Protein AF-U6MXT0-F1 (afdb_monomer)

Structure (mmCIF, N/CA/C/O backbone):
data_AF-U6MXT0-F1
#
_entry.id   AF-U6MXT0-F1
#
loop_
_atom_site.group_PDB
_atom_site.id
_atom_site.type_symbol
_atom_site.label_atom_id
_atom_site.label_alt_id
_atom_site.label_comp_id
_atom_site.label_asym_id
_atom_site.label_entity_id
_atom_site.label_seq_id
_atom_site.pdbx_PDB_ins_code
_atom_site.Cartn_x
_atom_site.Cartn_y
_atom_site.Cartn_z
_atom_site.occupancy
_atom_site.B_iso_or_equiv
_atom_site.auth_seq_id
_atom_site.auth_comp_id
_atom_site.auth_asym_id
_atom_site.auth_atom_id
_atom_site.pdbx_PDB_model_num
ATOM 1 N N . MET A 1 1 ? -26.100 10.512 47.948 1.00 47.56 1 MET A N 1
ATOM 2 C CA . MET A 1 1 ? -26.612 9.166 47.624 1.00 47.56 1 MET A CA 1
ATOM 3 C C . MET A 1 1 ? -25.404 8.243 47.677 1.00 47.56 1 MET A C 1
ATOM 5 O O . MET A 1 1 ? -24.679 8.184 46.700 1.00 47.56 1 MET A O 1
ATOM 9 N N . GLN A 1 2 ? -24.898 7.884 48.860 1.00 43.44 2 GLN A N 1
ATOM 10 C CA . GLN A 1 2 ? -25.420 6.851 49.772 1.00 43.44 2 GLN A CA 1
ATOM 11 C C . GLN A 1 2 ? -25.669 5.512 49.060 1.00 43.44 2 GLN A C 1
ATOM 13 O O . GLN A 1 2 ? -26.645 5.383 48.329 1.00 43.44 2 GLN A O 1
ATOM 18 N N . ASP A 1 3 ? -24.712 4.613 49.309 1.00 42.81 3 ASP A N 1
ATOM 19 C CA . ASP A 1 3 ? -24.805 3.175 49.584 1.00 42.81 3 ASP A CA 1
ATOM 20 C C . ASP A 1 3 ? -25.435 2.240 48.542 1.00 42.81 3 ASP A C 1
ATOM 22 O O . ASP A 1 3 ? -26.633 2.287 48.287 1.00 42.81 3 ASP A O 1
ATOM 26 N N . LEU A 1 4 ? -24.643 1.282 48.036 1.00 49.41 4 LEU A N 1
ATOM 27 C CA . LEU A 1 4 ? -24.712 -0.105 48.526 1.00 49.41 4 LEU A CA 1
ATOM 28 C C . LEU A 1 4 ? -23.655 -1.015 47.879 1.00 49.41 4 LEU A C 1
ATOM 30 O O . LEU A 1 4 ? -23.515 -1.113 46.662 1.00 49.41 4 LEU A O 1
ATOM 34 N N . GLU A 1 5 ? -22.926 -1.679 48.768 1.00 49.59 5 GLU A N 1
ATOM 35 C CA . GLU A 1 5 ? -21.978 -2.765 48.559 1.00 49.59 5 GLU A CA 1
ATOM 36 C C . GLU A 1 5 ? -22.674 -4.064 48.110 1.00 49.59 5 GLU A C 1
ATOM 38 O O . GLU A 1 5 ? -23.817 -4.307 48.488 1.00 49.59 5 GLU A O 1
ATOM 43 N N . ALA A 1 6 ? -21.949 -4.937 47.395 1.00 41.44 6 ALA A N 1
ATOM 44 C CA . ALA A 1 6 ? -21.761 -6.350 47.778 1.00 41.44 6 ALA A CA 1
ATOM 45 C C . ALA A 1 6 ? -20.904 -7.117 46.740 1.00 41.44 6 ALA A C 1
ATOM 47 O O . ALA A 1 6 ? -21.256 -7.147 45.558 1.00 41.44 6 ALA A O 1
ATOM 48 N N . PRO A 1 7 ? -19.820 -7.801 47.159 1.00 50.78 7 PRO A N 1
ATOM 49 C CA . PRO A 1 7 ? -19.108 -8.783 46.349 1.00 50.78 7 PRO A CA 1
ATOM 50 C C . PRO A 1 7 ? -19.628 -10.207 46.621 1.00 50.78 7 PRO A C 1
ATOM 52 O O . PRO A 1 7 ? -19.778 -10.620 47.771 1.00 50.78 7 PRO A O 1
ATOM 55 N N . LEU A 1 8 ? -19.869 -10.982 45.561 1.00 49.56 8 LEU A N 1
ATOM 56 C CA . LEU A 1 8 ? -20.213 -12.403 45.658 1.00 49.56 8 LEU A CA 1
ATOM 57 C C . LEU A 1 8 ? -18.949 -13.255 45.828 1.00 49.56 8 LEU A C 1
ATOM 59 O O . LEU A 1 8 ? -18.049 -13.248 44.989 1.00 49.56 8 LEU A O 1
ATOM 63 N N . SER A 1 9 ? -18.915 -13.997 46.932 1.00 42.34 9 SER A N 1
ATOM 64 C CA . SER A 1 9 ? -17.885 -14.949 47.325 1.00 42.34 9 SER A CA 1
ATOM 65 C C . SER A 1 9 ? -18.286 -16.403 47.017 1.00 42.34 9 SER A C 1
ATOM 67 O O . SER A 1 9 ? -19.429 -16.808 47.189 1.00 42.34 9 SER A O 1
ATOM 69 N N . LEU A 1 10 ? -17.285 -17.160 46.554 1.00 47.38 10 LEU A N 1
ATOM 70 C CA . LEU A 1 10 ? -16.927 -18.556 46.867 1.00 47.38 10 LEU A CA 1
ATOM 71 C C . LEU A 1 10 ? -18.004 -19.619 47.191 1.00 47.38 10 LEU A C 1
ATOM 73 O O . LEU A 1 10 ? -18.646 -19.603 48.235 1.00 47.38 10 LEU A O 1
ATOM 77 N N . GLY A 1 11 ? -17.943 -20.701 46.410 1.00 38.44 11 GLY A N 1
ATOM 78 C CA . GLY A 1 11 ? -18.238 -22.091 46.793 1.00 38.44 11 GLY A CA 1
ATOM 79 C C . GLY A 1 11 ? -18.183 -22.977 45.538 1.00 38.44 11 GLY A C 1
ATOM 80 O O . GLY A 1 11 ? -18.654 -22.545 44.497 1.00 38.44 11 GLY A O 1
ATOM 81 N N . ALA A 1 12 ? -17.632 -24.188 45.469 1.00 39.88 12 ALA A N 1
ATOM 82 C CA . ALA A 1 12 ? -16.912 -25.091 46.366 1.00 39.88 12 ALA A CA 1
ATOM 83 C C . ALA A 1 12 ? -16.237 -26.184 45.457 1.00 39.88 12 ALA A C 1
ATOM 85 O O . ALA A 1 12 ? -16.453 -26.152 44.245 1.00 39.88 12 ALA A O 1
ATOM 86 N N . PRO A 1 13 ? -15.410 -27.116 45.987 1.00 61.66 13 PRO A N 1
ATOM 87 C CA . PRO A 1 13 ? -14.540 -28.030 45.214 1.00 61.66 13 PRO A CA 1
ATOM 88 C C . PRO A 1 13 ? -15.206 -29.402 44.898 1.00 61.66 13 PRO A C 1
ATOM 90 O O . PRO A 1 13 ? -16.427 -29.465 44.887 1.00 61.66 13 PRO A O 1
ATOM 93 N N . TRP A 1 14 ? -14.418 -30.486 44.722 1.00 44.72 14 TRP A N 1
ATOM 94 C CA . TRP A 1 14 ? -14.763 -31.921 44.478 1.00 44.72 14 TRP A CA 1
ATOM 95 C C . TRP A 1 14 ? -14.814 -32.337 42.982 1.00 44.72 14 TRP A C 1
ATOM 97 O O . TRP A 1 14 ? -15.586 -31.782 42.218 1.00 44.72 14 TRP A O 1
ATOM 107 N N . GLY A 1 15 ? -14.057 -33.316 42.459 1.00 36.41 15 GLY A N 1
ATOM 108 C CA . GLY A 1 15 ? -13.065 -34.245 43.019 1.00 36.41 15 GLY A CA 1
ATOM 109 C C . GLY A 1 15 ? -12.382 -35.088 41.908 1.00 36.41 15 GLY A C 1
ATOM 110 O O . GLY A 1 15 ? -12.750 -34.955 40.741 1.00 36.41 15 GLY A O 1
ATOM 111 N N . PRO A 1 16 ? -11.390 -35.947 42.229 1.00 55.00 16 PRO A N 1
ATOM 112 C CA . PRO A 1 16 ? -10.765 -36.875 41.280 1.00 55.00 16 PRO A CA 1
ATOM 113 C C . PRO A 1 16 ? -11.103 -38.346 41.601 1.00 55.00 16 PRO A C 1
ATOM 115 O O . PRO A 1 16 ? -11.146 -38.702 42.773 1.00 55.00 16 PRO A O 1
ATOM 118 N N . SER A 1 17 ? -11.277 -39.213 40.593 1.00 41.50 17 SER A N 1
ATOM 119 C CA . SER A 1 17 ? -10.879 -40.643 40.617 1.00 41.50 17 SER A CA 1
ATOM 120 C C . SER A 1 17 ? -11.348 -41.376 39.351 1.00 41.50 17 SER A C 1
ATOM 122 O O . SER A 1 17 ? -12.472 -41.161 38.906 1.00 41.50 17 SER A O 1
ATOM 124 N N . GLY A 1 18 ? -10.534 -42.297 38.820 1.00 41.78 18 GLY A N 1
ATOM 125 C CA . GLY A 1 18 ? -11.017 -43.324 37.886 1.00 41.78 18 GLY A CA 1
ATOM 126 C C . GLY A 1 18 ? -9.967 -43.931 36.951 1.00 41.78 18 GLY A C 1
ATOM 127 O O . GLY A 1 18 ? -9.915 -43.584 35.779 1.00 41.78 18 GLY A O 1
ATOM 128 N N . ALA A 1 19 ? -9.164 -44.872 37.455 1.00 47.31 19 ALA A N 1
ATOM 129 C CA . ALA A 1 19 ? -8.331 -45.787 36.663 1.00 47.31 19 ALA A CA 1
ATOM 130 C C . ALA A 1 19 ? -9.121 -47.041 36.223 1.00 47.31 19 ALA A C 1
ATOM 132 O O . ALA A 1 19 ? -10.061 -47.431 36.919 1.00 47.31 19 ALA A O 1
ATOM 133 N N . PRO A 1 20 ? -8.681 -47.749 35.161 1.00 54.06 20 PRO A N 1
ATOM 134 C CA . PRO A 1 20 ? -8.670 -49.217 35.239 1.00 54.06 20 PRO A CA 1
ATOM 135 C C . PRO A 1 20 ? -7.417 -49.898 34.637 1.00 54.06 20 PRO A C 1
ATOM 137 O O . PRO A 1 20 ? -6.793 -49.414 33.696 1.00 54.06 20 PRO A O 1
ATOM 140 N N . ARG A 1 21 ? -7.077 -51.064 35.211 1.00 43.31 21 ARG A N 1
ATOM 141 C CA . ARG A 1 21 ? -5.997 -52.011 34.856 1.00 43.31 21 ARG A CA 1
ATOM 142 C C . ARG A 1 21 ? -6.573 -53.327 34.284 1.00 43.31 21 ARG A C 1
ATOM 144 O O . ARG A 1 21 ? -7.557 -53.809 34.831 1.00 43.31 21 ARG A O 1
ATOM 151 N N . GLY A 1 22 ? -5.823 -53.967 33.367 1.00 41.66 22 GLY A N 1
ATOM 152 C CA . GLY A 1 22 ? -5.669 -55.439 33.175 1.00 41.66 22 GLY A CA 1
ATOM 153 C C . GLY A 1 22 ? -6.727 -56.194 32.339 1.00 41.66 22 GLY A C 1
ATOM 154 O O . GLY A 1 22 ? -7.821 -55.657 32.199 1.00 41.66 22 GLY A O 1
ATOM 155 N N . PRO A 1 23 ? -6.459 -57.431 31.815 1.00 53.25 23 PRO A N 1
ATOM 156 C CA . PRO A 1 23 ? -5.528 -58.457 32.341 1.00 53.25 23 PRO A CA 1
ATOM 157 C C . PRO A 1 23 ? -4.658 -59.262 31.311 1.00 53.25 23 PRO A C 1
ATOM 159 O O . PRO A 1 23 ? -4.601 -58.959 30.125 1.00 53.25 23 PRO A O 1
ATOM 162 N N . LEU A 1 24 ? -3.952 -60.278 31.846 1.00 44.50 24 LEU A N 1
ATOM 163 C CA . LEU A 1 24 ? -2.859 -61.146 31.353 1.00 44.50 24 LEU A CA 1
ATOM 164 C C . LEU A 1 24 ? -3.276 -62.508 30.719 1.00 44.50 24 LEU A C 1
ATOM 166 O O . LEU A 1 24 ? -4.267 -63.092 31.137 1.00 44.50 24 LEU A O 1
ATOM 170 N N . ALA A 1 25 ? -2.368 -63.035 29.871 1.00 44.81 25 ALA A N 1
ATOM 171 C CA . ALA A 1 25 ? -1.827 -64.417 29.729 1.00 44.81 25 ALA A CA 1
ATOM 172 C C . ALA A 1 25 ? -2.674 -65.648 29.298 1.00 44.81 25 ALA A C 1
ATOM 174 O O . ALA A 1 25 ? -3.718 -65.941 29.865 1.00 44.81 25 ALA A O 1
ATOM 175 N N . ALA A 1 26 ? -2.080 -66.484 28.419 1.00 39.06 26 ALA A N 1
ATOM 176 C CA . ALA A 1 26 ? -2.217 -67.955 28.386 1.00 39.06 26 ALA A CA 1
ATOM 177 C C . ALA A 1 26 ? -1.038 -68.627 27.633 1.00 39.06 26 ALA A C 1
ATOM 179 O O . ALA A 1 26 ? -0.476 -68.046 26.707 1.00 39.06 26 ALA A O 1
ATOM 180 N N . ALA A 1 27 ? -0.666 -69.844 28.050 1.00 42.47 27 ALA A N 1
ATOM 181 C CA . ALA A 1 27 ? 0.546 -70.584 27.680 1.00 42.47 27 ALA A CA 1
ATOM 182 C C . ALA A 1 27 ? 0.269 -71.982 27.066 1.00 42.47 27 ALA A C 1
ATOM 184 O O . ALA A 1 27 ? -0.752 -72.586 27.368 1.00 42.47 27 ALA A O 1
ATOM 185 N N . ALA A 1 28 ? 1.265 -72.474 26.305 1.00 44.50 28 ALA A N 1
ATOM 186 C CA . ALA A 1 28 ? 1.783 -73.852 26.126 1.00 44.50 28 ALA A CA 1
ATOM 187 C C . ALA A 1 28 ? 0.930 -75.027 25.573 1.00 44.50 28 ALA A C 1
ATOM 189 O O . ALA A 1 28 ? -0.136 -75.342 26.087 1.00 44.50 28 ALA A O 1
ATOM 190 N N . SER A 1 29 ? 1.534 -75.804 24.647 1.00 35.50 29 SER A N 1
ATOM 191 C CA . SER A 1 29 ? 1.523 -77.290 24.637 1.00 35.50 29 SER A CA 1
ATOM 192 C C . SER A 1 29 ? 2.572 -77.883 23.654 1.00 35.50 29 SER A C 1
ATOM 194 O O . SER A 1 29 ? 2.706 -77.339 22.556 1.00 35.50 29 SER A O 1
ATOM 196 N N . PRO A 1 30 ? 3.311 -78.972 23.983 1.00 48.06 30 PRO A N 1
ATOM 197 C CA . PRO A 1 30 ? 4.239 -79.656 23.070 1.00 48.06 30 PRO A CA 1
ATOM 198 C C . PRO A 1 30 ? 3.696 -81.004 22.538 1.00 48.06 30 PRO A C 1
ATOM 200 O O . PRO A 1 30 ? 3.050 -81.757 23.263 1.00 48.06 30 PRO A O 1
ATOM 203 N N . GLY A 1 31 ? 4.002 -81.331 21.274 1.00 39.03 31 GLY A N 1
ATOM 204 C CA . GLY A 1 31 ? 3.590 -82.564 20.582 1.00 39.03 31 GLY A CA 1
ATOM 205 C C . GLY A 1 31 ? 4.764 -83.441 20.115 1.00 39.03 31 GLY A C 1
ATOM 206 O O . GLY A 1 31 ? 5.843 -82.946 19.815 1.00 39.03 31 GLY A O 1
ATOM 207 N N . ALA A 1 32 ? 4.508 -84.750 20.095 1.00 47.62 32 ALA A N 1
ATOM 208 C CA . ALA A 1 32 ? 5.400 -85.915 20.026 1.00 47.62 32 ALA A CA 1
ATOM 209 C C . ALA A 1 32 ? 6.288 -86.092 18.758 1.00 47.62 32 ALA A C 1
ATOM 211 O O . ALA A 1 32 ? 5.992 -85.518 17.710 1.00 47.62 32 ALA A O 1
ATOM 212 N N . PRO A 1 33 ? 7.346 -86.938 18.814 1.00 50.19 33 PRO A N 1
ATOM 213 C CA . PRO A 1 33 ? 8.262 -87.172 17.690 1.00 50.19 33 PRO A CA 1
ATOM 214 C C . PRO A 1 33 ? 7.700 -88.142 16.622 1.00 50.19 33 PRO A C 1
ATOM 216 O O . PRO A 1 33 ? 7.072 -89.144 16.977 1.00 50.19 33 PRO A O 1
ATOM 219 N N . PRO A 1 34 ? 7.958 -87.908 15.317 1.00 54.50 34 PRO A N 1
ATOM 220 C CA . PRO A 1 34 ? 7.499 -88.781 14.240 1.00 54.50 34 PRO A CA 1
ATOM 221 C C . PRO A 1 34 ? 8.418 -89.990 13.989 1.00 54.50 34 PRO A C 1
ATOM 223 O O . PRO A 1 34 ? 9.637 -89.955 14.148 1.00 54.50 34 PRO A O 1
ATOM 226 N N . SER A 1 35 ? 7.777 -91.075 13.555 1.00 57.16 35 SER A N 1
ATOM 227 C CA . SER A 1 35 ? 8.323 -92.402 13.272 1.00 57.16 35 SER A CA 1
ATOM 228 C C . SER A 1 35 ? 9.353 -92.450 12.133 1.00 57.16 35 SER A C 1
ATOM 230 O O . SER A 1 35 ? 9.180 -91.827 11.085 1.00 57.16 35 SER A O 1
ATOM 232 N N . PHE A 1 36 ? 10.348 -93.325 12.301 1.00 55.22 36 PHE A N 1
ATOM 233 C CA . PHE A 1 36 ? 11.525 -93.584 11.453 1.00 55.22 36 PHE A CA 1
ATOM 234 C C . PHE A 1 36 ? 11.253 -93.871 9.955 1.00 55.22 36 PHE A C 1
ATOM 236 O O . PHE A 1 36 ? 12.163 -93.785 9.134 1.00 55.22 36 PHE A O 1
ATOM 243 N N . LEU A 1 37 ? 10.011 -94.171 9.559 1.00 54.91 37 LEU A N 1
ATOM 244 C CA . LEU A 1 37 ? 9.635 -94.387 8.154 1.00 54.91 37 LEU A CA 1
ATOM 245 C C . LEU A 1 37 ? 9.417 -93.083 7.360 1.00 54.91 37 LEU A C 1
ATOM 247 O O . LEU A 1 37 ? 9.586 -93.095 6.143 1.00 54.91 37 LEU A O 1
ATOM 251 N N . ALA A 1 38 ? 9.146 -91.951 8.024 1.00 53.81 38 ALA A N 1
ATOM 252 C CA . ALA A 1 38 ? 9.021 -90.644 7.363 1.00 53.81 38 ALA A CA 1
ATOM 253 C C . ALA A 1 38 ? 10.385 -90.066 6.930 1.00 53.81 38 ALA A C 1
ATOM 255 O O . ALA A 1 38 ? 10.492 -89.418 5.890 1.00 53.81 38 ALA A O 1
ATOM 256 N N . ALA A 1 39 ? 11.453 -90.375 7.674 1.00 55.53 39 ALA A N 1
ATOM 257 C CA . ALA A 1 39 ? 12.800 -89.872 7.396 1.00 55.53 39 ALA A CA 1
ATOM 258 C C . ALA A 1 39 ? 13.383 -90.417 6.077 1.00 55.53 39 ALA A C 1
ATOM 260 O O . ALA A 1 39 ? 14.105 -89.713 5.373 1.00 55.53 39 ALA A O 1
ATOM 261 N N . LYS A 1 40 ? 13.031 -91.652 5.691 1.00 54.84 40 LYS A N 1
ATOM 262 C CA . LYS A 1 40 ? 13.585 -92.286 4.483 1.00 54.84 40 LYS A CA 1
ATOM 263 C C . LYS A 1 40 ? 12.922 -91.798 3.188 1.00 54.84 40 LYS A C 1
ATOM 265 O O . LYS A 1 40 ? 13.566 -91.783 2.144 1.00 54.84 40 LYS A O 1
ATOM 270 N N . GLN A 1 41 ? 11.664 -91.355 3.257 1.00 55.78 41 GLN A N 1
ATOM 271 C CA . GLN A 1 41 ? 10.943 -90.792 2.109 1.00 55.78 41 GLN A CA 1
ATOM 272 C C . GLN A 1 41 ? 11.295 -89.310 1.883 1.00 55.78 41 GLN A C 1
ATOM 274 O O . GLN A 1 41 ? 11.351 -88.855 0.741 1.00 55.78 41 GLN A O 1
ATOM 279 N N . GLN A 1 42 ? 11.636 -88.580 2.951 1.00 57.41 42 GLN A N 1
ATOM 280 C CA . GLN A 1 42 ? 12.100 -87.191 2.872 1.00 57.41 42 GLN A CA 1
ATOM 281 C C . GLN A 1 42 ? 13.513 -87.074 2.264 1.00 57.41 42 GLN A C 1
ATOM 283 O O . GLN A 1 42 ? 13.793 -86.130 1.526 1.00 57.41 42 GLN A O 1
ATOM 288 N N . GLN A 1 43 ? 14.379 -88.070 2.483 1.00 57.38 43 GLN A N 1
ATOM 289 C CA . GLN A 1 43 ? 15.744 -88.066 1.943 1.00 57.38 43 GLN A CA 1
ATOM 290 C C . GLN A 1 43 ? 15.799 -88.269 0.414 1.00 57.38 43 GLN A C 1
ATOM 292 O O . GLN A 1 43 ? 16.677 -87.715 -0.243 1.00 57.38 43 GLN A O 1
ATOM 297 N N . GLN A 1 44 ? 14.840 -88.992 -0.183 1.00 58.16 44 GLN A N 1
ATOM 298 C CA . GLN A 1 44 ? 14.760 -89.138 -1.647 1.00 58.16 44 GLN A CA 1
ATOM 299 C C . GLN A 1 44 ? 14.177 -87.905 -2.357 1.00 58.16 44 GLN A C 1
ATOM 301 O O . GLN A 1 44 ? 14.515 -87.667 -3.514 1.00 58.16 44 GLN A O 1
ATOM 306 N N . GLN A 1 45 ? 13.354 -87.091 -1.684 1.00 57.62 45 GLN A N 1
ATOM 307 C CA . GLN A 1 45 ? 12.857 -85.832 -2.258 1.00 57.62 45 GLN A CA 1
ATOM 308 C C . GLN A 1 45 ? 13.892 -84.697 -2.200 1.00 57.62 45 GLN A C 1
ATOM 310 O O . GLN A 1 45 ? 13.903 -83.850 -3.091 1.00 57.62 45 GLN A O 1
ATOM 315 N N . GLN A 1 46 ? 14.803 -84.699 -1.219 1.00 57.00 46 GLN A N 1
ATOM 316 C CA . GLN A 1 46 ? 15.857 -83.678 -1.131 1.00 57.00 46 GLN A CA 1
ATOM 317 C C . GLN A 1 46 ? 16.884 -83.771 -2.271 1.00 57.00 46 GLN A C 1
ATOM 319 O O . GLN A 1 46 ? 17.292 -82.739 -2.796 1.00 57.00 46 GLN A O 1
ATOM 324 N N . GLN A 1 47 ? 17.224 -84.973 -2.749 1.00 56.50 47 GLN A N 1
ATOM 325 C CA . GLN A 1 47 ? 18.230 -85.133 -3.813 1.00 56.50 47 GLN A CA 1
ATOM 326 C C . GLN A 1 47 ? 17.754 -84.711 -5.218 1.00 56.50 47 GLN A C 1
ATOM 328 O O . GLN A 1 47 ? 18.572 -84.581 -6.121 1.00 56.50 47 GLN A O 1
ATOM 333 N N . GLN A 1 48 ? 16.454 -84.456 -5.424 1.00 56.69 48 GLN A N 1
ATOM 334 C CA . GLN A 1 48 ? 15.938 -83.905 -6.690 1.00 56.69 48 GLN A CA 1
ATOM 335 C C . GLN A 1 48 ? 15.697 -82.383 -6.650 1.00 56.69 48 GLN A C 1
ATOM 337 O O . GLN A 1 48 ? 15.385 -81.796 -7.687 1.00 56.69 48 GLN A O 1
ATOM 342 N N . GLN A 1 49 ? 15.842 -81.726 -5.491 1.00 53.88 49 GLN A N 1
ATOM 343 C CA . GLN A 1 49 ? 15.604 -80.281 -5.342 1.00 53.88 49 GLN A CA 1
ATOM 344 C C . GLN A 1 49 ? 16.878 -79.421 -5.367 1.00 53.88 49 GLN A C 1
ATOM 346 O O . GLN A 1 49 ? 16.776 -78.225 -5.645 1.00 53.88 49 GLN A O 1
ATOM 351 N N . GLU A 1 50 ? 18.065 -80.001 -5.163 1.00 50.53 50 GLU A N 1
ATOM 352 C CA . GLU A 1 50 ? 19.336 -79.255 -5.168 1.00 50.53 50 GLU A CA 1
ATOM 353 C C . GLU A 1 50 ? 19.625 -78.464 -6.462 1.00 50.53 50 GLU A C 1
ATOM 355 O O . GLU A 1 50 ? 19.951 -77.280 -6.345 1.00 50.53 50 GLU A O 1
ATOM 360 N N . PRO A 1 51 ? 19.437 -78.991 -7.693 1.00 52.06 51 PRO A N 1
ATOM 361 C CA . PRO A 1 51 ? 19.785 -78.214 -8.886 1.00 52.06 51 PRO A CA 1
ATOM 362 C C . PRO A 1 51 ? 18.822 -77.043 -9.153 1.00 52.06 51 PRO A C 1
ATOM 364 O O . PRO A 1 51 ? 19.215 -76.074 -9.793 1.00 52.06 51 PRO A O 1
ATOM 367 N N . LYS A 1 52 ? 17.585 -77.073 -8.626 1.00 52.22 52 LYS A N 1
ATOM 368 C CA . LYS A 1 52 ? 16.624 -75.959 -8.763 1.00 52.22 52 LYS A CA 1
ATOM 369 C C . LYS A 1 52 ? 16.802 -74.863 -7.712 1.00 52.22 52 LYS A C 1
ATOM 371 O O . LYS A 1 52 ? 16.451 -73.718 -7.979 1.00 52.22 52 LYS A O 1
ATOM 376 N N . GLN A 1 53 ? 17.341 -75.179 -6.533 1.00 54.91 53 GLN A N 1
ATOM 377 C CA . GLN A 1 53 ? 17.631 -74.155 -5.523 1.00 54.91 53 GLN A CA 1
ATOM 378 C C . GLN A 1 53 ? 18.884 -73.341 -5.863 1.00 54.91 53 GLN A C 1
ATOM 380 O O . GLN A 1 53 ? 18.941 -72.156 -5.540 1.00 54.91 53 GLN A O 1
ATOM 385 N N . GLN A 1 54 ? 19.850 -73.932 -6.570 1.00 56.00 54 GLN A N 1
ATOM 386 C CA . GLN A 1 54 ? 21.081 -73.235 -6.949 1.00 56.00 54 GLN A CA 1
ATOM 387 C C . GLN A 1 54 ? 20.855 -72.182 -8.054 1.00 56.00 54 GLN A C 1
ATOM 389 O O . GLN A 1 54 ? 21.466 -71.116 -8.017 1.00 56.00 54 GLN A O 1
ATOM 394 N N . GLU A 1 55 ? 19.920 -72.423 -8.980 1.00 57.22 55 GLU A N 1
ATOM 395 C CA . GLU A 1 55 ? 19.521 -71.448 -10.010 1.00 57.22 55 GLU A CA 1
ATOM 396 C C . GLU A 1 55 ? 18.675 -70.299 -9.421 1.00 57.22 55 GLU A C 1
ATOM 398 O O . GLU A 1 55 ? 18.843 -69.140 -9.800 1.00 57.22 55 GLU A O 1
ATOM 403 N N . LEU A 1 56 ? 17.843 -70.584 -8.408 1.00 56.53 56 LEU A N 1
ATOM 404 C CA . LEU A 1 56 ? 17.078 -69.559 -7.684 1.00 56.53 56 LEU A CA 1
ATOM 405 C C . LEU A 1 56 ? 17.977 -68.665 -6.808 1.00 56.53 56 LEU A C 1
ATOM 407 O O . LEU A 1 56 ? 17.731 -67.466 -6.695 1.00 56.53 56 LEU A O 1
ATOM 411 N N . ALA A 1 57 ? 19.036 -69.228 -6.216 1.00 56.66 57 ALA A N 1
ATOM 412 C CA . ALA A 1 57 ? 19.995 -68.481 -5.400 1.00 56.66 57 ALA A CA 1
ATOM 413 C C . ALA A 1 57 ? 20.864 -67.516 -6.231 1.00 56.66 57 ALA A C 1
ATOM 415 O O . ALA A 1 57 ? 21.210 -66.439 -5.748 1.00 56.66 57 ALA A O 1
ATOM 416 N N . LEU A 1 58 ? 21.181 -67.860 -7.487 1.00 57.41 58 LEU A N 1
ATOM 417 C CA . LEU A 1 58 ? 21.915 -66.971 -8.398 1.00 57.41 58 LEU A CA 1
ATOM 418 C C . LEU A 1 58 ? 21.038 -65.833 -8.951 1.00 57.41 58 LEU A C 1
ATOM 420 O O . LEU A 1 58 ? 21.540 -64.726 -9.129 1.00 57.41 58 LEU A O 1
ATOM 424 N N . GLY A 1 59 ? 19.739 -66.072 -9.165 1.00 58.56 59 GLY A N 1
ATOM 425 C CA . GLY A 1 59 ? 18.784 -65.027 -9.563 1.00 58.56 59 GLY A CA 1
ATOM 426 C C . GLY A 1 59 ? 18.488 -64.015 -8.449 1.00 58.56 59 GLY A C 1
ATOM 427 O O . GLY A 1 59 ? 18.506 -62.812 -8.694 1.00 58.56 59 GLY A O 1
ATOM 428 N N . LEU A 1 60 ? 18.306 -64.485 -7.209 1.00 57.19 60 LEU A N 1
ATOM 429 C CA . LEU A 1 60 ? 18.048 -63.615 -6.050 1.00 57.19 60 LEU A CA 1
ATOM 430 C C . LEU A 1 60 ? 19.228 -62.680 -5.736 1.00 57.19 60 LEU A C 1
ATOM 432 O O . LEU A 1 60 ? 19.015 -61.537 -5.342 1.00 57.19 60 LEU A O 1
ATOM 436 N N . CYS A 1 61 ? 20.465 -63.127 -5.972 1.00 64.75 61 CYS A N 1
ATOM 437 C CA . CYS A 1 61 ? 21.655 -62.313 -5.726 1.00 64.75 61 CYS A CA 1
ATOM 438 C C . CYS A 1 61 ? 21.761 -61.112 -6.689 1.00 64.75 61 CYS A C 1
ATOM 440 O O . CYS A 1 61 ? 22.199 -60.037 -6.281 1.00 64.75 61 CYS A O 1
ATOM 442 N N . ALA A 1 62 ? 21.310 -61.256 -7.941 1.00 72.50 62 ALA A N 1
ATOM 443 C CA . ALA A 1 62 ? 21.301 -60.158 -8.911 1.00 72.50 62 ALA A CA 1
ATOM 444 C C . ALA A 1 62 ? 20.239 -59.094 -8.576 1.00 72.50 62 ALA A C 1
ATOM 446 O O . ALA A 1 62 ? 20.525 -57.896 -8.652 1.00 72.50 62 ALA A O 1
ATOM 447 N N . ASP A 1 63 ? 19.048 -59.521 -8.144 1.00 80.06 63 ASP A N 1
ATOM 448 C CA . ASP A 1 63 ? 17.962 -58.609 -7.768 1.00 80.06 63 ASP A CA 1
ATOM 449 C C . ASP A 1 63 ? 18.282 -57.835 -6.478 1.00 80.06 63 ASP A C 1
ATOM 451 O O . ASP A 1 63 ? 18.067 -56.621 -6.418 1.00 80.06 63 ASP A O 1
ATOM 455 N N . GLU A 1 64 ? 18.876 -58.487 -5.469 1.00 83.00 64 GLU A N 1
ATOM 456 C CA . GLU A 1 64 ? 19.323 -57.806 -4.244 1.00 83.00 64 GLU A CA 1
ATOM 457 C C . GLU A 1 64 ? 20.435 -56.787 -4.529 1.00 83.00 64 GLU A C 1
ATOM 459 O O . GLU A 1 64 ? 20.421 -55.678 -3.985 1.00 83.00 64 GLU A O 1
ATOM 464 N N . GLN A 1 65 ? 21.370 -57.116 -5.425 1.00 83.25 65 GLN A N 1
ATOM 465 C CA . GLN A 1 65 ? 22.449 -56.206 -5.805 1.00 83.25 65 GLN A CA 1
ATOM 466 C C . GLN A 1 65 ? 21.918 -54.996 -6.593 1.00 83.25 65 GLN A C 1
ATOM 468 O O . GLN A 1 65 ? 22.352 -53.862 -6.364 1.00 83.25 65 GLN A O 1
ATOM 473 N N . GLN A 1 66 ? 20.930 -55.201 -7.468 1.00 88.31 66 GLN A N 1
ATOM 474 C CA . GLN A 1 66 ? 20.265 -54.116 -8.190 1.00 88.31 66 GLN A CA 1
ATOM 475 C C . GLN A 1 66 ? 19.428 -53.230 -7.254 1.00 88.31 66 GLN A C 1
ATOM 477 O O . GLN A 1 66 ? 19.421 -52.004 -7.407 1.00 88.31 66 GLN A O 1
ATOM 482 N N . GLN A 1 67 ? 18.772 -53.818 -6.250 1.00 90.38 67 GLN A N 1
ATOM 483 C CA . GLN A 1 67 ? 18.014 -53.071 -5.249 1.00 90.38 67 GLN A CA 1
ATOM 484 C C . GLN A 1 67 ? 18.929 -52.237 -4.341 1.00 90.38 67 GLN A C 1
ATOM 486 O O . GLN A 1 67 ? 18.625 -51.069 -4.085 1.00 90.38 67 GLN A O 1
ATOM 491 N N . GLN A 1 68 ? 20.081 -52.777 -3.925 1.00 89.94 68 GLN A N 1
ATOM 492 C CA . GLN A 1 68 ? 21.093 -52.020 -3.177 1.00 89.94 68 GLN A CA 1
ATOM 493 C C . GLN A 1 68 ? 21.650 -50.842 -3.986 1.00 89.94 68 GLN A C 1
ATOM 495 O O . GLN A 1 68 ? 21.811 -49.748 -3.444 1.00 89.94 68 GLN A O 1
ATOM 500 N N . LEU A 1 69 ? 21.891 -51.026 -5.287 1.00 92.69 69 LEU A N 1
ATOM 501 C CA . LEU A 1 69 ? 22.414 -49.964 -6.152 1.00 92.69 69 LEU A CA 1
ATOM 502 C C . LEU A 1 69 ? 21.395 -48.830 -6.358 1.00 92.69 69 LEU A C 1
ATOM 504 O O . LEU A 1 69 ? 21.758 -47.654 -6.316 1.00 92.69 69 LEU A O 1
ATOM 508 N N . LEU A 1 70 ? 20.108 -49.163 -6.498 1.00 93.06 70 LEU A N 1
ATOM 509 C CA . LEU A 1 70 ? 19.018 -48.177 -6.525 1.00 93.06 70 LEU A CA 1
ATOM 510 C C . LEU A 1 70 ? 18.910 -47.400 -5.208 1.00 93.06 70 LEU A C 1
ATOM 512 O O . LEU A 1 70 ? 18.718 -46.182 -5.219 1.00 93.06 70 LEU A O 1
ATOM 516 N N . GLN A 1 71 ? 19.060 -48.089 -4.077 1.00 92.38 71 GLN A N 1
ATOM 517 C CA . GLN A 1 71 ? 18.997 -47.466 -2.758 1.00 92.38 71 GLN A CA 1
ATOM 518 C C . GLN A 1 71 ? 20.185 -46.518 -2.526 1.00 92.38 71 GLN A C 1
ATOM 520 O O . GLN A 1 71 ? 20.000 -45.405 -2.033 1.00 92.38 71 GLN A O 1
ATOM 525 N N . GLN A 1 72 ? 21.384 -46.911 -2.966 1.00 93.00 72 GLN A N 1
ATOM 526 C CA . GLN A 1 72 ? 22.574 -46.061 -2.930 1.00 93.00 72 GLN A CA 1
ATOM 527 C C . GLN A 1 72 ? 22.424 -44.827 -3.835 1.00 93.00 72 GLN A C 1
ATOM 529 O O . GLN A 1 72 ? 22.778 -43.719 -3.432 1.00 93.00 72 GLN A O 1
ATOM 534 N N . GLN A 1 73 ? 21.847 -44.984 -5.032 1.00 94.00 73 GLN A N 1
ATOM 535 C CA . GLN A 1 73 ? 21.601 -43.859 -5.938 1.00 94.00 73 GLN A CA 1
ATOM 536 C C . GLN A 1 73 ? 20.586 -42.860 -5.354 1.00 94.00 73 GLN A C 1
ATOM 538 O O . GLN A 1 73 ? 20.784 -41.650 -5.467 1.00 94.00 73 GLN A O 1
ATOM 543 N N . GLN A 1 74 ? 19.534 -43.339 -4.678 1.00 93.50 74 GLN A N 1
ATOM 544 C CA . GLN A 1 74 ? 18.595 -42.460 -3.969 1.00 93.50 74 GLN A CA 1
ATOM 545 C C . GLN A 1 74 ? 19.254 -41.698 -2.814 1.00 93.50 74 GLN A C 1
ATOM 547 O O . GLN A 1 74 ? 18.959 -40.518 -2.631 1.00 93.50 74 GLN A O 1
ATOM 552 N N . GLN A 1 75 ? 20.148 -42.337 -2.055 1.00 92.75 75 GLN A N 1
ATOM 553 C CA . GLN A 1 75 ? 20.877 -41.664 -0.974 1.00 92.75 75 GLN A CA 1
ATOM 554 C C . GLN A 1 75 ? 21.801 -40.560 -1.498 1.00 92.75 75 GLN A C 1
ATOM 556 O O . GLN A 1 75 ? 21.831 -39.475 -0.922 1.00 92.75 75 GLN A O 1
ATOM 561 N N . LEU A 1 76 ? 22.498 -40.798 -2.613 1.00 94.12 76 LEU A N 1
ATOM 562 C CA . LEU A 1 76 ? 23.343 -39.781 -3.248 1.00 94.12 76 LEU A CA 1
ATOM 563 C C . LEU A 1 76 ? 22.531 -38.580 -3.747 1.00 94.12 76 LEU A C 1
ATOM 565 O O . LEU A 1 76 ? 22.945 -37.443 -3.542 1.00 94.12 76 LEU A O 1
ATOM 569 N N . LEU A 1 77 ? 21.357 -38.815 -4.343 1.00 92.19 77 LEU A N 1
ATOM 570 C CA . LEU A 1 77 ? 20.464 -37.729 -4.762 1.00 92.19 77 LEU A CA 1
ATOM 571 C C . LEU A 1 77 ? 19.950 -36.908 -3.571 1.00 92.19 77 LEU A C 1
ATOM 573 O O . LEU A 1 77 ? 19.876 -35.687 -3.665 1.00 92.19 77 LEU A O 1
ATOM 577 N N . GLN A 1 78 ? 19.636 -37.551 -2.441 1.00 91.38 78 GLN A N 1
ATOM 578 C CA . GLN A 1 78 ? 19.236 -36.831 -1.226 1.00 91.38 78 GLN A 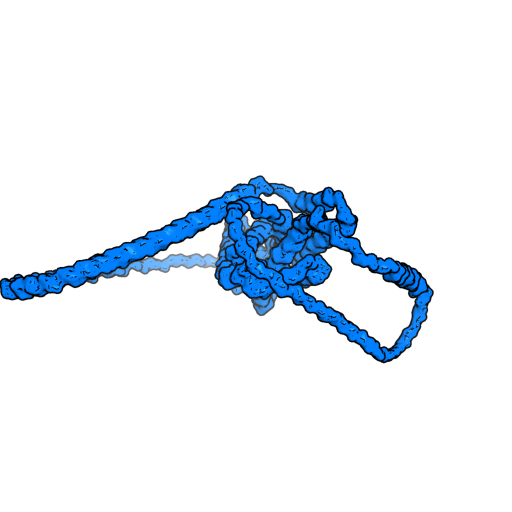CA 1
ATOM 579 C C . GLN A 1 78 ? 20.380 -36.007 -0.626 1.00 91.38 78 GLN A C 1
ATOM 581 O O . GLN A 1 78 ? 20.128 -34.897 -0.163 1.00 91.38 78 GLN A O 1
ATOM 586 N N . GLN A 1 79 ? 21.619 -36.513 -0.650 1.00 91.12 79 GLN A N 1
ATOM 587 C CA . GLN A 1 79 ? 22.782 -35.742 -0.198 1.00 91.12 79 GLN A CA 1
ATOM 588 C C . GLN A 1 79 ? 23.036 -34.522 -1.081 1.00 91.12 79 GLN A C 1
ATOM 590 O O . GLN A 1 79 ? 23.182 -33.428 -0.548 1.00 91.12 79 GLN A O 1
ATOM 595 N N . GLN A 1 80 ? 23.005 -34.679 -2.408 1.00 91.06 80 GLN A N 1
ATOM 596 C CA . GLN A 1 80 ? 23.181 -33.548 -3.327 1.00 91.06 80 GLN A CA 1
ATOM 597 C C . GLN A 1 80 ? 22.113 -32.473 -3.115 1.00 91.06 80 GLN A C 1
ATOM 599 O O . GLN A 1 80 ? 22.420 -31.287 -3.101 1.00 91.06 80 GLN A O 1
ATOM 604 N N . GLN A 1 81 ? 20.866 -32.885 -2.881 1.00 89.25 81 GLN A N 1
ATOM 605 C CA . GLN A 1 81 ? 19.781 -31.945 -2.627 1.00 89.25 81 GLN A CA 1
ATOM 606 C C . GLN A 1 81 ? 19.929 -31.226 -1.273 1.00 89.25 81 GLN A C 1
ATOM 608 O O . GLN A 1 81 ? 19.593 -30.050 -1.170 1.00 89.25 81 GLN A O 1
ATOM 613 N N . GLN A 1 82 ? 20.471 -31.895 -0.247 1.00 89.44 82 GLN A N 1
ATOM 614 C CA . GLN A 1 82 ? 20.802 -31.251 1.031 1.00 89.44 82 GLN A CA 1
ATOM 615 C C . GLN A 1 82 ? 21.970 -30.266 0.917 1.00 89.44 82 GLN A C 1
ATOM 617 O O . GLN A 1 82 ? 21.923 -29.217 1.557 1.00 89.44 82 GLN A O 1
ATOM 622 N N . GLU A 1 83 ? 22.997 -30.583 0.126 1.00 88.38 83 GLU A N 1
ATOM 623 C CA . GLU A 1 83 ? 24.127 -29.676 -0.117 1.00 88.38 83 GLU A CA 1
ATOM 624 C C . GLU A 1 83 ? 23.681 -28.421 -0.883 1.00 88.38 83 GLU A C 1
ATOM 626 O O . GLU A 1 83 ? 24.009 -27.313 -0.460 1.00 88.38 83 GLU A O 1
ATOM 631 N N . GLU A 1 84 ? 22.848 -28.564 -1.924 1.00 86.12 84 GLU A N 1
ATOM 632 C CA . GLU A 1 84 ? 22.266 -27.416 -2.643 1.00 86.12 84 GLU A CA 1
ATOM 633 C C . GLU A 1 84 ? 21.404 -26.530 -1.725 1.00 86.12 84 GLU A C 1
ATOM 635 O O . GLU A 1 84 ? 21.451 -25.297 -1.812 1.00 86.12 84 GLU A O 1
ATOM 640 N N . ASP A 1 85 ? 20.630 -27.134 -0.816 1.00 80.88 85 ASP A N 1
ATOM 641 C CA . ASP A 1 85 ? 19.817 -26.383 0.141 1.00 80.88 85 ASP A CA 1
ATOM 642 C C . ASP A 1 85 ? 20.691 -25.617 1.155 1.00 80.88 85 ASP A C 1
ATOM 644 O O . ASP A 1 85 ? 20.395 -24.453 1.442 1.00 80.88 85 ASP A O 1
ATOM 648 N N . LEU A 1 86 ? 21.781 -26.215 1.654 1.00 81.19 86 LEU A N 1
ATOM 649 C CA . LEU A 1 86 ? 22.727 -25.581 2.589 1.00 81.19 86 LEU A CA 1
ATOM 650 C C . LEU A 1 86 ? 23.480 -24.406 1.955 1.00 81.19 86 LEU A C 1
ATOM 652 O O . LEU A 1 86 ? 23.510 -23.322 2.545 1.00 81.19 86 LEU A O 1
ATOM 656 N N . GLU A 1 87 ? 23.997 -24.568 0.734 1.00 77.88 87 GLU A N 1
ATOM 657 C CA . GLU A 1 87 ? 24.654 -23.472 0.005 1.00 77.88 87 GLU A CA 1
ATOM 658 C C . GLU A 1 87 ? 23.685 -22.305 -0.256 1.00 77.88 87 GLU A C 1
ATOM 660 O O . GLU A 1 87 ? 24.066 -21.132 -0.184 1.00 77.88 87 GLU A O 1
ATOM 665 N N . SER A 1 88 ? 22.401 -22.601 -0.496 1.00 70.62 88 SER A N 1
ATOM 666 C CA . SER A 1 88 ? 21.382 -21.565 -0.697 1.00 70.62 88 SER A CA 1
ATOM 667 C C . SER A 1 88 ? 21.082 -20.749 0.569 1.00 70.62 88 SER A C 1
ATOM 669 O O . SER A 1 88 ? 20.707 -19.576 0.468 1.00 70.62 88 SER A O 1
ATOM 671 N N . VAL A 1 89 ? 21.246 -21.353 1.752 1.00 69.88 89 VAL A N 1
ATOM 672 C CA . VAL A 1 89 ? 21.010 -20.707 3.051 1.00 69.88 89 VAL A CA 1
ATOM 673 C C . VAL A 1 89 ? 22.218 -19.870 3.466 1.00 69.88 89 VAL A C 1
ATOM 675 O O . VAL A 1 89 ? 22.034 -18.707 3.825 1.00 69.88 89 VAL A O 1
ATOM 678 N N . GLU A 1 90 ? 23.441 -20.389 3.334 1.00 66.19 90 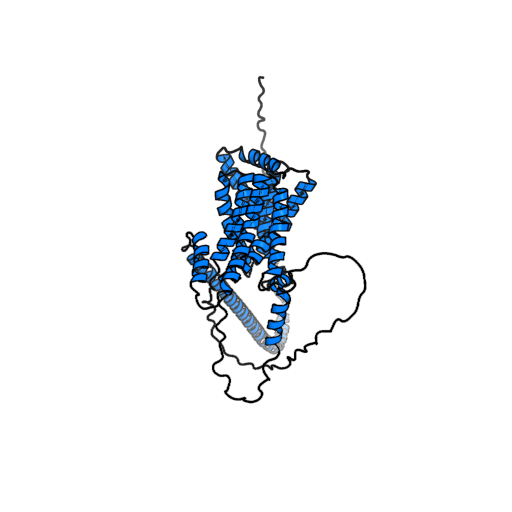GLU A N 1
ATOM 679 C CA . GLU A 1 90 ? 24.660 -19.626 3.657 1.00 66.19 90 GLU A CA 1
ATOM 680 C C . GLU A 1 90 ? 24.823 -18.392 2.753 1.00 66.19 90 GLU A C 1
ATOM 682 O O . GLU A 1 90 ? 25.160 -17.303 3.230 1.00 66.19 90 GLU A O 1
ATOM 687 N N . ALA A 1 91 ? 24.482 -18.506 1.462 1.00 59.34 91 ALA A N 1
ATOM 688 C CA . ALA A 1 91 ? 24.466 -17.363 0.547 1.00 59.34 91 ALA A CA 1
ATOM 689 C C . ALA A 1 91 ? 23.410 -16.305 0.929 1.00 59.34 91 ALA A C 1
ATOM 691 O O . ALA A 1 91 ? 23.614 -15.107 0.709 1.00 59.34 91 ALA A O 1
ATOM 692 N N . ALA A 1 92 ? 22.282 -16.727 1.511 1.00 50.16 92 ALA A N 1
ATOM 693 C CA . ALA A 1 92 ? 21.227 -15.823 1.960 1.00 50.16 92 ALA A CA 1
ATOM 694 C C . ALA A 1 92 ? 21.583 -15.109 3.277 1.00 50.16 92 ALA A C 1
ATOM 696 O O . ALA A 1 92 ? 21.265 -13.926 3.423 1.00 50.16 92 ALA A O 1
ATOM 697 N N . GLU A 1 93 ? 22.259 -15.785 4.212 1.00 47.78 93 GLU A N 1
ATOM 698 C CA . GLU A 1 93 ? 22.693 -15.195 5.488 1.00 47.78 93 GLU A CA 1
ATOM 699 C C . GLU A 1 93 ? 23.868 -14.220 5.312 1.00 47.78 93 GLU A C 1
ATOM 701 O O . GLU A 1 93 ? 23.833 -13.115 5.863 1.00 47.78 93 GLU A O 1
ATOM 706 N N . GLY A 1 94 ? 24.853 -14.556 4.468 1.00 45.22 94 GLY A N 1
ATOM 707 C CA . GLY A 1 94 ? 25.988 -13.670 4.175 1.00 45.22 94 GLY A CA 1
ATOM 708 C C . GLY A 1 94 ? 25.578 -12.341 3.522 1.00 45.22 94 GLY A C 1
ATOM 709 O O . GLY A 1 94 ? 26.157 -11.294 3.817 1.00 45.22 94 GLY A O 1
ATOM 710 N N . ALA A 1 95 ? 24.527 -12.349 2.695 1.00 44.44 95 ALA A N 1
ATOM 711 C CA . ALA A 1 95 ? 23.980 -11.138 2.080 1.00 44.44 95 ALA A CA 1
ATOM 712 C C . ALA A 1 95 ? 23.257 -10.222 3.087 1.00 44.44 95 ALA A C 1
ATOM 714 O O . ALA A 1 95 ? 23.207 -9.010 2.894 1.00 44.44 95 ALA A O 1
ATOM 715 N N . LEU A 1 96 ? 22.712 -10.780 4.172 1.00 40.62 96 LEU A N 1
ATOM 716 C CA . LEU A 1 96 ? 21.912 -10.044 5.156 1.00 40.62 96 LEU A CA 1
ATOM 717 C C . LEU A 1 96 ? 22.782 -9.322 6.199 1.00 40.62 96 LEU A C 1
ATOM 719 O O . LEU A 1 96 ? 22.410 -8.250 6.675 1.00 40.62 96 LEU A O 1
ATOM 723 N N . GLN A 1 97 ? 23.956 -9.873 6.524 1.00 39.69 97 GLN A N 1
ATOM 724 C CA . GLN A 1 97 ? 24.874 -9.300 7.517 1.00 39.69 97 GLN A CA 1
ATOM 725 C C . GLN A 1 97 ? 25.672 -8.093 6.996 1.00 39.69 97 GLN A C 1
ATOM 727 O O . GLN A 1 97 ? 25.959 -7.182 7.769 1.00 39.69 97 GLN A O 1
ATOM 732 N N . TYR A 1 98 ? 25.973 -8.031 5.694 1.00 42.59 98 TYR A N 1
ATOM 733 C CA . TYR A 1 98 ? 26.716 -6.909 5.097 1.00 42.59 98 TYR A CA 1
ATOM 734 C C . TYR A 1 98 ? 25.835 -5.666 4.839 1.00 42.59 98 TYR A C 1
ATOM 736 O O . TYR A 1 98 ? 26.341 -4.551 4.720 1.00 42.59 98 TYR A O 1
ATOM 744 N N . GLU A 1 99 ? 24.507 -5.824 4.779 1.00 42.72 99 GLU A N 1
ATOM 745 C CA . GLU A 1 99 ? 23.568 -4.734 4.463 1.00 42.72 99 GLU A CA 1
ATOM 746 C C . GLU A 1 99 ? 23.138 -3.887 5.676 1.00 42.72 99 GLU A C 1
ATOM 748 O O . GLU A 1 99 ? 22.601 -2.792 5.492 1.00 42.72 99 GLU A O 1
ATOM 753 N N . LEU A 1 100 ? 23.405 -4.327 6.914 1.00 41.53 100 LEU A N 1
ATOM 754 C CA . LEU A 1 100 ? 22.977 -3.598 8.117 1.00 41.53 100 LEU A CA 1
ATOM 755 C C . LEU A 1 100 ? 23.927 -2.456 8.539 1.00 41.53 100 LEU A C 1
ATOM 757 O O . LEU A 1 100 ? 23.517 -1.584 9.304 1.00 41.53 100 LEU A O 1
ATOM 761 N N . GLU A 1 101 ? 25.168 -2.416 8.038 1.00 38.97 101 GLU A N 1
ATOM 762 C CA . GLU A 1 101 ? 26.184 -1.432 8.466 1.00 38.97 101 GLU A CA 1
ATOM 763 C C . GLU A 1 101 ? 26.218 -0.125 7.642 1.00 38.97 101 GLU A C 1
ATOM 765 O O . GLU A 1 101 ? 26.889 0.827 8.040 1.00 38.97 101 GLU A O 1
ATOM 770 N N . VAL A 1 102 ? 25.469 -0.004 6.534 1.00 44.84 102 VAL A N 1
ATOM 771 C CA . VAL A 1 102 ? 25.578 1.151 5.600 1.00 44.84 102 VAL A CA 1
ATOM 772 C C . VAL A 1 102 ? 24.322 2.039 5.563 1.00 44.84 102 VAL A C 1
ATOM 774 O O . VAL A 1 102 ? 23.965 2.614 4.536 1.00 44.84 102 VAL A O 1
ATOM 777 N N . LEU A 1 103 ? 23.635 2.194 6.696 1.00 44.12 103 LEU A N 1
ATOM 778 C CA . LEU A 1 103 ? 22.479 3.091 6.819 1.00 44.12 103 LEU A CA 1
ATOM 779 C C . LEU A 1 103 ? 22.810 4.294 7.712 1.00 44.12 103 LEU A C 1
ATOM 781 O O . LEU A 1 103 ? 22.674 4.227 8.933 1.00 44.12 103 LEU A O 1
ATOM 785 N N . PRO A 1 104 ? 23.183 5.437 7.105 1.00 49.03 104 PRO A N 1
ATOM 786 C CA . PRO A 1 104 ? 22.463 6.648 7.493 1.00 49.03 104 PRO A CA 1
ATOM 787 C C . PRO A 1 104 ? 22.162 7.633 6.343 1.00 49.03 104 PRO A C 1
ATOM 789 O O . PRO A 1 104 ? 22.968 7.873 5.452 1.00 49.03 104 PRO A O 1
ATOM 792 N N . LEU A 1 105 ? 20.994 8.283 6.472 1.00 47.53 105 LEU A N 1
ATOM 793 C CA . LEU A 1 105 ? 20.631 9.617 5.956 1.00 47.53 105 LEU A CA 1
ATOM 794 C C . LEU A 1 105 ? 20.740 9.847 4.438 1.00 47.53 105 LEU A C 1
ATOM 796 O O . LEU A 1 105 ? 21.751 10.332 3.938 1.00 47.53 105 LEU A O 1
ATOM 800 N N . GLY A 1 106 ? 19.642 9.644 3.696 1.00 46.00 106 GLY A N 1
ATOM 801 C CA . GLY A 1 106 ? 19.705 9.845 2.248 1.00 46.00 106 GLY A CA 1
ATOM 802 C C . GLY A 1 106 ? 18.438 10.187 1.478 1.00 46.00 106 GLY A C 1
ATOM 803 O O . GLY A 1 106 ? 18.411 9.881 0.299 1.00 46.00 106 GLY A O 1
ATOM 804 N N . PHE A 1 107 ? 17.408 10.832 2.036 1.00 43.97 107 PHE A N 1
ATOM 805 C CA . PHE A 1 107 ? 16.288 11.271 1.179 1.00 43.97 107 PHE A CA 1
ATOM 806 C C . PHE A 1 107 ? 16.664 12.509 0.343 1.00 43.97 107 PHE A C 1
ATOM 808 O O . PHE A 1 107 ? 16.594 12.492 -0.884 1.00 43.97 107 PHE A O 1
ATOM 815 N N . ALA A 1 108 ? 17.177 13.559 0.996 1.00 48.53 108 ALA A N 1
ATOM 816 C CA . ALA A 1 108 ? 17.691 14.742 0.301 1.00 48.53 108 ALA A CA 1
ATOM 817 C C . ALA A 1 108 ? 18.981 14.433 -0.478 1.00 48.53 108 ALA A C 1
ATOM 819 O O . ALA A 1 108 ? 19.168 14.933 -1.584 1.00 48.53 108 ALA A O 1
ATOM 820 N N . ALA A 1 109 ? 19.841 13.561 0.063 1.00 50.25 109 ALA A N 1
ATOM 821 C CA . ALA A 1 109 ? 21.097 13.195 -0.581 1.00 50.25 109 ALA A CA 1
ATOM 822 C C . ALA A 1 109 ? 20.894 12.284 -1.801 1.00 50.25 109 ALA A C 1
ATOM 824 O O . ALA A 1 109 ? 21.590 12.480 -2.786 1.00 50.25 109 ALA A O 1
ATOM 825 N N . ALA A 1 110 ? 19.928 11.353 -1.806 1.00 51.88 110 ALA A N 1
ATOM 826 C CA . ALA A 1 110 ? 19.658 10.526 -2.988 1.00 51.88 110 ALA A CA 1
ATOM 827 C C . ALA A 1 110 ? 19.011 11.335 -4.120 1.00 51.88 110 ALA A C 1
ATOM 829 O O . ALA A 1 110 ? 19.399 11.180 -5.278 1.00 51.88 110 ALA A O 1
ATOM 830 N N . ALA A 1 111 ? 18.080 12.241 -3.799 1.00 53.06 111 ALA A N 1
ATOM 831 C CA . ALA A 1 111 ? 17.501 13.151 -4.786 1.00 53.06 111 ALA A CA 1
ATOM 832 C C . ALA A 1 111 ? 18.560 14.115 -5.356 1.00 53.06 111 ALA A C 1
ATOM 834 O O . ALA A 1 111 ? 18.639 14.301 -6.572 1.00 53.06 111 ALA A O 1
ATOM 835 N N . ALA A 1 112 ? 19.427 14.666 -4.498 1.00 56.38 112 ALA A N 1
ATOM 836 C CA . ALA A 1 112 ? 20.541 15.513 -4.918 1.00 56.38 112 ALA A CA 1
ATOM 837 C C . ALA A 1 112 ? 21.610 14.734 -5.704 1.00 56.38 112 ALA A C 1
ATOM 839 O O . ALA A 1 112 ? 22.122 15.248 -6.693 1.00 56.38 112 ALA A O 1
ATOM 840 N N . ALA A 1 113 ? 21.913 13.489 -5.328 1.00 56.53 113 ALA A N 1
ATOM 841 C CA . ALA A 1 113 ? 22.876 12.636 -6.023 1.00 56.53 113 ALA A CA 1
ATOM 842 C C . ALA A 1 113 ? 22.363 12.198 -7.399 1.00 56.53 113 ALA A C 1
ATOM 844 O O . ALA A 1 113 ? 23.128 12.208 -8.359 1.00 56.53 113 ALA A O 1
ATOM 845 N N . ALA A 1 114 ? 21.069 11.888 -7.533 1.00 54.41 114 ALA A N 1
ATOM 846 C CA . ALA A 1 114 ? 20.453 11.603 -8.828 1.00 54.41 114 ALA A CA 1
ATOM 847 C C . ALA A 1 114 ? 20.471 12.841 -9.744 1.00 54.41 114 ALA A C 1
ATOM 849 O O . ALA A 1 114 ? 20.807 12.735 -10.924 1.00 54.41 114 ALA A O 1
ATOM 850 N N . ALA A 1 115 ? 20.184 14.027 -9.194 1.00 54.75 115 ALA A N 1
ATOM 851 C CA . ALA A 1 115 ? 20.282 15.288 -9.928 1.00 54.75 115 ALA A CA 1
ATOM 852 C C . ALA A 1 115 ? 21.734 15.621 -10.327 1.00 54.75 115 ALA A C 1
ATOM 854 O O . ALA A 1 115 ? 21.981 16.042 -11.458 1.00 54.75 115 ALA A O 1
ATOM 855 N N . ALA A 1 116 ? 22.702 15.382 -9.438 1.00 59.53 116 ALA A N 1
ATOM 856 C CA . ALA A 1 116 ? 24.123 15.613 -9.687 1.00 59.53 116 ALA A CA 1
ATOM 857 C C . ALA A 1 116 ? 24.708 14.623 -10.708 1.00 59.53 116 ALA A C 1
ATOM 859 O O . ALA A 1 116 ? 25.456 15.033 -11.592 1.00 59.53 116 ALA A O 1
ATOM 860 N N . ALA A 1 117 ? 24.324 13.345 -10.652 1.00 59.03 117 ALA A N 1
ATOM 861 C CA . ALA A 1 117 ? 24.729 12.335 -11.630 1.00 59.03 117 ALA A CA 1
ATOM 862 C C . ALA A 1 117 ? 24.171 12.644 -13.030 1.00 59.03 117 ALA A C 1
ATOM 864 O O . ALA A 1 117 ? 24.888 12.527 -14.024 1.00 59.03 117 ALA A O 1
ATOM 865 N N . ALA A 1 118 ? 22.922 13.120 -13.110 1.00 54.62 118 ALA A N 1
ATOM 866 C CA . ALA A 1 118 ? 22.322 13.579 -14.361 1.00 54.62 118 ALA A CA 1
ATOM 867 C C . ALA A 1 118 ? 23.006 14.842 -14.919 1.00 54.62 118 ALA A C 1
ATOM 869 O O . ALA A 1 118 ? 23.125 14.986 -16.136 1.00 54.62 118 ALA A O 1
ATOM 870 N N . ALA A 1 119 ? 23.480 15.740 -14.049 1.00 57.16 119 ALA A N 1
ATOM 871 C CA . ALA A 1 119 ? 24.234 16.931 -14.442 1.00 57.16 119 ALA A CA 1
ATOM 872 C C . ALA A 1 119 ? 25.677 16.611 -14.885 1.00 57.16 119 ALA A C 1
ATOM 874 O O . ALA A 1 119 ? 26.198 17.268 -15.785 1.00 57.16 119 ALA A O 1
ATOM 875 N N . ALA A 1 120 ? 26.311 15.595 -14.289 1.00 60.38 120 ALA A N 1
ATOM 876 C CA . ALA A 1 120 ? 27.697 15.211 -14.563 1.00 60.38 120 ALA A CA 1
ATOM 877 C C . ALA A 1 120 ? 27.885 14.410 -15.867 1.00 60.38 120 ALA A C 1
ATOM 879 O O . ALA A 1 120 ? 28.979 14.411 -16.425 1.00 60.38 120 ALA A O 1
ATOM 880 N N . ALA A 1 121 ? 26.835 13.778 -16.406 1.00 58.75 121 ALA A N 1
ATOM 881 C CA . ALA A 1 121 ? 26.874 13.020 -17.666 1.00 58.75 121 ALA A CA 1
ATOM 882 C C . ALA A 1 121 ? 26.951 13.906 -18.938 1.00 58.75 121 ALA A C 1
ATOM 884 O O . ALA A 1 121 ? 26.441 13.544 -20.001 1.00 58.75 121 ALA A O 1
ATOM 885 N N . GLY A 1 122 ? 27.562 15.090 -18.835 1.00 55.62 122 GLY A N 1
ATOM 886 C CA . GLY A 1 122 ? 27.660 16.097 -19.888 1.00 55.62 122 GLY A CA 1
ATOM 887 C C . GLY A 1 122 ? 28.284 15.561 -21.178 1.00 55.62 122 GLY A C 1
ATOM 888 O O . GLY A 1 122 ? 29.493 15.382 -21.264 1.00 55.62 122 GLY A O 1
ATOM 889 N N . GLY A 1 123 ? 27.450 15.339 -22.200 1.00 46.66 123 GLY A N 1
ATOM 890 C CA . GLY A 1 123 ? 27.921 14.854 -23.500 1.00 46.66 123 GLY A CA 1
ATOM 891 C C . GLY A 1 123 ? 26.870 14.722 -24.609 1.00 46.66 123 GLY A C 1
ATOM 892 O O . GLY A 1 123 ? 27.034 13.878 -25.478 1.00 46.66 123 GLY A O 1
ATOM 893 N N . GLY A 1 124 ? 25.802 15.538 -24.597 1.00 43.97 124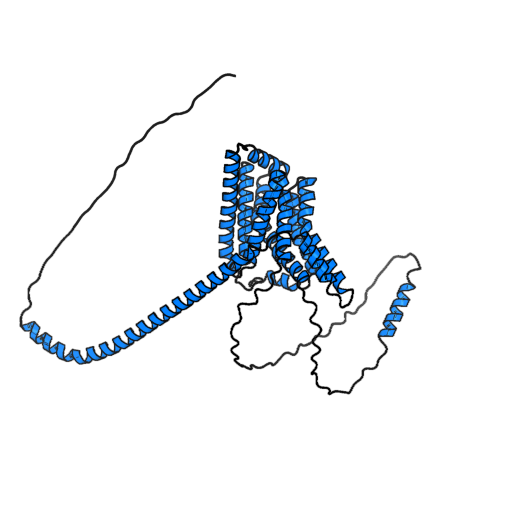 GLY A N 1
ATOM 894 C CA . GLY A 1 124 ? 24.881 15.778 -25.732 1.00 43.97 124 GLY A CA 1
ATOM 895 C C . GLY A 1 124 ? 23.487 15.109 -25.682 1.00 43.97 124 GLY A C 1
ATOM 896 O O . GLY A 1 124 ? 23.300 14.112 -24.990 1.00 43.97 124 GLY A O 1
ATOM 897 N N . PRO A 1 125 ? 22.488 15.602 -26.456 1.00 50.34 125 PRO A N 1
ATOM 898 C CA . PRO A 1 125 ? 22.056 16.992 -26.618 1.00 50.34 125 PRO A CA 1
ATOM 899 C C . PRO A 1 125 ? 21.105 17.391 -25.466 1.00 50.34 125 PRO A C 1
ATOM 901 O O . PRO A 1 125 ? 20.400 16.556 -24.904 1.00 50.34 125 PRO A O 1
ATOM 904 N N . ALA A 1 126 ? 20.995 18.682 -25.151 1.00 55.88 126 ALA A N 1
ATOM 905 C CA . ALA A 1 126 ? 20.214 19.249 -24.036 1.00 55.88 126 ALA A CA 1
ATOM 906 C C . ALA A 1 126 ? 18.692 18.915 -23.979 1.00 55.88 126 ALA A C 1
ATOM 908 O O . ALA A 1 126 ? 17.968 19.448 -23.138 1.00 55.88 126 ALA A O 1
ATOM 909 N N . ARG A 1 127 ? 18.181 18.051 -24.863 1.00 55.19 127 ARG A N 1
ATOM 910 C CA . ARG A 1 127 ? 16.798 17.560 -24.881 1.00 55.19 127 ARG A CA 1
ATOM 911 C C . ARG A 1 127 ? 16.582 16.326 -23.991 1.00 55.19 127 ARG A C 1
ATOM 913 O O . ARG A 1 127 ? 15.468 16.158 -23.507 1.00 55.19 127 ARG A O 1
ATOM 920 N N . SER A 1 128 ? 17.604 15.497 -23.744 1.00 71.31 128 SER A N 1
ATOM 921 C CA . SER A 1 128 ? 17.439 14.237 -22.990 1.00 71.31 128 SER A CA 1
ATOM 922 C C . SER A 1 128 ? 17.205 14.466 -21.491 1.00 71.31 128 SER A C 1
ATOM 924 O O . SER A 1 128 ? 16.272 13.901 -20.926 1.00 71.31 128 SER A O 1
ATOM 926 N N . TRP A 1 129 ? 17.967 15.365 -20.859 1.00 75.94 129 TRP A N 1
ATOM 927 C CA . TRP A 1 129 ? 17.854 15.623 -19.418 1.00 75.94 129 TRP A CA 1
ATOM 928 C C . TRP A 1 129 ? 16.523 16.274 -19.029 1.00 75.94 129 TRP A C 1
ATOM 930 O O . TRP A 1 129 ? 15.972 15.955 -17.981 1.00 75.94 129 TRP A O 1
ATOM 940 N N . ARG A 1 130 ? 15.960 17.142 -19.884 1.00 82.12 130 ARG A N 1
ATOM 941 C CA . ARG A 1 130 ? 14.657 17.778 -19.627 1.00 82.12 130 ARG A CA 1
ATOM 942 C C . ARG A 1 130 ? 13.533 16.750 -19.577 1.00 82.12 130 ARG A C 1
ATOM 944 O O . ARG A 1 130 ? 12.683 16.829 -18.700 1.00 82.12 130 ARG A O 1
ATOM 951 N N . VAL A 1 131 ? 13.542 15.779 -20.492 1.00 82.88 131 VAL A N 1
ATOM 952 C CA . VAL A 1 131 ? 12.547 14.696 -20.511 1.00 82.88 131 VAL A CA 1
ATOM 953 C C . VAL A 1 131 ? 12.694 13.818 -19.269 1.00 82.88 131 VAL A C 1
ATOM 955 O O . VAL A 1 131 ? 11.691 13.520 -18.624 1.00 82.88 131 VAL A O 1
ATOM 958 N N . SER A 1 132 ? 13.925 13.478 -18.877 1.00 84.06 132 SER A N 1
ATOM 959 C CA . SER A 1 132 ? 14.177 12.723 -17.644 1.00 84.06 132 SER A CA 1
ATOM 960 C C . SER A 1 132 ? 13.731 13.482 -16.393 1.00 84.06 132 SER A C 1
ATOM 962 O O . SER A 1 132 ? 13.060 12.901 -15.547 1.00 84.06 132 SER A O 1
ATOM 964 N N . LEU A 1 133 ? 14.016 14.785 -16.290 1.00 87.31 133 LEU A N 1
ATOM 965 C CA . LEU A 1 133 ? 13.568 15.604 -15.160 1.00 87.31 133 LEU A CA 1
ATOM 966 C C . LEU A 1 133 ? 12.049 15.737 -15.103 1.00 87.31 133 LEU A C 1
ATOM 968 O O . LEU A 1 133 ? 11.480 15.598 -14.026 1.00 87.31 133 LEU A O 1
ATOM 972 N N . LEU A 1 134 ? 11.381 15.976 -16.235 1.00 91.25 134 LEU A N 1
ATOM 973 C CA . LEU A 1 134 ? 9.917 16.026 -16.279 1.00 91.25 134 LEU A CA 1
ATOM 974 C C . LEU A 1 134 ? 9.313 14.688 -15.855 1.00 91.25 134 LEU A C 1
ATOM 976 O O . LEU A 1 134 ? 8.319 14.662 -15.129 1.00 91.25 134 LEU A O 1
ATOM 980 N N . ARG A 1 135 ? 9.931 13.574 -16.260 1.00 91.50 135 ARG A N 1
ATOM 981 C CA . ARG A 1 135 ? 9.474 12.242 -15.879 1.00 91.50 135 ARG A CA 1
ATOM 982 C C . ARG A 1 135 ? 9.664 11.976 -14.387 1.00 91.50 135 ARG A C 1
ATOM 984 O O . ARG A 1 135 ? 8.706 11.571 -13.734 1.00 91.50 135 ARG A O 1
ATOM 991 N N . VAL A 1 136 ? 10.857 12.233 -13.851 1.00 91.44 136 VAL A N 1
ATOM 992 C CA . VAL A 1 136 ? 11.147 12.091 -12.415 1.00 91.44 136 VAL A CA 1
ATOM 993 C C . VAL A 1 136 ? 10.246 13.017 -11.602 1.00 91.44 136 VAL A C 1
ATOM 995 O O . VAL A 1 136 ? 9.623 12.566 -10.651 1.00 91.44 136 VAL A O 1
ATOM 998 N N . GLY A 1 137 ? 10.089 14.276 -12.016 1.00 93.94 137 GLY A N 1
ATOM 999 C CA . GLY A 1 137 ? 9.188 15.234 -11.375 1.00 93.94 137 GLY A CA 1
ATOM 1000 C C . GLY A 1 137 ? 7.731 14.767 -11.371 1.00 93.94 137 GLY A C 1
ATOM 1001 O O . GLY A 1 137 ? 7.061 14.867 -10.348 1.00 93.94 137 GLY A O 1
ATOM 1002 N N . SER A 1 138 ? 7.259 14.179 -12.474 1.00 95.94 138 SER A N 1
ATOM 1003 C CA . SER A 1 138 ? 5.911 13.598 -12.551 1.00 95.94 138 SER A CA 1
ATOM 1004 C C . SER A 1 138 ? 5.754 12.395 -11.618 1.00 95.94 138 SER A C 1
ATOM 1006 O O . SER A 1 138 ? 4.733 12.278 -10.951 1.00 95.94 138 SER A O 1
ATOM 1008 N N . LEU A 1 139 ? 6.758 11.516 -11.530 1.00 95.75 139 LEU A N 1
ATOM 1009 C CA . LEU A 1 139 ? 6.737 10.371 -10.612 1.00 95.75 139 LEU A CA 1
ATOM 1010 C C . LEU A 1 139 ? 6.788 10.804 -9.144 1.00 95.75 139 LEU A C 1
ATOM 1012 O O . LEU A 1 139 ? 6.070 10.236 -8.325 1.00 95.75 139 LEU A O 1
ATOM 1016 N N . LEU A 1 140 ? 7.575 11.832 -8.816 1.00 94.69 140 LEU A N 1
ATOM 1017 C CA . LEU A 1 140 ? 7.592 12.425 -7.478 1.00 94.69 140 LEU A CA 1
ATOM 1018 C C . LEU A 1 140 ? 6.218 13.006 -7.134 1.00 94.69 140 LEU A C 1
ATOM 1020 O O . LEU A 1 140 ? 5.678 12.696 -6.075 1.00 94.69 140 LEU A O 1
ATOM 1024 N N . LEU A 1 141 ? 5.606 13.764 -8.048 1.00 96.25 141 LEU A N 1
ATOM 1025 C CA . LEU A 1 141 ? 4.255 14.290 -7.855 1.00 96.25 141 LEU A CA 1
ATOM 1026 C C . LEU A 1 141 ? 3.230 13.165 -7.655 1.00 96.25 141 LEU A C 1
ATOM 1028 O O . LEU A 1 141 ? 2.429 13.238 -6.727 1.00 96.25 141 LEU A O 1
ATOM 1032 N N . LEU A 1 142 ? 3.281 12.110 -8.475 1.00 97.00 142 LEU A N 1
ATOM 1033 C CA . LEU A 1 142 ? 2.414 10.939 -8.322 1.00 97.00 142 LEU A CA 1
ATOM 1034 C C . LEU A 1 142 ? 2.625 10.254 -6.968 1.00 97.00 142 LEU A C 1
ATOM 1036 O O . LEU A 1 142 ? 1.644 9.901 -6.324 1.00 97.00 142 LEU A O 1
ATOM 1040 N N . SER A 1 143 ? 3.870 10.117 -6.502 1.00 96.38 143 SER A N 1
ATOM 1041 C CA . SER A 1 143 ? 4.176 9.514 -5.196 1.00 96.38 143 SER A CA 1
ATOM 1042 C C . SER A 1 143 ? 3.694 10.354 -4.006 1.00 96.38 143 SER A C 1
ATOM 1044 O O . SER A 1 143 ? 3.344 9.795 -2.971 1.00 96.38 143 SER A O 1
ATOM 1046 N N . LEU A 1 144 ? 3.628 11.682 -4.158 1.00 96.62 144 LEU A N 1
ATOM 1047 C CA . LEU A 1 144 ? 3.131 12.608 -3.133 1.00 96.62 144 LEU A CA 1
ATOM 1048 C C . LEU A 1 144 ? 1.609 12.798 -3.181 1.00 96.62 144 LEU A C 1
ATOM 1050 O O . LEU A 1 144 ? 1.024 13.291 -2.219 1.00 96.62 144 LEU A O 1
ATOM 1054 N N . LEU A 1 145 ? 0.950 12.414 -4.275 1.00 96.75 145 LEU A N 1
ATOM 1055 C CA . LEU A 1 145 ? -0.485 12.617 -4.457 1.00 96.75 145 LEU A CA 1
ATOM 1056 C C . LEU A 1 145 ? -1.344 11.925 -3.372 1.00 96.75 145 LEU A C 1
ATOM 1058 O O . LEU A 1 145 ? -2.263 12.578 -2.877 1.00 96.75 145 LEU A O 1
ATOM 1062 N N . PRO A 1 146 ? -1.047 10.684 -2.921 1.00 96.94 146 PRO A N 1
ATOM 1063 C CA . PRO A 1 146 ? -1.719 10.079 -1.767 1.00 96.94 146 PRO A CA 1
ATOM 1064 C C . PRO A 1 146 ? -1.579 10.903 -0.482 1.00 96.94 146 PRO A C 1
ATOM 1066 O O . PRO A 1 146 ? -2.571 11.140 0.201 1.00 96.94 146 PRO A O 1
ATOM 1069 N N . LEU A 1 147 ? -0.378 11.411 -0.184 1.00 96.50 147 LEU A N 1
ATOM 1070 C CA . LEU A 1 147 ? -0.134 12.261 0.985 1.00 96.50 147 LEU A CA 1
ATOM 1071 C C . LEU A 1 147 ? -0.961 13.550 0.921 1.00 96.50 147 LEU A C 1
ATOM 1073 O O . LEU A 1 147 ? -1.640 13.895 1.887 1.00 96.50 147 LEU A O 1
ATOM 1077 N N . LEU A 1 148 ? -0.949 14.237 -0.224 1.00 96.38 148 LEU A N 1
ATOM 1078 C CA . LEU A 1 148 ? -1.738 15.455 -0.428 1.00 96.38 148 LEU A CA 1
ATOM 1079 C C . LEU A 1 148 ? -3.245 15.182 -0.319 1.00 96.38 148 LEU A C 1
ATOM 1081 O O . LEU A 1 148 ? -3.970 15.975 0.280 1.00 96.38 148 LEU A O 1
ATOM 1085 N N . SER A 1 149 ? -3.706 14.045 -0.848 1.00 96.69 149 SER A N 1
ATOM 1086 C CA . SER A 1 149 ? -5.092 13.595 -0.705 1.00 96.69 149 SER A CA 1
ATOM 1087 C C . SER A 1 149 ? -5.447 13.359 0.766 1.00 96.69 149 SER A C 1
ATOM 1089 O O . SER A 1 149 ? -6.464 13.863 1.236 1.00 96.69 149 SER A O 1
ATOM 1091 N N . CYS A 1 150 ? -4.596 12.675 1.534 1.00 95.69 150 CYS A N 1
ATOM 1092 C CA . CYS A 1 150 ? -4.817 12.479 2.968 1.00 95.69 150 CYS A CA 1
ATOM 1093 C C . CYS A 1 150 ? -4.857 13.800 3.739 1.00 95.69 150 CYS A C 1
ATOM 1095 O O . CYS A 1 150 ? -5.788 14.008 4.510 1.00 95.69 150 CYS A O 1
ATOM 1097 N N . LEU A 1 151 ? -3.918 14.718 3.499 1.00 95.06 151 LEU A N 1
ATOM 1098 C CA . LEU A 1 151 ? -3.927 16.035 4.148 1.00 95.06 151 LEU A CA 1
ATOM 1099 C C . LEU A 1 151 ? -5.225 16.801 3.853 1.00 95.06 151 LEU A C 1
ATOM 1101 O O . LEU A 1 151 ? -5.828 17.376 4.756 1.00 95.06 151 LEU A O 1
ATOM 1105 N N . LEU A 1 152 ? -5.706 16.772 2.607 1.00 96.12 152 LEU A N 1
ATOM 1106 C CA . LEU A 1 152 ? -6.958 17.432 2.247 1.00 96.12 152 LEU A CA 1
ATOM 1107 C C . LEU A 1 152 ? -8.174 16.740 2.882 1.00 96.12 152 LEU A C 1
ATOM 1109 O O . LEU A 1 152 ? -8.966 17.373 3.575 1.00 96.12 152 LEU A O 1
ATOM 1113 N N . PHE A 1 153 ? -8.354 15.442 2.657 1.00 95.62 153 PHE A N 1
ATOM 1114 C CA . PHE A 1 153 ? -9.593 14.767 3.041 1.00 95.62 153 PHE A CA 1
ATOM 1115 C C . PHE A 1 153 ? -9.657 14.401 4.525 1.00 95.62 153 PHE A C 1
ATOM 1117 O O . PHE A 1 153 ? -10.732 14.475 5.114 1.00 95.62 153 PHE A O 1
ATOM 1124 N N . VAL A 1 154 ? -8.533 14.034 5.139 1.00 92.38 154 VAL A N 1
ATOM 1125 C CA . VAL A 1 154 ? -8.484 13.625 6.551 1.00 92.38 154 VAL A CA 1
ATOM 1126 C C . VAL A 1 154 ? -8.315 14.840 7.458 1.00 92.38 154 VAL A C 1
ATOM 1128 O O . VAL A 1 154 ? -9.069 14.979 8.420 1.00 92.38 154 VAL A O 1
ATOM 1131 N N . SER A 1 155 ? -7.369 15.737 7.153 1.00 91.31 155 SER A N 1
ATOM 1132 C CA . SER A 1 155 ? -7.069 16.877 8.034 1.00 91.31 155 SER A CA 1
ATOM 1133 C C . SER A 1 155 ? -7.998 18.074 7.814 1.00 91.31 155 SER A C 1
ATOM 1135 O O . SER A 1 155 ? -8.328 18.757 8.778 1.00 91.31 155 SER A O 1
ATOM 1137 N N . VAL A 1 156 ? -8.437 18.346 6.575 1.00 93.19 156 VAL A N 1
ATOM 1138 C CA . VAL A 1 156 ? -9.334 19.487 6.289 1.00 93.19 156 VAL A CA 1
ATOM 1139 C C . VAL A 1 156 ? -10.799 19.052 6.269 1.00 93.19 156 VAL A C 1
ATOM 1141 O O . VAL A 1 156 ? -11.624 19.631 6.976 1.00 93.19 156 VAL A O 1
ATOM 1144 N N . LEU A 1 157 ? -11.140 18.021 5.492 1.00 93.44 157 LEU A N 1
ATOM 1145 C CA . LEU A 1 157 ? -12.538 17.606 5.297 1.00 93.44 157 LEU A CA 1
ATOM 1146 C C . LEU A 1 157 ? -13.048 16.596 6.334 1.00 93.44 157 LEU A C 1
ATOM 1148 O O . LEU A 1 157 ? -14.246 16.323 6.348 1.00 93.44 157 LEU A O 1
ATOM 1152 N N . HIS A 1 158 ? -12.172 16.063 7.194 1.00 92.38 158 HIS A N 1
ATOM 1153 C CA . HIS A 1 158 ? -12.514 15.104 8.253 1.00 92.38 158 HIS A CA 1
ATOM 1154 C C . HIS A 1 158 ? -13.325 13.899 7.745 1.00 92.38 158 HIS A C 1
ATOM 1156 O O . HIS A 1 158 ? -14.257 13.427 8.393 1.00 92.38 158 HIS A O 1
ATOM 1162 N N . SER A 1 159 ? -13.000 13.414 6.544 1.00 92.75 159 SER A N 1
ATOM 1163 C CA . SER A 1 159 ? -13.704 12.309 5.899 1.00 92.75 159 SER A CA 1
ATOM 1164 C C . SER A 1 159 ? -12.716 11.245 5.439 1.00 92.75 159 SER A C 1
ATOM 1166 O O . SER A 1 159 ? -12.245 11.250 4.298 1.00 92.75 159 SER A O 1
ATOM 1168 N N . ALA A 1 160 ? -12.429 10.287 6.323 1.00 90.75 160 ALA A N 1
ATOM 1169 C CA . ALA A 1 160 ? -11.547 9.167 6.006 1.00 90.75 160 ALA A CA 1
ATOM 1170 C C . ALA A 1 160 ? -12.118 8.287 4.881 1.00 90.75 160 ALA A C 1
ATOM 1172 O O . ALA A 1 160 ? -11.373 7.821 4.024 1.00 90.75 160 ALA A O 1
ATOM 1173 N N . ALA A 1 161 ? -13.441 8.104 4.826 1.00 88.38 161 ALA A N 1
ATOM 1174 C CA . ALA A 1 161 ? -14.085 7.340 3.756 1.00 88.38 161 ALA A CA 1
ATOM 1175 C C . ALA A 1 161 ? -13.893 7.988 2.373 1.00 88.38 161 ALA A C 1
ATOM 1177 O O . ALA A 1 161 ? -13.529 7.302 1.414 1.00 88.38 161 ALA A O 1
ATOM 1178 N N . ALA A 1 162 ? -14.080 9.310 2.268 1.00 89.88 162 ALA A N 1
ATOM 1179 C CA . ALA A 1 162 ? -13.818 10.036 1.027 1.00 89.88 162 ALA A CA 1
ATOM 1180 C C . ALA A 1 162 ? -12.324 10.018 0.677 1.00 89.88 162 ALA A C 1
ATOM 1182 O O . ALA A 1 162 ? -11.983 9.788 -0.485 1.00 89.88 162 ALA A O 1
ATOM 1183 N N . ALA A 1 163 ? -11.449 10.180 1.681 1.00 91.88 163 ALA A N 1
ATOM 1184 C CA . ALA A 1 163 ? -10.004 10.068 1.509 1.00 91.88 163 ALA A CA 1
ATOM 1185 C C . ALA A 1 163 ? -9.633 8.726 0.874 1.00 91.88 163 ALA A C 1
ATOM 1187 O O . ALA A 1 163 ? -8.955 8.719 -0.147 1.00 91.88 163 ALA A O 1
ATOM 1188 N N . MET A 1 164 ? -10.136 7.609 1.415 1.00 89.25 164 MET A N 1
ATOM 1189 C CA . MET A 1 164 ? -9.887 6.271 0.874 1.00 89.25 164 MET A CA 1
ATOM 1190 C C . MET A 1 164 ? -10.353 6.154 -0.579 1.00 89.25 164 MET A C 1
ATOM 1192 O O . MET A 1 164 ? -9.596 5.690 -1.425 1.00 89.25 164 MET A O 1
ATOM 1196 N N . LEU A 1 165 ? -11.571 6.581 -0.914 1.00 89.25 165 LEU A N 1
ATOM 1197 C CA . LEU A 1 165 ? -12.060 6.436 -2.287 1.00 89.25 165 LEU A CA 1
ATOM 1198 C C . LEU A 1 165 ? -11.250 7.278 -3.282 1.00 89.25 165 LEU A C 1
ATOM 1200 O O . LEU A 1 165 ? -10.823 6.764 -4.315 1.00 89.25 165 LEU A O 1
ATOM 1204 N N . VAL A 1 166 ? -10.998 8.552 -2.973 1.00 91.94 166 VAL A N 1
ATOM 1205 C CA . VAL A 1 166 ? -10.252 9.441 -3.877 1.00 91.94 166 VAL A CA 1
ATOM 1206 C C . VAL A 1 166 ? -8.796 8.994 -4.005 1.00 91.94 166 VAL A C 1
ATOM 1208 O O . VAL A 1 166 ? -8.275 8.913 -5.118 1.00 91.94 166 VAL A O 1
ATOM 1211 N N . LEU A 1 167 ? -8.156 8.639 -2.893 1.00 92.56 167 LEU A N 1
ATOM 1212 C CA . LEU A 1 167 ? -6.767 8.193 -2.871 1.00 92.56 167 LEU A CA 1
ATOM 1213 C C . LEU A 1 167 ? -6.569 6.935 -3.723 1.00 92.56 167 LEU A C 1
ATOM 1215 O O . LEU A 1 167 ? -5.719 6.924 -4.611 1.00 92.56 167 LEU A O 1
ATOM 1219 N N . HIS A 1 168 ? -7.384 5.900 -3.545 1.00 93.25 168 HIS A N 1
ATOM 1220 C CA . HIS A 1 168 ? -7.177 4.655 -4.284 1.00 93.25 168 HIS A CA 1
ATOM 1221 C C . HIS A 1 168 ? -7.609 4.757 -5.750 1.00 93.25 168 HIS A C 1
ATOM 1223 O O . HIS A 1 168 ? -6.852 4.391 -6.651 1.00 93.25 168 HIS A O 1
ATOM 1229 N N . TRP A 1 169 ? -8.803 5.289 -6.024 1.00 95.50 169 TRP A N 1
ATOM 1230 C CA . TRP A 1 169 ? -9.344 5.286 -7.385 1.00 95.50 169 TRP A CA 1
ATOM 1231 C C . TRP A 1 169 ? -8.752 6.391 -8.256 1.00 95.50 169 TRP A C 1
ATOM 1233 O O . TRP A 1 169 ? -8.392 6.134 -9.406 1.00 95.50 169 TRP A O 1
ATOM 1243 N N . CYS A 1 170 ? -8.601 7.606 -7.728 1.00 96.25 170 CYS A N 1
ATOM 1244 C CA . CYS A 1 170 ? -8.056 8.720 -8.501 1.00 96.25 170 CYS A CA 1
ATOM 1245 C C . CYS A 1 170 ? -6.525 8.735 -8.443 1.00 96.25 170 CYS A C 1
ATOM 1247 O O . CYS A 1 170 ? -5.884 8.819 -9.492 1.00 96.25 170 CYS A O 1
ATOM 1249 N N . CYS A 1 171 ? -5.929 8.639 -7.249 1.00 96.75 171 CYS A N 1
ATOM 1250 C CA . CYS A 1 171 ? -4.484 8.831 -7.092 1.00 96.75 171 CYS A CA 1
ATOM 1251 C C . CYS A 1 171 ? -3.667 7.570 -7.402 1.00 96.75 171 CYS A C 1
ATOM 1253 O O . CYS A 1 171 ? -2.637 7.688 -8.058 1.00 96.75 171 CYS A O 1
ATOM 1255 N N . MET A 1 172 ? -4.110 6.384 -6.974 1.00 96.75 172 MET A N 1
ATOM 1256 C CA . MET A 1 172 ? -3.336 5.138 -7.117 1.00 96.75 172 MET A CA 1
ATOM 1257 C C . MET A 1 172 ? -3.704 4.287 -8.339 1.00 96.75 172 MET A C 1
ATOM 1259 O O . MET A 1 172 ? -2.893 3.473 -8.778 1.00 96.75 172 MET A O 1
ATOM 1263 N N . LEU A 1 173 ? -4.887 4.483 -8.928 1.00 95.69 173 LEU A N 1
ATOM 1264 C CA . LEU A 1 173 ? -5.287 3.813 -10.172 1.00 95.69 173 LEU A CA 1
ATOM 1265 C C . LEU A 1 173 ? -5.375 4.783 -11.350 1.00 95.69 173 LEU A C 1
ATOM 1267 O O . LEU A 1 173 ? -4.707 4.580 -12.365 1.00 95.69 173 LEU A O 1
ATOM 1271 N N . GLY A 1 174 ? -6.168 5.849 -11.219 1.00 97.31 174 GLY A N 1
ATOM 1272 C CA . GLY A 1 174 ? -6.430 6.796 -12.302 1.00 97.31 174 GLY A CA 1
ATOM 1273 C C . GLY A 1 174 ? -5.172 7.506 -12.800 1.00 97.31 174 GLY A C 1
ATOM 1274 O O . GLY A 1 174 ? -4.833 7.419 -13.982 1.00 97.31 174 GLY A O 1
ATOM 1275 N N . ALA A 1 175 ? -4.447 8.181 -11.907 1.00 97.38 175 ALA A N 1
ATOM 1276 C CA . ALA A 1 175 ? -3.267 8.953 -12.285 1.00 97.38 175 ALA A CA 1
ATOM 1277 C C . ALA A 1 175 ? -2.126 8.075 -12.859 1.00 97.38 175 ALA A C 1
ATOM 1279 O O . ALA A 1 175 ? -1.584 8.428 -13.911 1.00 97.38 175 ALA A O 1
ATOM 1280 N N . PRO A 1 176 ? -1.811 6.893 -12.290 1.00 96.88 176 PRO A N 1
ATOM 1281 C CA . PRO A 1 176 ? -0.901 5.929 -12.903 1.00 96.88 176 PRO A CA 1
ATOM 1282 C C . PRO A 1 176 ? -1.373 5.421 -14.256 1.00 96.88 176 PRO A C 1
ATOM 1284 O O . PRO A 1 176 ? -0.554 5.318 -15.160 1.00 96.88 176 PRO A O 1
ATOM 1287 N N . ALA A 1 177 ? -2.665 5.139 -14.449 1.00 96.94 177 ALA A N 1
ATOM 1288 C CA . ALA A 1 177 ? -3.174 4.703 -15.750 1.00 96.94 177 ALA A CA 1
ATOM 1289 C C . ALA A 1 177 ? -2.952 5.773 -16.833 1.00 96.94 177 ALA A C 1
ATOM 1291 O O . ALA A 1 177 ? -2.481 5.456 -17.930 1.00 96.94 177 ALA A O 1
ATOM 1292 N N . VAL A 1 178 ? -3.211 7.044 -16.506 1.00 97.06 178 VAL A N 1
ATOM 1293 C CA . VAL A 1 178 ? -2.927 8.184 -17.392 1.00 97.06 178 VAL A CA 1
ATOM 1294 C C . VAL A 1 178 ? -1.427 8.292 -17.673 1.00 97.06 178 VAL A C 1
ATOM 1296 O O . VAL A 1 178 ? -1.024 8.409 -18.831 1.00 97.06 178 VAL A O 1
ATOM 1299 N N . TYR A 1 179 ? -0.585 8.188 -16.642 1.00 97.06 179 TYR A N 1
ATOM 1300 C CA . TYR A 1 179 ? 0.868 8.217 -16.808 1.00 97.06 179 TYR A CA 1
ATOM 1301 C C . TYR A 1 179 ? 1.373 7.060 -17.680 1.00 97.06 179 TYR A C 1
ATOM 1303 O O . TYR A 1 179 ? 2.183 7.275 -18.579 1.00 97.06 179 TYR A O 1
ATOM 1311 N N . ILE A 1 180 ? 0.895 5.835 -17.453 1.00 95.56 180 ILE A N 1
ATOM 1312 C CA . ILE A 1 180 ? 1.290 4.650 -18.225 1.00 95.56 180 ILE A CA 1
ATOM 1313 C C . ILE A 1 180 ? 0.947 4.847 -19.701 1.00 95.56 180 ILE A C 1
ATOM 1315 O O . ILE A 1 180 ? 1.747 4.491 -20.565 1.00 95.56 180 ILE A O 1
ATOM 1319 N N . HIS A 1 181 ? -0.211 5.440 -19.994 1.00 94.81 181 HIS A N 1
ATOM 1320 C CA . HIS A 1 181 ? -0.642 5.683 -21.365 1.00 94.81 181 HIS A CA 1
ATOM 1321 C C . HIS A 1 181 ? 0.170 6.779 -22.070 1.00 94.81 181 HIS A C 1
ATOM 1323 O O . HIS A 1 181 ? 0.482 6.639 -23.251 1.00 94.81 181 HIS A O 1
ATOM 1329 N N . LEU A 1 182 ? 0.513 7.858 -21.360 1.00 94.88 182 LEU A N 1
ATOM 1330 C CA . LEU A 1 182 ? 1.118 9.051 -21.965 1.00 94.88 182 LEU A CA 1
ATOM 1331 C C . LEU A 1 182 ? 2.649 9.101 -21.871 1.00 94.88 182 LEU A C 1
ATOM 1333 O O . LEU A 1 182 ? 3.287 9.725 -22.716 1.00 94.88 182 LEU A O 1
ATOM 1337 N N . ALA A 1 183 ? 3.242 8.497 -20.838 1.00 93.75 183 ALA A N 1
ATOM 1338 C CA . ALA A 1 183 ? 4.627 8.760 -20.445 1.00 93.75 183 ALA A CA 1
ATOM 1339 C C . ALA A 1 183 ? 5.483 7.514 -20.152 1.00 93.75 183 ALA A C 1
ATOM 1341 O O . ALA A 1 183 ? 6.711 7.655 -20.145 1.00 93.75 183 ALA A O 1
ATOM 1342 N N . SER A 1 184 ? 4.907 6.325 -19.919 1.00 92.75 184 SER A N 1
ATOM 1343 C CA . SER A 1 184 ? 5.703 5.110 -19.652 1.00 92.75 184 SER A CA 1
ATOM 1344 C C . SER A 1 184 ? 6.474 4.645 -20.892 1.00 92.75 184 SER A C 1
ATOM 1346 O O . SER A 1 184 ? 6.012 4.768 -22.026 1.00 92.75 184 SER A O 1
ATOM 1348 N N . GLN A 1 185 ? 7.670 4.090 -20.675 1.00 89.31 185 GLN A N 1
ATOM 1349 C CA . GLN A 1 185 ? 8.499 3.515 -21.744 1.00 89.31 185 GLN A CA 1
ATOM 1350 C C . GLN A 1 185 ? 8.008 2.141 -22.214 1.00 89.31 185 GLN A C 1
ATOM 1352 O O . GLN A 1 185 ? 8.273 1.762 -23.352 1.00 89.31 185 GLN A O 1
ATOM 1357 N N . ASP A 1 186 ? 7.315 1.391 -21.353 1.00 90.50 186 ASP A N 1
ATOM 1358 C CA . ASP A 1 186 ? 6.836 0.041 -21.664 1.00 90.50 186 ASP A CA 1
ATOM 1359 C C . ASP A 1 186 ? 5.404 -0.162 -21.137 1.00 90.50 186 ASP A C 1
ATOM 1361 O O . ASP A 1 186 ? 5.207 -0.797 -20.093 1.00 90.50 186 ASP A O 1
ATOM 1365 N N . PRO A 1 187 ? 4.383 0.354 -21.850 1.00 90.69 187 PRO A N 1
ATOM 1366 C CA . PRO A 1 187 ? 2.983 0.119 -21.503 1.00 90.69 187 PRO A CA 1
ATOM 1367 C C . PRO A 1 187 ? 2.575 -1.357 -21.666 1.00 90.69 187 PRO A C 1
ATOM 1369 O O . PRO A 1 187 ? 1.658 -1.832 -20.991 1.00 90.69 187 PRO A O 1
ATOM 1372 N N . LEU A 1 188 ? 3.265 -2.123 -22.524 1.00 90.06 188 LEU A N 1
ATOM 1373 C CA . LEU A 1 188 ? 2.968 -3.542 -22.748 1.00 90.06 188 LEU A CA 1
ATOM 1374 C C . LEU A 1 188 ? 3.315 -4.400 -21.530 1.00 90.06 188 LEU A C 1
ATOM 1376 O O . LEU A 1 188 ? 2.618 -5.384 -21.276 1.00 90.06 188 LEU A O 1
ATOM 1380 N N . PHE A 1 189 ? 4.326 -4.017 -20.745 1.00 89.88 189 PHE A N 1
ATOM 1381 C CA . PHE A 1 189 ? 4.591 -4.628 -19.439 1.00 89.88 189 PHE A CA 1
ATOM 1382 C C . PHE A 1 189 ? 3.337 -4.672 -18.564 1.00 89.88 189 PHE A C 1
ATOM 1384 O O . PHE A 1 189 ? 3.009 -5.724 -18.018 1.00 89.88 189 PHE A O 1
ATOM 1391 N N . TYR A 1 190 ? 2.600 -3.561 -18.478 1.00 90.00 190 TYR A N 1
ATOM 1392 C CA . TYR A 1 190 ? 1.429 -3.482 -17.607 1.00 90.00 190 TYR A CA 1
ATOM 1393 C C . TYR A 1 190 ? 0.272 -4.341 -18.107 1.00 90.00 190 TYR A C 1
ATOM 1395 O O . TYR A 1 190 ? -0.447 -4.943 -17.315 1.00 90.00 190 TYR A O 1
ATOM 1403 N N . ARG A 1 191 ? 0.150 -4.499 -19.427 1.00 87.50 191 ARG A N 1
ATOM 1404 C CA . ARG A 1 191 ? -0.801 -5.443 -20.021 1.00 87.50 191 ARG A CA 1
ATOM 1405 C C . ARG A 1 191 ? -0.429 -6.902 -19.727 1.00 87.50 191 ARG A C 1
ATOM 1407 O O . ARG A 1 191 ? -1.317 -7.734 -19.568 1.00 87.50 191 ARG A O 1
ATOM 1414 N N . ARG A 1 192 ? 0.870 -7.218 -19.643 1.00 85.88 192 ARG A N 1
ATOM 1415 C CA . ARG A 1 192 ? 1.369 -8.568 -19.320 1.00 85.88 192 ARG A CA 1
ATOM 1416 C C . ARG A 1 192 ? 1.208 -8.941 -17.844 1.00 85.88 192 ARG A C 1
ATOM 1418 O O . ARG A 1 192 ? 1.130 -10.131 -17.561 1.00 85.88 192 ARG A O 1
ATOM 1425 N N . LEU A 1 193 ? 1.104 -7.978 -16.922 1.00 81.25 193 LEU A N 1
ATOM 1426 C CA . LEU A 1 193 ? 0.867 -8.252 -15.492 1.00 81.25 193 LEU A CA 1
ATOM 1427 C C . LEU A 1 193 ? -0.388 -9.098 -15.246 1.00 81.25 193 LEU A C 1
ATOM 1429 O O . LEU A 1 193 ? -0.379 -9.949 -14.362 1.00 81.25 193 LEU A O 1
ATOM 1433 N N . GLY A 1 194 ? -1.440 -8.892 -16.045 1.00 71.12 194 GLY A N 1
ATOM 1434 C CA . GLY A 1 194 ? -2.685 -9.660 -15.959 1.00 71.12 194 GLY A CA 1
ATOM 1435 C C . GLY A 1 194 ? -2.615 -11.056 -16.589 1.00 71.12 194 GLY A C 1
ATOM 1436 O O . GLY A 1 194 ? -3.614 -11.771 -16.594 1.00 71.12 194 GLY A O 1
ATOM 1437 N N . ALA A 1 195 ? -1.473 -11.458 -17.157 1.00 76.62 195 ALA A N 1
ATOM 1438 C CA . ALA A 1 195 ? -1.348 -12.768 -17.778 1.00 76.62 195 ALA A CA 1
ATOM 1439 C C . ALA A 1 195 ? -1.275 -13.894 -16.718 1.00 76.62 195 ALA A C 1
ATOM 1441 O O . ALA A 1 195 ? -0.673 -13.715 -15.653 1.00 76.62 195 ALA A O 1
ATOM 1442 N N . PRO A 1 196 ? -1.772 -15.110 -17.025 1.00 63.22 196 PRO A N 1
ATOM 1443 C CA . PRO A 1 196 ? -1.787 -16.252 -16.098 1.00 63.22 196 PRO A CA 1
ATOM 1444 C C . PRO A 1 196 ? -0.410 -16.752 -15.632 1.00 63.22 196 PRO A C 1
ATOM 1446 O O . PRO A 1 196 ? -0.341 -17.676 -14.829 1.00 63.22 196 PRO A O 1
ATOM 1449 N N . ARG A 1 197 ? 0.691 -16.201 -16.157 1.00 61.38 197 ARG A N 1
ATOM 1450 C CA . ARG A 1 197 ? 2.068 -16.538 -15.757 1.00 61.38 197 ARG A CA 1
ATOM 1451 C C . ARG A 1 197 ? 2.701 -15.515 -14.806 1.00 61.38 197 ARG A C 1
ATOM 1453 O O . ARG A 1 197 ? 3.831 -15.714 -14.381 1.00 61.38 197 ARG A O 1
ATOM 1460 N N . GLY A 1 198 ? 1.978 -14.446 -14.463 1.00 60.34 198 GLY A N 1
ATOM 1461 C CA . GLY A 1 198 ? 2.483 -13.369 -13.616 1.00 60.34 198 GLY A CA 1
ATOM 1462 C C . GLY A 1 198 ? 3.659 -12.605 -14.254 1.00 60.34 198 GLY A C 1
ATOM 1463 O O . GLY A 1 198 ? 4.223 -13.028 -15.264 1.00 60.34 198 GLY A O 1
ATOM 1464 N N . PRO A 1 199 ? 4.054 -11.455 -13.686 1.00 53.28 199 PRO A N 1
ATOM 1465 C CA . PRO A 1 199 ? 5.159 -10.644 -14.209 1.00 53.28 199 PRO A CA 1
ATOM 1466 C C . PRO A 1 199 ? 6.544 -11.283 -14.047 1.00 53.28 199 PRO A C 1
ATOM 1468 O O . PRO A 1 199 ? 7.463 -10.908 -14.765 1.00 53.28 199 PRO A O 1
ATOM 1471 N N . LEU A 1 200 ? 6.693 -12.224 -13.109 1.00 56.91 200 LEU A N 1
ATOM 1472 C CA . LEU A 1 200 ? 7.961 -12.884 -12.771 1.00 56.91 200 LEU A CA 1
ATOM 1473 C C . LEU A 1 200 ? 7.987 -14.367 -13.185 1.00 56.91 200 LEU A C 1
ATOM 1475 O O . LEU A 1 200 ? 8.849 -15.116 -12.746 1.00 56.91 200 LEU A O 1
ATOM 1479 N N . GLY A 1 201 ? 7.025 -14.815 -14.001 1.00 54.84 201 GLY A N 1
ATOM 1480 C CA . GLY A 1 201 ? 7.011 -16.167 -14.572 1.00 54.84 201 GLY A CA 1
ATOM 1481 C C . GLY A 1 201 ? 6.617 -17.302 -13.616 1.00 54.84 201 GLY A C 1
ATOM 1482 O O . GLY A 1 201 ? 6.469 -18.436 -14.070 1.00 54.84 201 GLY A O 1
ATOM 1483 N N . GLY A 1 202 ? 6.415 -17.024 -12.324 1.00 66.19 202 GLY A N 1
ATOM 1484 C CA . GLY A 1 202 ? 5.961 -18.008 -11.342 1.00 66.19 202 GLY A CA 1
ATOM 1485 C C . GLY A 1 202 ? 4.470 -18.354 -11.494 1.00 66.19 202 GLY A C 1
ATOM 1486 O O . GLY A 1 202 ? 3.649 -17.466 -11.744 1.00 66.19 202 GLY A O 1
ATOM 1487 N N . PRO A 1 203 ? 4.066 -19.625 -11.324 1.00 74.19 203 PRO A N 1
ATOM 1488 C CA . PRO A 1 203 ? 2.659 -19.998 -11.379 1.00 74.19 203 PRO A CA 1
ATOM 1489 C C . PRO A 1 203 ? 1.910 -19.395 -10.183 1.00 74.19 203 PRO A C 1
ATOM 1491 O O . PRO A 1 203 ? 2.213 -19.713 -9.033 1.00 74.19 203 PRO A O 1
ATOM 1494 N N . TRP A 1 204 ? 0.869 -18.590 -10.439 1.00 81.12 204 TRP A N 1
ATOM 1495 C CA . TRP A 1 204 ? -0.007 -18.014 -9.399 1.00 81.12 204 TRP A CA 1
ATOM 1496 C C . TRP A 1 204 ? -0.500 -19.051 -8.377 1.00 81.12 204 TRP A C 1
ATOM 1498 O O . TRP A 1 204 ? -0.688 -18.722 -7.213 1.00 81.12 204 TRP A O 1
ATOM 1508 N N . LYS A 1 205 ? -0.648 -20.318 -8.796 1.00 83.38 205 LYS A N 1
ATOM 1509 C CA . LYS A 1 205 ? -1.026 -21.446 -7.930 1.00 83.38 205 LYS A CA 1
ATOM 1510 C C . LYS A 1 205 ? -0.062 -21.690 -6.765 1.00 83.38 205 LYS A C 1
ATOM 1512 O O . LYS A 1 205 ? -0.503 -22.089 -5.696 1.00 83.38 205 LYS A O 1
ATOM 1517 N N . GLN A 1 206 ? 1.242 -21.497 -6.959 1.00 84.62 206 GLN A N 1
ATOM 1518 C CA . GLN A 1 206 ? 2.203 -21.642 -5.861 1.00 84.62 206 GLN A CA 1
ATOM 1519 C C . GLN A 1 206 ? 2.152 -20.417 -4.946 1.00 84.62 206 GLN A C 1
ATOM 1521 O O . GLN A 1 206 ? 2.146 -20.555 -3.725 1.00 84.62 206 GLN A O 1
ATOM 1526 N N . GLN A 1 207 ? 2.024 -19.221 -5.526 1.00 87.94 207 GLN A N 1
ATOM 1527 C CA . GLN A 1 207 ? 1.932 -17.987 -4.747 1.00 87.94 207 GLN A CA 1
ATOM 1528 C C . GLN A 1 207 ? 0.628 -17.884 -3.947 1.00 87.94 207 GLN A C 1
ATOM 1530 O O . GLN A 1 207 ? 0.614 -17.207 -2.929 1.00 87.94 207 GLN A O 1
ATOM 1535 N N . SER A 1 208 ? -0.463 -18.548 -4.347 1.00 91.00 208 SER A N 1
ATOM 1536 C CA . SER A 1 208 ? -1.730 -18.487 -3.603 1.00 91.00 208 SER A CA 1
ATOM 1537 C C . SER A 1 208 ? -1.645 -19.131 -2.224 1.00 91.00 208 SER A C 1
ATOM 1539 O O . SER A 1 208 ? -2.265 -18.632 -1.288 1.00 91.00 208 SER A O 1
ATOM 1541 N N . LEU A 1 209 ? -0.852 -20.199 -2.074 1.00 93.00 209 LEU A N 1
ATOM 1542 C CA . LEU A 1 209 ? -0.607 -20.791 -0.759 1.00 93.00 209 LEU A CA 1
ATOM 1543 C C . LEU A 1 209 ? 0.178 -19.815 0.126 1.00 93.00 209 LEU A C 1
ATOM 1545 O O . LEU A 1 209 ? -0.208 -19.565 1.264 1.00 93.00 209 LEU A O 1
ATOM 1549 N N . TRP A 1 210 ? 1.232 -19.208 -0.422 1.00 94.31 210 TRP A N 1
ATOM 1550 C CA . TRP A 1 210 ? 2.023 -18.208 0.293 1.00 94.31 210 TRP A CA 1
ATOM 1551 C C . TRP A 1 210 ? 1.242 -16.935 0.609 1.00 94.31 210 TRP A C 1
ATOM 1553 O O . TRP A 1 210 ? 1.454 -16.348 1.660 1.00 94.31 210 TRP A O 1
ATOM 1563 N N . ALA A 1 211 ? 0.294 -16.539 -0.235 1.00 94.62 211 ALA A N 1
ATOM 1564 C CA . ALA A 1 211 ? -0.612 -15.432 0.038 1.00 94.62 211 ALA A CA 1
ATOM 1565 C C . ALA A 1 211 ? -1.542 -15.719 1.217 1.00 94.62 211 ALA A C 1
ATOM 1567 O O . ALA A 1 211 ? -1.742 -14.840 2.049 1.00 94.62 211 ALA A O 1
ATOM 1568 N N . LEU A 1 212 ? -2.056 -16.948 1.331 1.00 96.31 212 LEU A N 1
ATOM 1569 C CA . LEU A 1 212 ? -2.842 -17.365 2.491 1.00 96.31 212 LEU A CA 1
ATOM 1570 C C . LEU A 1 212 ? -1.991 -17.371 3.769 1.00 96.31 212 LEU A C 1
ATOM 1572 O O . LEU A 1 212 ? -2.419 -16.844 4.793 1.00 96.31 21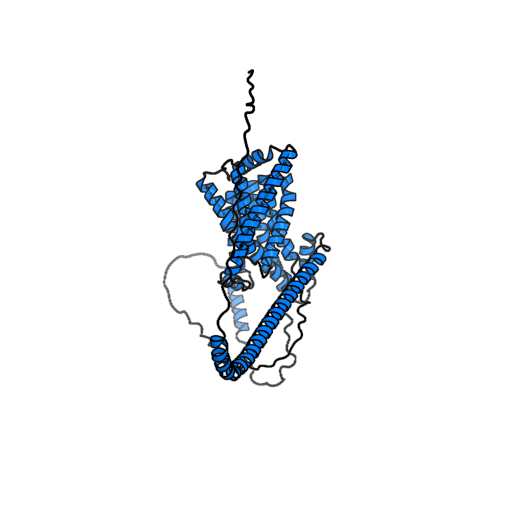2 LEU A O 1
ATOM 1576 N N . VAL A 1 213 ? -0.775 -17.923 3.703 1.00 96.44 213 VAL A N 1
ATOM 1577 C CA . VAL A 1 213 ? 0.175 -17.903 4.828 1.00 96.44 213 VAL A CA 1
ATOM 1578 C C . VAL A 1 213 ? 0.516 -16.463 5.214 1.00 96.44 213 VAL A C 1
ATOM 1580 O O . VAL A 1 213 ? 0.445 -16.111 6.387 1.00 96.44 213 VAL A O 1
ATOM 1583 N N . GLY A 1 214 ? 0.812 -15.615 4.228 1.00 96.25 214 GLY A N 1
ATOM 1584 C CA . GLY A 1 214 ? 1.057 -14.189 4.404 1.00 96.25 214 GLY A CA 1
ATOM 1585 C C . GLY A 1 214 ? -0.119 -13.500 5.085 1.00 96.25 214 GLY A C 1
ATOM 1586 O O . GLY A 1 214 ? 0.092 -12.809 6.072 1.00 96.25 214 GLY A O 1
ATOM 1587 N N . PHE A 1 215 ? -1.352 -13.749 4.640 1.00 97.75 215 PHE A N 1
ATOM 1588 C CA . PHE A 1 215 ? -2.560 -13.202 5.263 1.00 97.75 215 PHE A CA 1
ATOM 1589 C C . PHE A 1 215 ? -2.669 -13.574 6.741 1.00 97.75 215 PHE A C 1
ATOM 1591 O O . PHE A 1 215 ? -2.840 -12.695 7.585 1.00 97.75 215 PHE A O 1
ATOM 1598 N N . VAL A 1 216 ? -2.518 -14.858 7.075 1.00 97.94 216 VAL A N 1
ATOM 1599 C CA . VAL A 1 216 ? -2.599 -15.323 8.467 1.00 97.94 216 VAL A CA 1
ATOM 1600 C C . VAL A 1 216 ? -1.485 -14.710 9.316 1.00 97.94 216 VAL A C 1
ATOM 1602 O O . VAL A 1 216 ? -1.761 -14.217 10.409 1.00 97.94 216 VAL A O 1
ATOM 1605 N N . LEU A 1 217 ? -0.245 -14.694 8.816 1.00 97.38 217 LEU A N 1
ATOM 1606 C CA . LEU A 1 217 ? 0.894 -14.107 9.525 1.00 97.38 217 LEU A CA 1
ATOM 1607 C C . LEU A 1 217 ? 0.728 -12.598 9.722 1.00 97.38 217 LEU A C 1
ATOM 1609 O O . LEU A 1 217 ? 0.974 -12.104 10.818 1.00 97.38 217 LEU A O 1
ATOM 1613 N N . GLY A 1 218 ? 0.272 -11.876 8.698 1.00 96.88 218 GLY A N 1
ATOM 1614 C CA . GLY A 1 218 ? 0.018 -10.437 8.759 1.00 96.88 218 GLY A CA 1
ATOM 1615 C C . GLY A 1 218 ? -1.066 -10.096 9.767 1.00 96.88 218 GLY A C 1
ATOM 1616 O O . GLY A 1 218 ? -0.851 -9.248 10.631 1.00 96.88 218 GLY A O 1
ATOM 1617 N N . ALA A 1 219 ? -2.189 -10.816 9.715 1.00 97.25 219 ALA A N 1
ATOM 1618 C CA . ALA A 1 219 ? -3.289 -10.642 10.655 1.00 97.25 219 ALA A CA 1
ATOM 1619 C C . ALA A 1 219 ? -2.858 -10.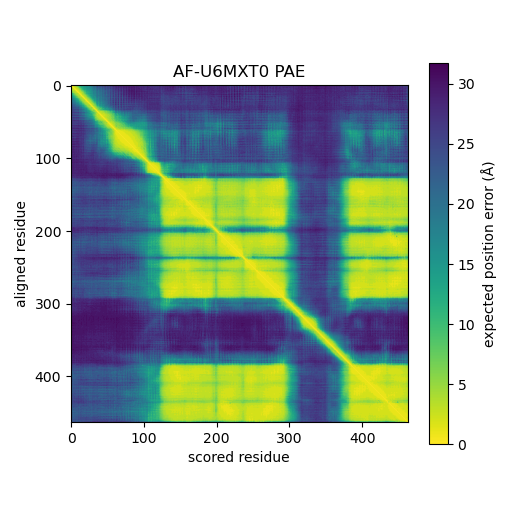949 12.093 1.00 97.25 219 ALA A C 1
ATOM 1621 O O . ALA A 1 219 ? -3.096 -10.140 12.989 1.00 97.25 219 ALA A O 1
ATOM 1622 N N . ALA A 1 220 ? -2.181 -12.078 12.320 1.00 97.00 220 ALA A N 1
ATOM 1623 C CA . ALA A 1 220 ? -1.719 -12.472 13.647 1.00 97.00 220 ALA A CA 1
ATOM 1624 C C . ALA A 1 220 ? -0.677 -11.494 14.212 1.00 97.00 220 ALA A C 1
ATOM 1626 O O . ALA A 1 220 ? -0.788 -11.089 15.370 1.00 97.00 220 ALA A O 1
ATOM 1627 N N . ALA A 1 221 ? 0.305 -11.082 13.404 1.00 95.56 221 ALA A N 1
ATOM 1628 C CA . ALA A 1 221 ? 1.355 -10.161 13.826 1.00 95.56 221 ALA A CA 1
ATOM 1629 C C . ALA A 1 221 ? 0.803 -8.760 14.123 1.00 95.56 221 ALA A C 1
ATOM 1631 O O . ALA A 1 221 ? 1.101 -8.202 15.179 1.00 95.56 221 ALA A O 1
ATOM 1632 N N . ALA A 1 222 ? -0.036 -8.206 13.240 1.00 94.69 222 ALA A N 1
ATOM 1633 C CA . ALA A 1 222 ? -0.622 -6.882 13.437 1.00 94.69 222 ALA A CA 1
ATOM 1634 C C . ALA A 1 222 ? -1.615 -6.866 14.608 1.00 94.69 222 ALA A C 1
ATOM 1636 O O . ALA A 1 222 ? -1.525 -6.000 15.481 1.00 94.69 222 ALA A O 1
ATOM 1637 N N . PHE A 1 223 ? -2.523 -7.846 14.677 1.00 94.19 223 PHE A N 1
ATOM 1638 C CA . PHE A 1 223 ? -3.497 -7.926 15.765 1.00 94.19 223 PHE A CA 1
ATOM 1639 C C . PHE A 1 223 ? -2.805 -8.181 17.108 1.00 94.19 223 PHE A C 1
ATOM 1641 O O . PHE A 1 223 ? -3.046 -7.455 18.070 1.00 94.19 223 PHE A O 1
ATOM 1648 N N . GLY A 1 224 ? -1.893 -9.158 17.172 1.00 94.50 224 GLY A N 1
ATOM 1649 C CA . GLY A 1 224 ? -1.120 -9.460 18.378 1.00 94.50 224 GLY A CA 1
ATOM 1650 C C . GLY A 1 224 ? -0.252 -8.285 18.831 1.00 94.50 224 GLY A C 1
ATOM 1651 O O . GLY A 1 224 ? -0.260 -7.938 20.012 1.00 94.50 224 GLY A O 1
ATOM 1652 N N . GLY A 1 225 ? 0.432 -7.619 17.894 1.00 92.56 225 GLY A N 1
ATOM 1653 C CA . GLY A 1 225 ? 1.233 -6.426 18.169 1.00 92.56 225 GLY A CA 1
ATOM 1654 C C . GLY A 1 225 ? 0.400 -5.276 18.737 1.00 92.56 225 GLY A C 1
ATOM 1655 O O . GLY A 1 225 ? 0.807 -4.639 19.709 1.00 92.56 225 GLY A O 1
ATOM 1656 N N . PHE A 1 226 ? -0.802 -5.048 18.203 1.00 89.00 226 PHE A N 1
ATOM 1657 C CA . PHE A 1 226 ? -1.696 -4.022 18.733 1.00 89.00 226 PHE A CA 1
ATOM 1658 C C . PHE A 1 226 ? -2.276 -4.386 20.101 1.00 89.00 226 PHE A C 1
ATOM 1660 O O . PHE A 1 226 ? -2.346 -3.526 20.975 1.00 89.00 226 PHE A O 1
ATOM 1667 N N . GLN A 1 227 ? -2.660 -5.646 20.330 1.00 91.62 227 GLN A N 1
ATOM 1668 C CA . GLN A 1 227 ? -3.131 -6.077 21.652 1.00 91.62 227 GLN A CA 1
ATOM 1669 C C . GLN A 1 227 ? -2.035 -5.924 22.712 1.00 91.62 227 GLN A C 1
ATOM 1671 O O . GLN A 1 227 ? -2.305 -5.454 23.819 1.00 91.62 227 GLN A O 1
ATOM 1676 N N . LEU A 1 228 ? -0.786 -6.246 22.361 1.00 92.12 228 LEU A N 1
ATOM 1677 C CA . LEU A 1 228 ? 0.363 -5.993 23.225 1.00 92.12 228 LEU A CA 1
ATOM 1678 C C . LEU A 1 228 ? 0.538 -4.492 23.496 1.00 92.12 228 LEU A C 1
ATOM 1680 O O . LEU A 1 228 ? 0.701 -4.098 24.649 1.00 92.12 228 LEU A O 1
ATOM 1684 N N . LEU A 1 229 ? 0.442 -3.645 22.467 1.00 88.19 229 LEU A N 1
ATOM 1685 C CA . LEU A 1 229 ? 0.513 -2.191 22.626 1.00 88.19 229 LEU A CA 1
ATOM 1686 C C . LEU A 1 229 ? -0.590 -1.665 23.555 1.00 88.19 229 LEU A C 1
ATOM 1688 O O . LEU A 1 229 ? -0.304 -0.900 24.475 1.00 88.19 229 LEU A O 1
ATOM 1692 N N . LEU A 1 230 ? -1.836 -2.106 23.369 1.00 86.62 230 LEU A N 1
ATOM 1693 C CA . LEU A 1 230 ? -2.947 -1.744 24.249 1.00 86.62 230 LEU A CA 1
ATOM 1694 C C . LEU A 1 230 ? -2.703 -2.188 25.692 1.00 86.62 230 LEU A C 1
ATOM 1696 O O . LEU A 1 230 ? -3.015 -1.437 26.616 1.00 86.62 230 LEU A O 1
ATOM 1700 N N . LEU A 1 231 ? -2.155 -3.386 25.903 1.00 89.56 231 LEU A N 1
ATOM 1701 C CA . LEU A 1 231 ? -1.814 -3.883 27.234 1.00 89.56 231 LEU A CA 1
ATOM 1702 C C . LEU A 1 231 ? -0.759 -2.992 27.904 1.00 89.56 231 LEU A C 1
ATOM 1704 O O . LEU A 1 231 ? -0.940 -2.598 29.057 1.00 89.56 231 LEU A O 1
ATOM 1708 N N . LEU A 1 232 ? 0.297 -2.625 27.173 1.00 88.12 232 LEU A N 1
ATOM 1709 C CA . LEU A 1 232 ? 1.349 -1.731 27.663 1.00 88.12 232 LEU A CA 1
ATOM 1710 C C . LEU A 1 232 ? 0.802 -0.337 27.998 1.00 88.12 232 LEU A C 1
ATOM 1712 O O . LEU A 1 232 ? 1.128 0.225 29.042 1.00 88.12 232 LEU A O 1
ATOM 1716 N N . LEU A 1 233 ? -0.085 0.205 27.164 1.00 84.25 233 LEU A N 1
ATOM 1717 C CA . LEU A 1 233 ? -0.712 1.506 27.407 1.00 84.25 233 LEU A CA 1
ATOM 1718 C C . LEU A 1 233 ? -1.684 1.487 28.589 1.00 84.25 233 LEU A C 1
ATOM 1720 O O . LEU A 1 233 ? -1.727 2.440 29.370 1.00 84.25 233 LEU A O 1
ATOM 1724 N N . ARG A 1 234 ? -2.433 0.392 28.764 1.00 84.44 234 ARG A N 1
ATOM 1725 C CA . ARG A 1 234 ? -3.265 0.180 29.958 1.00 84.44 234 ARG A CA 1
ATOM 1726 C C . ARG A 1 234 ? -2.407 0.118 31.218 1.00 84.44 234 ARG A C 1
ATOM 1728 O O . ARG A 1 234 ? -2.775 0.737 32.213 1.00 84.44 234 ARG A O 1
ATOM 1735 N N . ALA A 1 235 ? -1.270 -0.576 31.164 1.00 85.50 235 ALA A N 1
ATOM 1736 C CA . ALA A 1 235 ? -0.314 -0.626 32.268 1.00 85.50 235 ALA A CA 1
ATOM 1737 C C . ALA A 1 235 ? 0.282 0.760 32.579 1.00 85.50 235 ALA A C 1
ATOM 1739 O O . ALA A 1 235 ? 0.479 1.094 33.742 1.00 85.50 235 ALA A O 1
ATOM 1740 N N . ALA A 1 236 ? 0.473 1.604 31.561 1.00 83.56 236 ALA A N 1
ATOM 1741 C CA . ALA A 1 236 ? 0.915 2.994 31.701 1.00 83.56 236 ALA A CA 1
ATOM 1742 C C . ALA A 1 236 ? -0.204 3.982 32.116 1.00 83.56 236 ALA A C 1
ATOM 1744 O O . ALA A 1 236 ? -0.040 5.192 31.969 1.00 83.56 236 ALA A O 1
ATOM 1745 N N . ALA A 1 237 ? -1.346 3.486 32.611 1.00 74.44 237 ALA A N 1
ATOM 1746 C CA . ALA A 1 237 ? -2.520 4.266 33.020 1.00 74.44 237 ALA A CA 1
ATOM 1747 C C . ALA A 1 237 ? -3.168 5.128 31.911 1.00 74.44 237 ALA A C 1
ATOM 1749 O O . ALA A 1 237 ? -3.976 6.011 32.200 1.00 74.44 237 ALA A O 1
ATOM 1750 N N . GLN A 1 238 ? -2.910 4.840 30.630 1.00 74.19 238 GLN A N 1
ATOM 1751 C CA . GLN A 1 238 ? -3.551 5.516 29.495 1.00 74.19 238 GLN A CA 1
ATOM 1752 C C . GLN A 1 238 ? -4.827 4.797 29.029 1.00 74.19 238 GLN A C 1
ATOM 1754 O O . GLN A 1 238 ? -4.981 4.438 27.861 1.00 74.19 238 GLN A O 1
ATOM 1759 N N . GLN A 1 239 ? -5.795 4.602 29.931 1.00 71.19 239 GLN A N 1
ATOM 1760 C CA . GLN A 1 239 ? -7.080 3.968 29.579 1.00 71.19 239 GLN A CA 1
ATOM 1761 C C . GLN A 1 239 ? -7.919 4.784 28.576 1.00 71.19 239 GLN A C 1
ATOM 1763 O O . GLN A 1 239 ? -8.827 4.250 27.942 1.00 71.19 239 GLN A O 1
ATOM 1768 N N . GLN A 1 240 ? -7.592 6.064 28.389 1.00 84.25 240 GLN A N 1
ATOM 1769 C CA . GLN A 1 240 ? -8.331 6.982 27.523 1.00 84.25 240 GLN A CA 1
ATOM 1770 C C . GLN A 1 240 ? -8.120 6.732 26.021 1.00 84.25 240 GLN A C 1
ATOM 1772 O O . GLN A 1 240 ? -8.906 7.243 25.228 1.00 84.25 240 GLN A O 1
ATOM 1777 N N . LEU A 1 241 ? -7.123 5.935 25.603 1.00 83.44 241 LEU A N 1
ATOM 1778 C CA . LEU A 1 241 ? -6.815 5.787 24.174 1.00 83.44 241 LEU A CA 1
ATOM 1779 C C . LEU A 1 241 ? -7.946 5.120 23.378 1.00 83.44 241 LEU A C 1
ATOM 1781 O O . LEU A 1 241 ? -8.234 5.563 22.275 1.00 83.44 241 LEU A O 1
ATOM 1785 N N . LEU A 1 242 ? -8.606 4.084 23.911 1.00 84.62 242 LEU A N 1
ATOM 1786 C CA . LEU A 1 242 ? -9.698 3.412 23.187 1.00 84.62 242 LEU A CA 1
ATOM 1787 C C . LEU A 1 242 ? -10.926 4.312 23.027 1.00 84.62 242 LEU A C 1
ATOM 1789 O O . LEU A 1 242 ? -11.556 4.300 21.974 1.00 84.62 242 LEU A O 1
ATOM 1793 N N . LEU A 1 243 ? -11.244 5.107 24.053 1.00 89.12 243 LEU A N 1
ATOM 1794 C CA . LEU A 1 243 ? -12.324 6.091 23.983 1.00 89.12 243 LEU A CA 1
ATOM 1795 C C . LEU A 1 243 ? -11.979 7.199 22.984 1.00 89.12 243 LEU A C 1
ATOM 1797 O O . LEU A 1 243 ? -12.791 7.518 22.124 1.00 89.12 243 LEU A O 1
ATOM 1801 N N . LEU A 1 244 ? -10.742 7.702 23.028 1.00 90.56 244 LEU A N 1
ATOM 1802 C CA . LEU A 1 244 ? -10.254 8.691 22.072 1.00 90.56 244 LEU A CA 1
ATOM 1803 C C . LEU A 1 244 ? -10.281 8.147 20.639 1.00 90.56 244 LEU A C 1
ATOM 1805 O O . LEU A 1 244 ? -10.778 8.823 19.745 1.00 90.56 244 LEU A O 1
ATOM 1809 N N . LEU A 1 245 ? -9.810 6.918 20.418 1.00 91.25 245 LEU A N 1
ATOM 1810 C CA . LEU A 1 245 ? -9.854 6.263 19.113 1.00 91.25 245 LEU A CA 1
ATOM 1811 C C . LEU A 1 245 ? -11.297 6.125 18.621 1.00 91.25 245 LEU A C 1
ATOM 1813 O O . LEU A 1 245 ? -11.577 6.455 17.472 1.00 91.25 245 LEU A O 1
ATOM 1817 N N . ARG A 1 246 ? -12.225 5.689 19.482 1.00 94.19 246 ARG A N 1
ATOM 1818 C CA . ARG A 1 246 ? -13.652 5.600 19.150 1.00 94.19 246 ARG A CA 1
ATOM 1819 C C . ARG A 1 246 ? -14.211 6.951 18.706 1.00 94.19 246 ARG A C 1
ATOM 1821 O O . ARG A 1 246 ? -14.838 7.027 17.649 1.00 94.19 246 ARG A O 1
ATOM 1828 N N . ASP A 1 247 ? -13.958 8.006 19.475 1.00 95.00 247 ASP A N 1
ATOM 1829 C CA . ASP A 1 247 ? -14.433 9.354 19.159 1.00 95.00 247 ASP A CA 1
ATOM 1830 C C . ASP A 1 247 ? -13.848 9.854 17.832 1.00 95.00 247 ASP A C 1
ATOM 1832 O O . ASP A 1 247 ? -14.568 10.419 17.008 1.00 95.00 247 ASP A O 1
ATOM 1836 N N . ARG A 1 248 ? -12.562 9.589 17.571 1.00 94.50 248 ARG A N 1
ATOM 1837 C CA . ARG A 1 248 ? -11.904 9.944 16.305 1.00 94.50 248 ARG A CA 1
ATOM 1838 C C . ARG A 1 248 ? -12.446 9.153 15.119 1.00 94.50 248 ARG A C 1
ATOM 1840 O O . ARG A 1 248 ? -12.692 9.747 14.074 1.00 94.50 248 ARG A O 1
ATOM 1847 N N . LEU A 1 249 ? -12.691 7.851 15.266 1.00 93.62 249 LEU A N 1
ATOM 1848 C CA . LEU A 1 249 ? -13.312 7.031 14.218 1.00 93.62 249 LEU A CA 1
ATOM 1849 C C . LEU A 1 249 ? -14.706 7.562 13.852 1.00 93.62 249 LEU A C 1
ATOM 1851 O O . LEU A 1 249 ? -15.044 7.646 12.669 1.00 93.62 249 LEU A O 1
ATOM 1855 N N . LEU A 1 250 ? -15.497 7.970 14.850 1.00 94.12 250 LEU A N 1
ATOM 1856 C CA . LEU A 1 250 ? -16.804 8.594 14.632 1.00 94.12 250 LEU A CA 1
ATOM 1857 C C . LEU A 1 250 ? -16.674 9.951 13.927 1.00 94.12 250 LEU A C 1
ATOM 1859 O O . LEU A 1 250 ? -17.369 10.186 12.939 1.00 94.12 250 LEU A O 1
ATOM 1863 N N . GLN A 1 251 ? -15.750 10.806 14.375 1.00 93.81 251 GLN A N 1
ATOM 1864 C CA . GLN A 1 251 ? -15.476 12.111 13.755 1.00 93.81 251 GLN A CA 1
ATOM 1865 C C . GLN A 1 251 ? -15.014 11.993 12.299 1.00 93.81 251 GLN A C 1
ATOM 1867 O O . GLN A 1 251 ? -15.362 12.838 11.485 1.00 93.81 251 GLN A O 1
ATOM 1872 N N . GLN A 1 252 ? -14.267 10.939 11.965 1.00 92.00 252 GLN A N 1
ATOM 1873 C CA . GLN A 1 252 ? -13.767 10.670 10.613 1.00 92.00 252 GLN A CA 1
ATOM 1874 C C . GLN A 1 252 ? -14.799 9.980 9.699 1.00 92.00 252 GLN A C 1
ATOM 1876 O O . GLN A 1 252 ? -14.484 9.620 8.559 1.00 92.00 252 GLN A O 1
ATOM 1881 N N . GLY A 1 253 ? -16.028 9.771 10.186 1.00 89.62 253 GLY A N 1
ATOM 1882 C CA . GLY A 1 253 ? -17.127 9.184 9.419 1.00 89.62 253 GLY A CA 1
ATOM 1883 C C . GLY A 1 253 ? -17.062 7.661 9.264 1.00 89.62 253 GLY A C 1
ATOM 1884 O O . GLY A 1 253 ? -17.717 7.119 8.375 1.00 89.62 253 GLY A O 1
ATOM 1885 N N . LEU A 1 254 ? -16.291 6.956 10.101 1.00 90.62 254 LEU A N 1
ATOM 1886 C CA . LEU A 1 254 ? -16.142 5.493 10.036 1.00 90.62 254 LEU A CA 1
ATOM 1887 C C . LEU A 1 254 ? -17.174 4.727 10.887 1.00 90.62 254 LEU A C 1
ATOM 1889 O O . LEU A 1 254 ? -17.344 3.523 10.709 1.00 90.62 254 LEU A O 1
ATOM 1893 N N . GLY A 1 255 ? -17.915 5.408 11.765 1.00 90.25 255 GLY A N 1
ATOM 1894 C CA . GLY A 1 255 ? -19.017 4.818 12.543 1.00 90.25 255 GLY A CA 1
ATOM 1895 C C . GLY A 1 255 ? -20.392 4.947 11.880 1.00 90.25 255 GLY A C 1
ATOM 1896 O O . GLY A 1 255 ? -21.362 5.305 12.545 1.00 90.25 255 GLY A O 1
ATOM 1897 N N . GLY A 1 256 ? -20.468 4.723 10.566 1.00 91.19 256 GLY A N 1
ATOM 1898 C CA . GLY A 1 256 ? -21.720 4.765 9.808 1.00 91.19 256 GLY A CA 1
ATOM 1899 C C . GLY A 1 256 ? -22.657 3.573 10.078 1.00 91.19 256 GLY A C 1
ATOM 1900 O O . GLY A 1 256 ? -22.383 2.724 10.927 1.00 91.19 256 GLY A O 1
ATOM 1901 N N . PRO A 1 257 ? -23.782 3.479 9.344 1.00 93.75 257 PRO A N 1
ATOM 1902 C CA . PRO A 1 257 ? -24.669 2.319 9.401 1.00 93.75 257 PRO A CA 1
ATOM 1903 C C . PRO A 1 257 ? -23.928 1.020 9.060 1.00 93.75 257 PRO A C 1
ATOM 1905 O O . PRO A 1 257 ? -23.095 1.004 8.153 1.00 93.75 257 PRO A O 1
ATOM 1908 N N . LEU A 1 258 ? -24.298 -0.089 9.711 1.00 92.56 258 LEU A N 1
ATOM 1909 C CA . LEU A 1 258 ? -23.624 -1.388 9.568 1.00 92.56 258 LEU A CA 1
ATOM 1910 C C . LEU A 1 258 ? -23.379 -1.832 8.107 1.00 92.56 258 LEU A C 1
ATOM 1912 O O . LEU A 1 258 ? -22.271 -2.287 7.830 1.00 92.56 258 LEU A O 1
ATOM 1916 N N . PRO A 1 259 ? -24.320 -1.675 7.148 1.00 95.00 259 PRO A N 1
ATOM 1917 C CA . PRO A 1 259 ? -24.060 -2.046 5.754 1.00 95.00 259 PRO A CA 1
ATOM 1918 C C . PRO A 1 259 ? -22.936 -1.228 5.108 1.00 95.00 259 PRO A C 1
ATOM 1920 O O . PRO A 1 259 ? -22.126 -1.774 4.362 1.00 95.00 259 PRO A O 1
ATOM 1923 N N . LEU A 1 260 ? -22.863 0.072 5.411 1.00 92.25 260 LEU A N 1
ATOM 1924 C CA . LEU A 1 260 ? -21.817 0.953 4.894 1.00 92.25 260 LEU A CA 1
ATOM 1925 C C . LEU A 1 260 ? -20.466 0.609 5.526 1.00 92.25 260 LEU A C 1
ATOM 1927 O O . LEU A 1 260 ? -19.479 0.467 4.808 1.00 92.25 260 LEU A O 1
ATOM 1931 N N . THR A 1 261 ? -20.426 0.412 6.845 1.00 91.75 261 THR A N 1
ATOM 1932 C CA . THR A 1 261 ? -19.207 -0.006 7.554 1.00 91.75 261 THR A CA 1
ATOM 1933 C C . THR A 1 261 ? -18.718 -1.368 7.064 1.00 91.75 261 THR A C 1
ATOM 1935 O O . THR A 1 261 ? -17.524 -1.537 6.835 1.00 91.75 261 THR A O 1
ATOM 1938 N N . GLY A 1 262 ? -19.626 -2.315 6.814 1.00 94.19 262 GLY A N 1
ATOM 1939 C CA . GLY A 1 262 ? -19.299 -3.614 6.223 1.00 94.19 262 GLY A CA 1
ATOM 1940 C C . GLY A 1 262 ? -18.734 -3.501 4.804 1.00 94.19 262 GLY A C 1
ATOM 1941 O O . GLY A 1 262 ? -17.752 -4.168 4.482 1.00 94.19 262 GLY A O 1
ATOM 1942 N N . ALA A 1 263 ? -19.293 -2.620 3.968 1.00 94.62 263 ALA A N 1
ATOM 1943 C CA . ALA A 1 263 ? -18.773 -2.363 2.625 1.00 94.62 263 ALA A CA 1
ATOM 1944 C C . ALA A 1 263 ? -17.376 -1.718 2.655 1.00 94.62 263 ALA A C 1
ATOM 1946 O O . ALA A 1 263 ? -16.500 -2.121 1.890 1.00 94.62 263 ALA A O 1
ATOM 1947 N N . LEU A 1 264 ? -17.148 -0.760 3.561 1.00 93.00 264 LEU A N 1
ATOM 1948 C CA . LEU A 1 264 ? -15.834 -0.144 3.766 1.00 93.00 264 LEU A CA 1
ATOM 1949 C C . LEU A 1 264 ? -14.811 -1.157 4.289 1.00 93.00 264 LEU A C 1
ATOM 1951 O O . LEU A 1 264 ? -13.694 -1.198 3.785 1.00 93.00 264 LEU A O 1
ATOM 1955 N N . ALA A 1 265 ? -15.199 -2.012 5.237 1.00 94.81 265 ALA A N 1
ATOM 1956 C CA . ALA A 1 265 ? -14.357 -3.092 5.744 1.00 94.81 265 ALA A CA 1
ATOM 1957 C C . ALA A 1 265 ? -13.969 -4.078 4.632 1.00 94.81 265 ALA A C 1
ATOM 1959 O O . ALA A 1 265 ? -12.795 -4.404 4.478 1.00 94.81 265 ALA A O 1
ATOM 1960 N N . PHE A 1 266 ? -14.932 -4.511 3.812 1.00 96.00 266 PHE A N 1
ATOM 1961 C CA . PHE A 1 266 ? -14.658 -5.382 2.667 1.00 96.00 266 PHE A CA 1
ATOM 1962 C C . PHE A 1 266 ? -13.699 -4.719 1.672 1.00 96.00 266 PHE A C 1
ATOM 1964 O O . PHE A 1 266 ? -12.726 -5.333 1.235 1.00 96.00 266 PHE A O 1
ATOM 1971 N N . TYR A 1 267 ? -13.957 -3.455 1.336 1.00 95.31 267 TYR A N 1
ATOM 1972 C CA . TYR A 1 267 ? -13.089 -2.680 0.461 1.00 95.31 267 TYR A CA 1
ATOM 1973 C C . TYR A 1 267 ? -11.656 -2.628 1.009 1.00 95.31 267 TYR A C 1
ATOM 1975 O O . TYR A 1 267 ? -10.712 -2.946 0.287 1.00 95.31 267 TYR A O 1
ATOM 1983 N N . PHE A 1 268 ? -11.506 -2.288 2.289 1.00 94.19 268 PHE A N 1
ATOM 1984 C CA . PHE A 1 268 ? -10.210 -2.132 2.939 1.00 94.19 268 PHE A CA 1
ATOM 1985 C C . PHE A 1 268 ? -9.437 -3.452 3.033 1.00 94.19 268 PHE A C 1
ATOM 1987 O O . PHE A 1 268 ? -8.235 -3.461 2.857 1.00 94.19 268 PHE A O 1
ATOM 1994 N N . VAL A 1 269 ? -10.099 -4.592 3.229 1.00 96.62 269 VAL A N 1
ATOM 1995 C CA . VAL A 1 269 ? -9.387 -5.880 3.330 1.00 96.62 269 VAL A CA 1
ATOM 1996 C C . VAL A 1 269 ? -9.050 -6.478 1.960 1.00 96.62 269 VAL A C 1
ATOM 1998 O O . VAL A 1 269 ? -8.002 -7.098 1.802 1.00 96.62 269 VAL A O 1
ATOM 2001 N N . PHE A 1 270 ? -9.925 -6.329 0.960 1.00 96.31 270 PHE A N 1
ATOM 2002 C CA . PHE A 1 270 ? -9.807 -7.097 -0.288 1.00 96.31 270 PHE A CA 1
ATOM 2003 C C . PHE A 1 270 ? -9.448 -6.270 -1.520 1.00 96.31 270 PHE A C 1
ATOM 2005 O O . PHE A 1 270 ? -8.810 -6.792 -2.434 1.00 96.31 270 PHE A O 1
ATOM 2012 N N . LEU A 1 271 ? -9.862 -5.004 -1.578 1.00 96.12 271 LEU A N 1
ATOM 2013 C CA . LEU A 1 271 ? -9.607 -4.135 -2.730 1.00 96.12 271 LEU A CA 1
ATOM 2014 C C . LEU A 1 271 ? -8.422 -3.208 -2.488 1.00 96.12 271 LEU A C 1
ATOM 2016 O O . LEU A 1 271 ? -7.669 -2.951 -3.424 1.00 96.12 271 LEU A O 1
ATOM 2020 N N . ASN A 1 272 ? -8.224 -2.756 -1.251 1.00 95.69 272 ASN A N 1
ATOM 2021 C CA . ASN A 1 272 ? -7.120 -1.872 -0.911 1.00 95.69 272 ASN A CA 1
ATOM 2022 C C . ASN A 1 272 ? -5.733 -2.497 -1.175 1.00 95.69 272 ASN A C 1
ATOM 2024 O O . ASN A 1 272 ? -4.982 -1.942 -1.986 1.00 95.69 272 ASN A O 1
ATOM 2028 N N . PRO A 1 273 ? -5.408 -3.695 -0.645 1.00 96.69 273 PRO A N 1
ATOM 2029 C CA . PRO A 1 273 ? -4.074 -4.269 -0.797 1.00 96.69 273 PRO A CA 1
ATOM 2030 C C . PRO A 1 273 ? -3.613 -4.436 -2.253 1.00 96.69 273 PRO A C 1
ATOM 2032 O O . PRO A 1 273 ? -2.503 -4.014 -2.572 1.00 96.69 273 PRO A O 1
ATOM 2035 N N . PRO A 1 274 ? -4.404 -4.995 -3.196 1.00 96.06 274 PRO A N 1
ATOM 2036 C CA . PRO A 1 274 ? -3.938 -5.125 -4.575 1.00 96.06 274 PRO A CA 1
ATOM 2037 C C . PRO A 1 274 ? -3.731 -3.771 -5.269 1.00 96.06 274 PRO A C 1
ATOM 2039 O O . PRO A 1 274 ? -2.840 -3.673 -6.117 1.00 96.06 274 PRO A O 1
ATOM 2042 N N . ILE A 1 275 ? -4.510 -2.738 -4.922 1.00 96.56 275 ILE A N 1
ATOM 2043 C CA . ILE A 1 275 ? -4.344 -1.382 -5.469 1.00 96.56 275 ILE A CA 1
ATOM 2044 C C . ILE A 1 275 ? -3.035 -0.774 -4.968 1.00 96.56 275 ILE A C 1
ATOM 2046 O O . ILE A 1 275 ? -2.221 -0.315 -5.774 1.00 96.56 275 ILE A O 1
ATOM 2050 N N . GLU A 1 276 ? -2.808 -0.812 -3.658 1.00 96.69 276 GLU A N 1
ATOM 2051 C CA . GLU A 1 276 ? -1.600 -0.271 -3.041 1.00 96.69 276 GLU A CA 1
ATOM 2052 C C . GLU A 1 276 ? -0.336 -1.002 -3.502 1.00 96.69 276 GLU A C 1
ATOM 2054 O O . GLU A 1 276 ? 0.657 -0.375 -3.885 1.00 96.69 276 GLU A O 1
ATOM 2059 N N . GLU A 1 277 ? -0.369 -2.336 -3.533 1.00 95.38 277 GLU A N 1
ATOM 2060 C CA . GLU A 1 277 ? 0.771 -3.138 -3.973 1.00 95.38 277 GLU A CA 1
ATOM 2061 C C . GLU A 1 277 ? 1.091 -2.892 -5.456 1.00 95.38 277 GLU A C 1
ATOM 2063 O O . GLU A 1 277 ? 2.267 -2.795 -5.839 1.00 95.38 277 GLU A O 1
ATOM 2068 N N . PHE A 1 278 ? 0.061 -2.731 -6.295 1.00 95.38 278 PHE A N 1
ATOM 2069 C CA . PHE A 1 278 ? 0.238 -2.323 -7.686 1.00 95.38 278 PHE A CA 1
ATOM 2070 C C . PHE A 1 278 ? 0.873 -0.934 -7.781 1.00 95.38 278 PHE A C 1
ATOM 2072 O O . PHE A 1 278 ? 1.880 -0.769 -8.472 1.00 95.38 278 PHE A O 1
ATOM 2079 N N . PHE A 1 279 ? 0.326 0.058 -7.084 1.00 97.25 279 PHE A N 1
ATOM 2080 C CA . PHE A 1 279 ? 0.792 1.435 -7.171 1.00 97.25 279 PHE A CA 1
ATOM 2081 C C . PHE A 1 279 ? 2.233 1.600 -6.675 1.00 97.25 279 PHE A C 1
ATOM 2083 O O . PHE A 1 279 ? 3.105 2.035 -7.435 1.00 97.25 279 PHE A O 1
ATOM 2090 N N . TRP A 1 280 ? 2.503 1.216 -5.427 1.00 96.25 280 TRP A N 1
ATOM 2091 C CA . TRP A 1 280 ? 3.795 1.456 -4.786 1.00 96.25 280 TRP A CA 1
ATOM 2092 C C . TRP A 1 280 ? 4.887 0.572 -5.369 1.00 96.25 280 TRP A C 1
ATOM 2094 O O . TRP A 1 280 ? 5.963 1.048 -5.741 1.00 96.25 280 TRP A O 1
ATOM 2104 N N . ARG A 1 281 ? 4.622 -0.730 -5.485 1.00 93.50 281 ARG A N 1
ATOM 2105 C CA . ARG A 1 281 ? 5.680 -1.675 -5.841 1.00 93.50 281 ARG A CA 1
ATOM 2106 C C . ARG A 1 281 ? 5.711 -1.961 -7.320 1.00 93.50 281 ARG A C 1
ATOM 2108 O O . ARG A 1 281 ? 6.796 -2.024 -7.886 1.00 93.50 281 ARG A O 1
ATOM 2115 N N . VAL A 1 282 ? 4.575 -2.143 -7.981 1.00 93.19 282 VAL A N 1
ATOM 2116 C CA . VAL A 1 282 ? 4.607 -2.499 -9.405 1.00 93.19 282 VAL A CA 1
ATOM 2117 C C . VAL A 1 282 ? 4.863 -1.284 -10.286 1.00 93.19 282 VAL A C 1
ATOM 2119 O O . VAL A 1 282 ? 5.757 -1.328 -11.132 1.00 93.19 282 VAL A O 1
ATOM 2122 N N . PHE A 1 283 ? 4.110 -0.210 -10.084 1.00 96.31 283 PHE A N 1
ATOM 2123 C CA . PHE A 1 283 ? 4.182 0.988 -10.904 1.00 96.31 283 PHE A CA 1
ATOM 2124 C C . PHE A 1 283 ? 5.343 1.902 -10.491 1.00 96.31 283 PHE A C 1
ATOM 2126 O O . PHE A 1 283 ? 6.289 2.046 -11.269 1.00 96.31 283 PHE A O 1
ATOM 2133 N N . LEU A 1 284 ? 5.308 2.474 -9.280 1.00 95.88 284 LEU A N 1
ATOM 2134 C CA . LEU A 1 284 ? 6.273 3.496 -8.862 1.00 95.88 284 LEU A CA 1
ATOM 2135 C C . LEU A 1 284 ? 7.705 2.969 -8.830 1.00 95.88 284 LEU A C 1
ATOM 2137 O O . LEU A 1 284 ? 8.580 3.599 -9.419 1.00 95.88 284 LEU A O 1
ATOM 2141 N N . LEU A 1 285 ? 7.950 1.810 -8.208 1.00 93.62 285 LEU A N 1
ATOM 2142 C CA . LEU A 1 285 ? 9.304 1.250 -8.166 1.00 93.62 285 LEU A CA 1
ATOM 2143 C C . LEU A 1 285 ? 9.868 1.037 -9.575 1.00 93.62 285 LEU A C 1
ATOM 2145 O O . LEU A 1 285 ? 10.988 1.453 -9.844 1.00 93.62 285 LEU A O 1
ATOM 2149 N N . LYS A 1 286 ? 9.098 0.422 -10.486 1.00 93.00 286 LYS A N 1
ATOM 2150 C CA . LYS A 1 286 ? 9.568 0.140 -11.850 1.00 93.00 286 LYS A CA 1
ATOM 2151 C C . LYS A 1 286 ? 9.930 1.428 -12.581 1.00 93.00 286 LYS A C 1
ATOM 2153 O O . LYS A 1 286 ? 11.011 1.514 -13.156 1.00 93.00 286 LYS A O 1
ATOM 2158 N N . GLU A 1 287 ? 9.028 2.405 -12.589 1.00 94.81 287 GLU A N 1
ATOM 2159 C CA . GLU A 1 287 ? 9.234 3.637 -13.354 1.00 94.81 287 GLU A CA 1
ATOM 2160 C C . GLU A 1 287 ? 10.340 4.505 -12.732 1.00 94.81 287 GLU A C 1
ATOM 2162 O O . GLU A 1 287 ? 11.151 5.071 -13.466 1.00 94.81 287 GLU A O 1
ATOM 2167 N N . LEU A 1 288 ? 10.460 4.550 -11.398 1.00 92.69 288 LEU A N 1
ATOM 2168 C CA . LEU A 1 288 ? 11.577 5.222 -10.721 1.00 92.69 288 LEU A CA 1
ATOM 2169 C C . LEU A 1 288 ? 12.912 4.539 -11.024 1.00 92.69 288 LEU A C 1
ATOM 2171 O O . LEU A 1 288 ? 13.874 5.217 -11.383 1.00 92.69 288 LEU A O 1
ATOM 2175 N N . THR A 1 289 ? 12.978 3.208 -10.947 1.00 90.62 289 THR A N 1
ATOM 2176 C CA . THR A 1 289 ? 14.185 2.458 -11.310 1.00 90.62 289 THR A CA 1
ATOM 2177 C C . THR A 1 289 ? 14.552 2.682 -12.774 1.00 90.62 289 THR A C 1
ATOM 2179 O O . THR A 1 289 ? 15.715 2.954 -13.055 1.00 90.62 289 THR A O 1
ATOM 2182 N N . ALA A 1 290 ? 13.587 2.661 -13.697 1.00 88.75 290 ALA A N 1
ATOM 2183 C CA . ALA A 1 290 ? 13.841 2.945 -15.110 1.00 88.75 290 ALA A CA 1
ATOM 2184 C C . ALA A 1 290 ? 14.385 4.369 -15.326 1.00 88.75 290 ALA A C 1
ATOM 2186 O O . ALA A 1 290 ? 15.264 4.574 -16.158 1.00 88.75 290 ALA A O 1
ATOM 2187 N N . CYS A 1 291 ? 13.920 5.353 -14.551 1.00 87.25 291 CYS A N 1
ATOM 2188 C CA . CYS A 1 291 ? 14.433 6.722 -14.631 1.00 87.25 291 CYS A CA 1
ATOM 2189 C C . CYS A 1 291 ? 15.860 6.871 -14.088 1.00 87.25 291 CYS A C 1
ATOM 2191 O O . CYS A 1 291 ? 16.636 7.638 -14.651 1.00 87.25 291 CYS A O 1
ATOM 2193 N N . VAL A 1 292 ? 16.196 6.172 -13.000 1.00 83.06 292 VAL A N 1
ATOM 2194 C CA . VAL A 1 292 ? 17.509 6.288 -12.339 1.00 83.06 292 VAL A CA 1
ATOM 2195 C C . VAL A 1 292 ? 18.572 5.435 -13.035 1.00 83.06 292 VAL A C 1
ATOM 2197 O O . VAL A 1 292 ? 19.723 5.851 -13.124 1.00 83.06 292 VAL A O 1
ATOM 2200 N N . TYR A 1 293 ? 18.193 4.258 -13.539 1.00 77.56 293 TYR A N 1
ATOM 2201 C CA . TYR A 1 293 ? 19.123 3.247 -14.047 1.00 77.56 293 TYR A CA 1
ATOM 2202 C C . TYR A 1 293 ? 19.104 3.075 -15.559 1.00 77.56 293 TYR A C 1
ATOM 2204 O O . TYR A 1 293 ? 19.823 2.205 -16.035 1.00 77.56 293 TYR A O 1
ATOM 2212 N N . CYS A 1 294 ? 18.332 3.858 -16.326 1.00 64.62 294 CYS A N 1
ATOM 2213 C CA . CYS A 1 294 ? 18.443 3.828 -17.785 1.00 64.62 294 CYS A CA 1
ATOM 2214 C C . CYS A 1 294 ? 19.908 4.106 -18.156 1.00 64.62 294 CYS A C 1
ATOM 2216 O O . CYS A 1 294 ? 20.350 5.251 -17.999 1.00 64.62 294 CYS A O 1
ATOM 2218 N N . PRO A 1 295 ? 20.675 3.099 -18.627 1.00 55.75 295 PRO A N 1
ATOM 2219 C CA . PRO A 1 295 ? 22.021 3.375 -19.075 1.00 55.75 295 PRO A CA 1
ATOM 2220 C C . PRO A 1 295 ? 21.901 4.390 -20.216 1.00 55.75 295 PRO A C 1
ATOM 2222 O O . PRO A 1 295 ? 20.937 4.314 -20.995 1.00 55.75 295 PRO A O 1
ATOM 2225 N N . PRO A 1 296 ? 22.828 5.360 -20.326 1.00 54.41 296 PRO A N 1
ATOM 2226 C CA . PRO A 1 296 ? 22.892 6.177 -21.528 1.00 54.41 296 PRO A CA 1
ATOM 2227 C C . PRO A 1 296 ? 22.868 5.217 -22.722 1.00 54.41 296 PRO A C 1
ATOM 2229 O O . PRO A 1 296 ? 23.493 4.153 -22.623 1.00 54.41 296 PRO A O 1
ATOM 2232 N N . PRO A 1 297 ? 22.109 5.525 -23.795 1.00 54.06 297 PRO A N 1
ATOM 2233 C CA . PRO A 1 297 ? 22.057 4.656 -24.961 1.00 54.06 297 PRO A CA 1
ATOM 2234 C C . PRO A 1 297 ? 23.499 4.328 -25.307 1.00 54.06 297 PRO A C 1
ATOM 2236 O O . PRO A 1 297 ? 24.283 5.256 -25.524 1.00 54.06 297 PRO A O 1
ATOM 2239 N N . SER A 1 298 ? 23.863 3.040 -25.223 1.00 45.84 298 SER A N 1
ATOM 2240 C CA . SER A 1 298 ? 25.233 2.610 -25.472 1.00 45.84 298 SER A CA 1
ATOM 2241 C C . SER A 1 298 ? 25.650 3.292 -26.765 1.00 45.84 298 SER A C 1
ATOM 2243 O O . SER A 1 298 ? 24.869 3.204 -27.723 1.00 45.84 298 SER A O 1
ATOM 2245 N N . PRO A 1 299 ? 26.761 4.062 -26.776 1.00 50.12 299 PRO A N 1
ATOM 2246 C CA . PRO A 1 299 ? 27.172 4.778 -27.972 1.00 50.12 299 PRO A CA 1
ATOM 2247 C C . PRO A 1 299 ? 27.131 3.742 -29.074 1.00 50.12 299 PRO A C 1
ATOM 2249 O O . PRO A 1 299 ? 27.743 2.688 -28.899 1.00 50.12 299 PRO A O 1
ATOM 2252 N N . LEU A 1 300 ? 26.274 3.982 -30.080 1.00 46.69 300 LEU A N 1
ATOM 2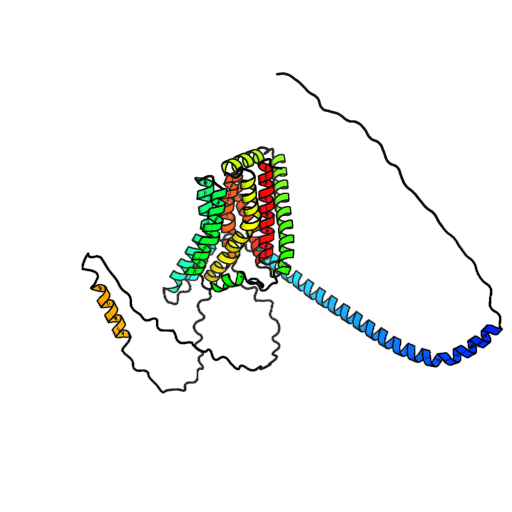253 C CA . LEU A 1 300 ? 26.034 3.073 -31.195 1.00 46.69 300 LEU A CA 1
ATOM 2254 C C . LEU A 1 300 ? 27.382 2.457 -31.518 1.00 46.69 300 LEU A C 1
ATOM 2256 O O . LEU A 1 300 ? 28.280 3.183 -31.945 1.00 46.69 300 LEU A O 1
ATOM 2260 N N . TYR A 1 301 ? 27.555 1.174 -31.194 1.00 43.28 301 TYR A N 1
ATOM 2261 C CA . TYR A 1 301 ? 28.764 0.459 -31.547 1.00 43.28 301 TYR A CA 1
ATOM 2262 C C . TYR A 1 301 ? 28.685 0.395 -33.065 1.00 43.28 301 TYR A C 1
ATOM 2264 O O . TYR A 1 301 ? 28.053 -0.489 -33.644 1.00 43.28 301 TYR A O 1
ATOM 2272 N N . VAL A 1 302 ? 29.213 1.433 -33.713 1.00 48.66 302 VAL A N 1
ATOM 2273 C CA . VAL A 1 302 ? 29.487 1.442 -35.134 1.00 48.66 302 VAL A CA 1
ATOM 2274 C C . VAL A 1 302 ? 30.495 0.328 -35.259 1.00 48.66 302 VAL A C 1
ATOM 2276 O O . VAL A 1 302 ? 31.652 0.504 -34.889 1.00 48.66 302 VAL A O 1
ATOM 2279 N N . HIS A 1 303 ? 30.018 -0.853 -35.642 1.00 45.34 303 HIS A N 1
ATOM 2280 C CA . HIS A 1 303 ? 30.868 -2.005 -35.871 1.00 45.34 303 HIS A CA 1
ATOM 2281 C C . HIS A 1 303 ? 31.981 -1.529 -36.819 1.00 45.34 303 HIS A C 1
ATOM 2283 O O . HIS A 1 303 ? 31.672 -1.235 -37.977 1.00 45.34 303 HIS A O 1
ATOM 2289 N N . PRO A 1 304 ? 33.253 -1.416 -36.383 1.00 53.19 304 PRO A N 1
ATOM 2290 C CA . PRO A 1 304 ? 34.315 -0.823 -37.202 1.00 53.19 304 PRO A CA 1
ATOM 2291 C C . PRO A 1 304 ? 34.770 -1.740 -38.353 1.00 53.19 304 PRO A C 1
ATOM 2293 O O . PRO A 1 304 ? 35.865 -1.586 -38.877 1.00 53.19 304 PRO A O 1
ATOM 2296 N N . GLY A 1 305 ? 33.954 -2.724 -38.738 1.00 54.75 305 GLY A N 1
ATOM 2297 C CA . GLY A 1 305 ? 34.331 -3.820 -39.627 1.00 54.75 305 GLY A CA 1
ATOM 2298 C C . GLY A 1 305 ? 33.270 -4.196 -40.657 1.00 54.75 305 GLY A C 1
ATOM 2299 O O . GLY A 1 305 ? 33.315 -5.307 -41.176 1.00 54.75 305 GLY A O 1
ATOM 2300 N N . GLY A 1 306 ? 32.314 -3.313 -40.965 1.00 55.41 306 GLY A N 1
ATOM 2301 C CA . GLY A 1 306 ? 31.539 -3.472 -42.197 1.00 55.41 306 GLY A CA 1
ATOM 2302 C C . GLY A 1 306 ? 32.494 -3.370 -43.398 1.00 55.41 306 GLY A C 1
ATOM 2303 O O . GLY A 1 306 ? 33.223 -2.380 -43.475 1.00 55.41 306 GLY A O 1
ATOM 2304 N N . PRO A 1 307 ? 32.559 -4.368 -44.298 1.00 56.44 307 PRO A N 1
ATOM 2305 C CA . PRO A 1 307 ? 33.528 -4.379 -45.387 1.00 56.44 307 PRO A CA 1
ATOM 2306 C C . PRO A 1 307 ? 33.363 -3.138 -46.281 1.00 56.44 307 PRO A C 1
ATOM 2308 O O . PRO A 1 307 ? 32.234 -2.783 -46.632 1.00 56.44 307 PRO A O 1
ATOM 2311 N N . PRO A 1 308 ? 34.463 -2.481 -46.690 1.00 57.00 308 PRO A N 1
ATOM 2312 C CA . PRO A 1 308 ? 34.413 -1.403 -47.664 1.00 57.00 308 PRO A CA 1
ATOM 2313 C C . PRO A 1 308 ? 34.140 -2.017 -49.041 1.00 57.00 308 PRO A C 1
ATOM 2315 O O . PRO A 1 308 ? 35.057 -2.416 -49.752 1.00 57.00 308 PRO A O 1
ATOM 2318 N N . GLY A 1 309 ? 32.872 -2.156 -49.417 1.00 53.19 309 GLY A N 1
ATOM 2319 C CA . GLY A 1 309 ? 32.531 -2.749 -50.707 1.00 53.19 309 GLY A CA 1
ATOM 2320 C C . GLY A 1 309 ? 31.080 -2.526 -51.087 1.00 53.19 309 GLY A C 1
ATOM 2321 O O . GLY A 1 309 ? 30.209 -3.277 -50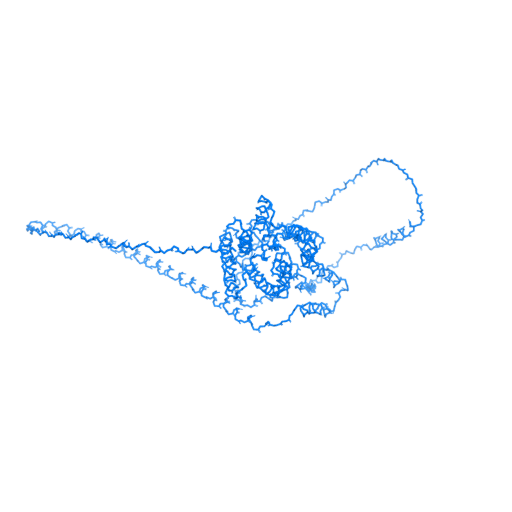.664 1.00 53.19 309 GLY A O 1
ATOM 2322 N N . GLY A 1 310 ? 30.829 -1.504 -51.907 1.00 46.12 310 GLY A N 1
ATOM 2323 C CA . GLY A 1 310 ? 29.514 -1.279 -52.504 1.00 46.12 310 GLY A CA 1
ATOM 2324 C C . GLY A 1 310 ? 29.212 0.168 -52.871 1.00 46.12 310 GLY A C 1
ATOM 2325 O O . GLY A 1 310 ? 28.162 0.686 -52.510 1.00 46.12 310 GLY A O 1
ATOM 2326 N N . THR A 1 311 ? 30.108 0.840 -53.596 1.00 54.12 311 THR A N 1
ATOM 2327 C CA . THR A 1 311 ? 29.699 1.965 -54.446 1.00 54.12 311 THR A CA 1
ATOM 2328 C C . THR A 1 311 ? 28.715 1.448 -55.489 1.00 54.12 311 THR A C 1
ATOM 2330 O O . THR A 1 311 ? 29.097 0.562 -56.246 1.00 54.12 311 THR A O 1
ATOM 2333 N N . LEU A 1 312 ? 27.489 1.987 -55.521 1.00 49.75 312 LEU A N 1
ATOM 2334 C CA . LEU A 1 312 ? 26.701 2.343 -56.718 1.00 49.75 312 LEU A CA 1
ATOM 2335 C C . LEU A 1 312 ? 25.232 2.594 -56.333 1.00 49.75 312 LEU A C 1
ATOM 2337 O O . LEU A 1 312 ? 24.529 1.684 -55.909 1.00 49.75 312 LEU A O 1
ATOM 2341 N N . GLY A 1 313 ? 24.765 3.828 -56.545 1.00 42.38 313 GLY A N 1
ATOM 2342 C CA . GLY A 1 313 ? 23.341 4.176 -56.516 1.00 42.38 313 GLY A CA 1
ATOM 2343 C C . GLY A 1 313 ? 23.006 5.339 -55.589 1.00 42.38 313 GLY A C 1
ATOM 2344 O O . GLY A 1 313 ? 22.383 5.148 -54.550 1.00 42.38 313 GLY A O 1
ATOM 2345 N N . GLY A 1 314 ? 23.412 6.555 -55.959 1.00 47.72 314 GLY A N 1
ATOM 2346 C CA . GLY A 1 314 ? 22.904 7.761 -55.308 1.00 47.72 314 GLY A CA 1
ATOM 2347 C C . GLY A 1 314 ? 21.401 7.944 -55.569 1.00 47.72 314 GLY A C 1
ATOM 2348 O O . GLY A 1 314 ? 20.954 7.690 -56.688 1.00 47.72 314 GLY A O 1
ATOM 2349 N N . PRO A 1 315 ? 20.609 8.410 -54.589 1.00 46.06 315 PRO A N 1
ATOM 2350 C CA . PRO A 1 315 ? 19.295 8.968 -54.857 1.00 46.06 315 PRO A CA 1
ATOM 2351 C C . PRO A 1 315 ? 19.391 10.492 -55.077 1.00 46.06 315 PRO A C 1
ATOM 2353 O O . PRO A 1 315 ? 20.199 11.165 -54.429 1.00 46.06 315 PRO A O 1
ATOM 2356 N N . PRO A 1 316 ? 18.576 11.056 -55.985 1.00 47.94 316 PRO A N 1
ATOM 2357 C CA . PRO A 1 316 ? 18.580 12.477 -56.295 1.00 47.94 316 PRO A CA 1
ATOM 2358 C C . PRO A 1 316 ? 18.091 13.280 -55.088 1.00 47.94 316 PRO A C 1
ATOM 2360 O O . PRO A 1 316 ? 17.053 12.991 -54.488 1.00 47.94 316 PRO A O 1
ATOM 2363 N N . GLY A 1 317 ? 18.864 14.300 -54.730 1.00 47.75 317 GLY A N 1
ATOM 2364 C CA . GLY A 1 317 ? 18.478 15.278 -53.728 1.00 47.75 317 GLY A CA 1
ATOM 2365 C C . GLY A 1 317 ? 17.318 16.165 -54.185 1.00 47.75 317 GLY A C 1
ATOM 2366 O O . GLY A 1 317 ? 17.081 16.364 -55.373 1.00 47.75 317 GLY A O 1
ATOM 2367 N N . GLY A 1 318 ? 16.658 16.778 -53.200 1.00 51.56 318 GLY A N 1
ATOM 2368 C CA . GLY A 1 318 ? 16.301 18.190 -53.345 1.00 51.56 318 GLY A CA 1
ATOM 2369 C C . GLY A 1 318 ? 14.847 18.579 -53.613 1.00 51.56 318 GLY A C 1
ATOM 2370 O O . GLY A 1 318 ? 14.653 19.662 -54.144 1.00 51.56 318 GLY A O 1
ATOM 2371 N N . ALA A 1 319 ? 13.828 17.797 -53.230 1.00 47.25 319 ALA A N 1
ATOM 2372 C CA . ALA A 1 319 ? 12.427 18.255 -53.362 1.00 47.25 319 ALA A CA 1
ATOM 2373 C C . ALA A 1 319 ? 11.626 18.328 -52.044 1.00 47.25 319 ALA A C 1
ATOM 2375 O O . ALA A 1 319 ? 10.749 19.175 -51.904 1.00 47.25 319 ALA A O 1
ATOM 2376 N N . ALA A 1 320 ? 11.936 17.508 -51.034 1.00 49.59 320 ALA A N 1
ATOM 2377 C CA . ALA A 1 320 ? 11.107 17.434 -49.822 1.00 49.59 320 ALA A CA 1
ATOM 2378 C C . ALA A 1 320 ? 11.420 18.517 -48.765 1.00 49.59 320 ALA A C 1
ATOM 2380 O O . ALA A 1 320 ? 10.535 18.924 -48.017 1.00 49.59 320 ALA A O 1
ATOM 2381 N N . ALA A 1 321 ? 12.657 19.028 -48.716 1.00 46.44 321 ALA A N 1
ATOM 2382 C CA . ALA A 1 321 ? 13.064 20.029 -47.722 1.00 46.44 321 ALA A CA 1
ATOM 2383 C C . ALA A 1 321 ? 12.612 21.463 -48.074 1.00 46.44 321 ALA A C 1
ATOM 2385 O O . ALA A 1 321 ? 12.368 22.265 -47.176 1.00 46.44 321 ALA A O 1
ATOM 2386 N N . ALA A 1 322 ? 12.427 21.774 -49.363 1.00 48.09 322 ALA A N 1
ATOM 2387 C CA . ALA A 1 322 ? 11.917 23.073 -49.812 1.00 48.09 322 ALA A CA 1
ATOM 2388 C C . ALA A 1 322 ? 10.392 23.209 -49.615 1.00 48.09 322 ALA A C 1
ATOM 2390 O O . ALA A 1 322 ? 9.903 24.293 -49.301 1.00 48.09 322 ALA A O 1
ATOM 2391 N N . ALA A 1 323 ? 9.642 22.103 -49.704 1.00 48.03 323 ALA A N 1
ATOM 2392 C CA . ALA A 1 323 ? 8.194 22.094 -49.482 1.00 48.03 323 ALA A CA 1
ATOM 2393 C C . ALA A 1 323 ? 7.810 22.318 -48.004 1.00 48.03 323 ALA A C 1
ATOM 2395 O O . ALA A 1 323 ? 6.808 22.970 -47.714 1.00 48.03 323 ALA A O 1
ATOM 2396 N N . ALA A 1 324 ? 8.632 21.846 -47.059 1.00 48.25 324 ALA A N 1
ATOM 2397 C CA . ALA A 1 324 ? 8.394 22.040 -45.626 1.00 48.25 324 ALA A CA 1
ATOM 2398 C C . ALA A 1 324 ? 8.666 23.485 -45.157 1.00 48.25 324 ALA A C 1
ATOM 2400 O O . ALA A 1 324 ? 7.994 23.973 -44.250 1.00 48.25 324 ALA A O 1
ATOM 2401 N N . ALA A 1 325 ? 9.599 24.195 -45.803 1.00 46.28 325 ALA A N 1
ATOM 2402 C CA . ALA A 1 325 ? 9.888 25.599 -45.502 1.00 46.28 325 ALA A CA 1
ATOM 2403 C C . ALA A 1 325 ? 8.827 26.560 -46.079 1.00 46.28 325 ALA A C 1
ATOM 2405 O O . ALA A 1 325 ? 8.487 27.552 -45.437 1.00 46.28 325 ALA A O 1
ATOM 2406 N N . ALA A 1 326 ? 8.238 26.238 -47.238 1.00 45.78 326 ALA A N 1
ATOM 2407 C CA . ALA A 1 326 ? 7.153 27.027 -47.831 1.00 45.78 326 ALA A CA 1
ATOM 2408 C C . ALA A 1 326 ? 5.817 26.879 -47.070 1.00 45.78 326 ALA A C 1
ATOM 2410 O O . ALA A 1 326 ? 5.077 27.851 -46.927 1.00 45.78 326 ALA A O 1
ATOM 2411 N N . ALA A 1 327 ? 5.533 25.696 -46.507 1.00 45.25 327 ALA A N 1
ATOM 2412 C CA . ALA A 1 327 ? 4.333 25.462 -45.697 1.00 45.25 327 ALA A CA 1
ATOM 2413 C C . ALA A 1 327 ? 4.372 26.184 -44.332 1.00 45.25 327 ALA A C 1
ATOM 2415 O O . ALA A 1 327 ? 3.334 26.611 -43.829 1.00 45.25 327 ALA A O 1
ATOM 2416 N N . ALA A 1 328 ? 5.564 26.377 -43.754 1.00 44.59 328 ALA A N 1
ATOM 2417 C CA . ALA A 1 328 ? 5.734 27.103 -42.494 1.00 44.59 328 ALA A CA 1
ATOM 2418 C C . ALA A 1 328 ? 5.604 28.632 -42.654 1.00 44.59 328 ALA A C 1
ATOM 2420 O O . ALA A 1 328 ? 5.163 29.305 -41.726 1.00 44.59 328 ALA A O 1
ATOM 2421 N N . ALA A 1 329 ? 5.924 29.180 -43.833 1.00 43.75 329 ALA A N 1
ATOM 2422 C CA . ALA A 1 329 ? 5.747 30.603 -44.131 1.00 43.75 329 ALA A CA 1
ATOM 2423 C C . ALA A 1 329 ? 4.277 30.972 -44.421 1.00 43.75 329 ALA A C 1
ATOM 2425 O O . ALA A 1 329 ? 3.829 32.051 -44.042 1.00 43.75 329 ALA A O 1
ATOM 2426 N N . ALA A 1 330 ? 3.499 30.060 -45.018 1.00 43.28 330 ALA A N 1
ATOM 2427 C CA . ALA A 1 330 ? 2.074 30.279 -45.290 1.00 43.28 330 ALA A CA 1
ATOM 2428 C C . ALA A 1 330 ? 1.200 30.256 -44.017 1.00 43.28 330 ALA A C 1
ATOM 2430 O O . ALA A 1 330 ? 0.188 30.948 -43.953 1.00 43.28 330 ALA A O 1
ATOM 2431 N N . ALA A 1 331 ? 1.609 29.521 -42.975 1.00 43.81 331 ALA A N 1
ATOM 2432 C CA . ALA A 1 331 ? 0.883 29.456 -41.702 1.00 43.81 331 ALA A CA 1
ATOM 2433 C C . ALA A 1 331 ? 1.042 30.719 -40.829 1.00 43.81 331 ALA A C 1
ATOM 2435 O O . ALA A 1 331 ? 0.218 30.959 -39.951 1.00 43.81 331 ALA A O 1
ATOM 2436 N N . ALA A 1 332 ? 2.066 31.545 -41.076 1.00 39.53 332 ALA A N 1
ATOM 2437 C CA . ALA A 1 332 ? 2.297 32.792 -40.342 1.00 39.53 332 ALA A CA 1
ATOM 2438 C C . ALA A 1 332 ? 1.531 34.000 -40.923 1.00 39.53 332 ALA A C 1
ATOM 2440 O O . ALA A 1 332 ? 1.379 35.004 -40.237 1.00 39.53 332 ALA A O 1
ATOM 2441 N N . ALA A 1 333 ? 1.018 33.900 -42.155 1.00 39.44 333 ALA A N 1
ATOM 2442 C CA . ALA A 1 333 ? 0.280 34.975 -42.826 1.00 39.44 333 ALA A CA 1
ATOM 2443 C C . ALA A 1 333 ? -1.252 34.894 -42.652 1.00 39.44 333 ALA A C 1
ATOM 2445 O O . ALA A 1 333 ? -1.956 35.811 -43.051 1.00 39.44 333 ALA A O 1
ATOM 2446 N N . ALA A 1 334 ? -1.780 33.824 -42.045 1.00 42.06 334 ALA A N 1
ATOM 2447 C CA . ALA A 1 334 ? -3.223 33.599 -41.887 1.00 42.06 334 ALA A CA 1
ATOM 2448 C C . ALA A 1 334 ? -3.775 33.974 -40.492 1.00 42.06 334 ALA A C 1
ATOM 2450 O O . ALA A 1 334 ? -4.898 33.607 -40.159 1.00 42.06 334 ALA A O 1
ATOM 2451 N N . ALA A 1 335 ? -2.993 34.675 -39.660 1.00 41.34 335 ALA A N 1
ATOM 2452 C CA . ALA A 1 335 ? -3.383 35.057 -38.297 1.00 41.34 335 ALA A CA 1
ATOM 2453 C C . ALA A 1 335 ? -3.898 36.508 -38.155 1.00 41.34 335 ALA A C 1
ATOM 2455 O O . ALA A 1 335 ? -4.196 36.932 -37.042 1.00 41.34 335 ALA A O 1
ATOM 2456 N N . GLU A 1 336 ? -4.063 37.245 -39.256 1.00 44.06 336 GLU A N 1
ATOM 2457 C CA . GLU A 1 336 ? -4.767 38.534 -39.284 1.00 44.06 336 GLU A CA 1
ATOM 2458 C C . GLU A 1 336 ? -5.840 38.541 -40.380 1.00 44.06 336 GLU A C 1
ATOM 2460 O O . GLU A 1 336 ? -5.630 39.065 -41.462 1.00 44.06 336 GLU A O 1
ATOM 2465 N N . GLU A 1 337 ? -7.003 37.951 -40.107 1.00 37.34 337 GLU A N 1
ATOM 2466 C CA . GLU A 1 337 ? -8.288 38.524 -40.529 1.00 37.34 337 GLU A CA 1
ATOM 2467 C C . GLU A 1 337 ? -9.434 37.835 -39.781 1.00 37.34 337 GLU A C 1
ATOM 2469 O O . GLU A 1 337 ? -9.463 36.617 -39.595 1.00 37.34 337 GLU A O 1
ATOM 2474 N N . GLY A 1 338 ? -10.336 38.655 -39.250 1.00 34.09 338 GLY A N 1
ATOM 2475 C CA . GLY A 1 338 ? -11.349 38.256 -38.287 1.00 34.09 338 GLY A CA 1
ATOM 2476 C C . GLY A 1 338 ? -12.615 37.629 -38.874 1.00 34.09 338 GLY A C 1
ATOM 2477 O O . GLY A 1 338 ? -12.964 37.804 -40.032 1.00 34.09 338 GLY A O 1
ATOM 2478 N N . ALA A 1 339 ? -13.312 36.944 -37.964 1.00 35.06 339 ALA A N 1
ATOM 2479 C CA . ALA A 1 339 ? -14.762 36.860 -37.779 1.00 35.06 339 ALA A CA 1
ATOM 2480 C C . ALA A 1 339 ? -15.698 36.862 -39.006 1.00 35.06 339 ALA A C 1
ATOM 2482 O O . ALA A 1 339 ? -15.941 37.898 -39.613 1.00 35.06 339 ALA A O 1
ATOM 2483 N N . ALA A 1 340 ? -16.407 35.740 -39.184 1.00 34.00 340 ALA A N 1
ATOM 2484 C CA . ALA A 1 340 ? -17.876 35.609 -39.131 1.00 34.00 340 ALA A CA 1
ATOM 2485 C C . ALA A 1 340 ? -18.371 34.505 -40.081 1.00 34.00 340 ALA A C 1
ATOM 2487 O O . ALA A 1 340 ? -17.847 34.328 -41.173 1.00 34.00 340 ALA A O 1
ATOM 2488 N N . GLY A 1 341 ? -19.463 33.839 -39.701 1.00 32.06 341 GLY A N 1
ATOM 2489 C CA . GLY A 1 341 ? -20.367 33.224 -40.676 1.00 32.06 341 GLY A CA 1
ATOM 2490 C C . GLY A 1 341 ? -20.575 31.724 -40.530 1.00 32.06 341 GLY A C 1
ATOM 2491 O O . GLY A 1 341 ? -19.646 30.930 -40.517 1.00 32.06 341 GLY A O 1
ATOM 2492 N N . ALA A 1 342 ? -21.845 31.366 -40.412 1.00 34.41 342 ALA A N 1
ATOM 2493 C CA . ALA A 1 342 ? -22.368 30.045 -40.137 1.00 34.41 342 ALA A CA 1
ATOM 2494 C C . ALA A 1 342 ? -22.582 29.175 -41.394 1.00 34.41 342 ALA A C 1
ATOM 2496 O O . ALA A 1 342 ? -22.684 29.677 -42.507 1.00 34.41 342 ALA A O 1
ATOM 2497 N N . ALA A 1 343 ? -22.853 27.897 -41.104 1.00 33.78 343 ALA A N 1
ATOM 2498 C CA . ALA A 1 343 ? -23.752 26.973 -41.804 1.00 33.78 343 ALA A CA 1
ATOM 2499 C C . ALA A 1 343 ? -23.224 26.050 -42.928 1.00 33.78 343 ALA A C 1
ATOM 2501 O O . ALA A 1 343 ? -22.608 26.459 -43.900 1.00 33.78 343 ALA A O 1
ATOM 2502 N N . ALA A 1 344 ? -23.688 24.799 -42.783 1.00 34.28 344 ALA A N 1
ATOM 2503 C CA . ALA A 1 344 ? -24.119 23.836 -43.799 1.00 34.28 344 ALA A CA 1
ATOM 2504 C C . ALA A 1 344 ? -23.085 23.005 -44.599 1.00 34.28 344 ALA A C 1
ATOM 2506 O O . ALA A 1 344 ? -22.477 23.450 -45.558 1.00 34.28 344 ALA A O 1
ATOM 2507 N N . ALA A 1 345 ? -23.128 21.705 -44.277 1.00 34.41 345 ALA A N 1
ATOM 2508 C CA . ALA A 1 345 ? -23.391 20.584 -45.184 1.00 34.41 345 ALA A CA 1
ATOM 2509 C C . ALA A 1 345 ? -22.283 20.003 -46.096 1.00 34.41 345 ALA A C 1
ATOM 2511 O O . ALA A 1 345 ? -21.761 20.635 -47.002 1.00 34.41 345 ALA A O 1
ATOM 2512 N N . GLN A 1 346 ? -22.189 18.675 -45.938 1.00 37.81 346 GLN A N 1
ATOM 2513 C CA . GLN A 1 346 ? -21.992 17.615 -46.937 1.00 37.81 346 GLN A CA 1
ATOM 2514 C C . GLN A 1 346 ? -20.592 16.996 -47.130 1.00 37.81 346 GLN A C 1
ATOM 2516 O O . GLN A 1 346 ? -19.569 17.638 -46.909 1.00 37.81 346 GLN A O 1
ATOM 2521 N N . PRO A 1 347 ? -20.576 15.680 -47.443 1.00 58.38 347 PRO A N 1
ATOM 2522 C CA . PRO A 1 347 ? -19.465 14.764 -47.201 1.00 58.38 347 PRO A CA 1
ATOM 2523 C C . PRO A 1 347 ? -18.696 14.470 -48.493 1.00 58.38 347 PRO A C 1
ATOM 2525 O O . PRO A 1 347 ? -19.243 14.692 -49.563 1.00 58.38 347 PRO A O 1
ATOM 2528 N N . LEU A 1 348 ? -17.492 13.887 -48.413 1.00 35.81 348 LEU A N 1
ATOM 2529 C CA . LEU A 1 348 ? -16.940 12.996 -49.450 1.00 35.81 348 LEU A CA 1
ATOM 2530 C C . LEU A 1 348 ? -15.589 12.384 -49.012 1.00 35.81 348 LEU A C 1
ATOM 2532 O O . LEU A 1 348 ? -14.616 13.073 -48.739 1.00 35.81 348 LEU A O 1
ATOM 2536 N N . THR A 1 349 ? -15.589 11.048 -49.002 1.00 36.16 349 THR A N 1
ATOM 2537 C CA . THR A 1 349 ? -14.584 10.127 -49.574 1.00 36.16 349 THR A CA 1
ATOM 2538 C C . THR A 1 349 ? -13.119 10.129 -49.140 1.00 36.16 349 THR A C 1
ATOM 2540 O O . THR A 1 349 ? -12.382 11.083 -49.340 1.00 36.16 349 THR A O 1
ATOM 2543 N N . GLY A 1 350 ? -12.656 8.911 -48.827 1.00 34.12 350 GLY A N 1
ATOM 2544 C CA . GLY A 1 350 ? -11.364 8.420 -49.313 1.00 34.12 350 GLY A CA 1
ATOM 2545 C C . GLY A 1 350 ? -10.371 8.041 -48.224 1.00 34.12 350 GLY A C 1
ATOM 2546 O O . GLY A 1 350 ? -9.403 8.754 -48.001 1.00 34.12 350 GLY A O 1
ATOM 2547 N N . ALA A 1 351 ? -10.567 6.887 -47.582 1.00 38.94 351 ALA A N 1
ATOM 2548 C CA . ALA A 1 351 ? -9.537 6.269 -46.749 1.00 38.94 351 ALA A CA 1
ATOM 2549 C C . ALA A 1 351 ? -8.575 5.436 -47.623 1.00 38.94 351 ALA A C 1
ATOM 2551 O O . ALA A 1 351 ? -9.013 4.437 -48.206 1.00 38.94 351 ALA A O 1
ATOM 2552 N N . PRO A 1 352 ? -7.274 5.770 -47.716 1.00 45.66 352 PRO A N 1
ATOM 2553 C CA . PRO A 1 352 ? -6.293 4.862 -48.288 1.00 45.66 352 PRO A CA 1
ATOM 2554 C C . PRO A 1 352 ? -5.882 3.811 -47.247 1.00 45.66 352 PRO A C 1
ATOM 2556 O O . PRO A 1 352 ? -5.499 4.122 -46.119 1.00 45.66 352 PRO A O 1
ATOM 2559 N N . ARG A 1 353 ? -5.965 2.536 -47.640 1.00 41.12 353 ARG A N 1
ATOM 2560 C CA . ARG A 1 353 ? -5.437 1.394 -46.879 1.00 41.12 353 ARG A CA 1
ATOM 2561 C C . ARG A 1 353 ? -3.916 1.524 -46.710 1.00 41.12 353 ARG A C 1
ATOM 2563 O O . ARG A 1 353 ? -3.234 1.751 -47.710 1.00 41.12 353 ARG A O 1
ATOM 2570 N N . PRO A 1 354 ? -3.350 1.281 -45.516 1.00 46.69 354 PRO A N 1
ATOM 2571 C CA . PRO A 1 354 ? -1.913 1.092 -45.388 1.00 46.69 354 PRO A CA 1
ATOM 2572 C C . PRO A 1 354 ? -1.490 -0.290 -45.936 1.00 46.69 354 PRO A C 1
ATOM 2574 O O . PRO A 1 354 ? -2.245 -1.263 -45.828 1.00 46.69 354 PRO A O 1
ATOM 2577 N N . PRO A 1 355 ? -0.287 -0.404 -46.524 1.00 41.91 355 PRO A N 1
ATOM 2578 C CA . PRO A 1 355 ? 0.211 -1.650 -47.094 1.00 41.91 355 PRO A CA 1
ATOM 2579 C C . PRO A 1 355 ? 0.570 -2.667 -46.003 1.00 41.91 355 PRO A C 1
ATOM 2581 O O . PRO A 1 355 ? 1.292 -2.370 -45.050 1.00 41.91 355 PRO A O 1
ATOM 2584 N N . GLN A 1 356 ? 0.101 -3.903 -46.188 1.00 33.78 356 GLN A N 1
ATOM 2585 C CA . GLN A 1 356 ? 0.538 -5.071 -45.428 1.00 33.78 356 GLN A CA 1
ATOM 2586 C C . GLN A 1 356 ? 2.032 -5.320 -45.675 1.00 33.78 356 GLN A C 1
ATOM 2588 O O . GLN A 1 356 ? 2.431 -5.771 -46.749 1.00 33.78 356 GLN A O 1
ATOM 2593 N N . ARG A 1 357 ? 2.867 -5.066 -44.664 1.00 30.78 357 ARG A N 1
ATOM 2594 C CA . ARG A 1 357 ? 4.233 -5.594 -44.622 1.00 30.78 357 ARG A CA 1
ATOM 2595 C C . ARG A 1 357 ? 4.175 -7.063 -44.202 1.00 30.78 357 ARG A C 1
ATOM 2597 O O . ARG A 1 357 ? 3.872 -7.375 -43.055 1.00 30.78 357 ARG A O 1
ATOM 2604 N N . ARG A 1 358 ? 4.472 -7.957 -45.148 1.00 30.34 358 ARG A N 1
ATOM 2605 C CA . ARG A 1 358 ? 4.848 -9.349 -44.872 1.00 30.34 358 ARG A CA 1
ATOM 2606 C C . ARG A 1 358 ? 6.224 -9.340 -44.203 1.00 30.34 358 ARG A C 1
ATOM 2608 O O . ARG A 1 358 ? 7.195 -8.924 -44.827 1.00 30.34 358 ARG A O 1
ATOM 2615 N N . CYS A 1 359 ? 6.310 -9.788 -42.953 1.00 29.08 359 CYS A N 1
ATOM 2616 C CA . CYS A 1 359 ? 7.589 -10.159 -42.350 1.00 29.08 359 CYS A CA 1
ATOM 2617 C C . CYS A 1 359 ? 7.960 -11.567 -42.820 1.00 29.08 359 CYS A C 1
ATOM 2619 O O . CYS A 1 359 ? 7.335 -12.549 -42.425 1.00 29.08 359 CYS A O 1
ATOM 2621 N N . CYS A 1 360 ? 8.982 -11.640 -43.668 1.00 34.78 360 CYS A N 1
ATOM 2622 C CA . CYS A 1 360 ? 9.745 -12.848 -43.932 1.00 34.78 360 CYS A CA 1
ATOM 2623 C C . CYS A 1 360 ? 10.707 -13.082 -42.764 1.00 34.78 360 CYS A C 1
ATOM 2625 O O . CYS A 1 360 ? 11.708 -12.382 -42.670 1.00 34.78 360 CYS A O 1
ATOM 2627 N N . CYS A 1 361 ? 10.432 -14.075 -41.921 1.00 30.31 361 CYS A N 1
ATOM 2628 C CA . CYS A 1 361 ? 11.452 -14.722 -41.096 1.00 30.31 361 CYS A CA 1
ATOM 2629 C C . CYS A 1 361 ? 11.181 -16.228 -41.118 1.00 30.31 361 CYS A C 1
ATOM 2631 O O . CYS A 1 361 ? 10.496 -16.772 -40.256 1.00 30.31 361 CYS A O 1
ATO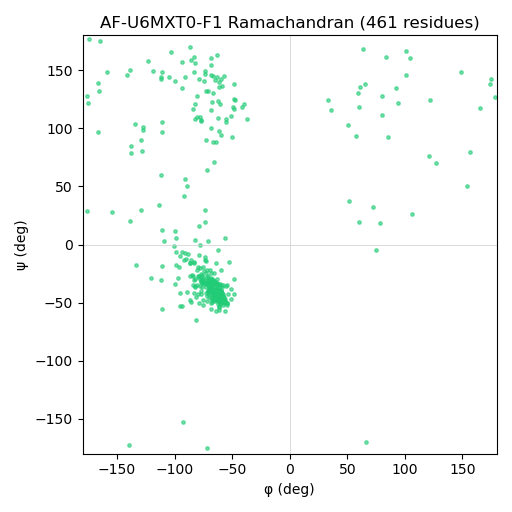M 2633 N N . SER A 1 362 ? 11.704 -16.886 -42.147 1.00 33.84 362 SER A N 1
ATOM 2634 C CA . SER A 1 362 ? 11.948 -18.322 -42.152 1.00 33.84 362 SER A CA 1
ATOM 2635 C C . SER A 1 362 ? 13.459 -18.519 -42.165 1.00 33.84 362 SER A C 1
ATOM 2637 O O . SER A 1 362 ? 14.154 -17.825 -42.906 1.00 33.84 362 SER A O 1
ATOM 2639 N N . SER A 1 363 ? 13.915 -19.537 -41.435 1.00 35.47 363 SER A N 1
ATOM 2640 C CA . SER A 1 363 ? 15.259 -20.140 -41.483 1.00 35.47 363 SER A CA 1
ATOM 2641 C C . SER A 1 363 ? 16.341 -19.461 -40.635 1.00 35.47 363 SER A C 1
ATOM 2643 O O . SER A 1 363 ? 17.085 -18.626 -41.127 1.00 35.47 363 SER A O 1
ATOM 2645 N N . CYS A 1 364 ? 16.506 -19.934 -39.396 1.00 33.19 364 CYS A N 1
ATOM 2646 C CA . CYS A 1 364 ? 17.834 -20.115 -38.808 1.00 33.19 364 CYS A CA 1
ATOM 2647 C C . CYS A 1 364 ? 17.866 -21.490 -38.144 1.00 33.19 364 CYS A C 1
ATOM 2649 O O . CYS A 1 364 ? 17.258 -21.725 -37.101 1.00 33.19 364 CYS A O 1
ATOM 2651 N N . SER A 1 365 ? 18.530 -22.398 -38.844 1.00 34.94 365 SER A N 1
ATOM 2652 C CA . SER A 1 365 ? 18.797 -23.769 -38.463 1.00 34.94 365 SER A CA 1
ATOM 2653 C C . SER A 1 365 ? 19.733 -23.840 -37.260 1.00 34.94 365 SER A C 1
ATOM 2655 O O . SER A 1 365 ? 20.668 -23.057 -37.104 1.00 34.94 365 SER A O 1
ATOM 2657 N N . SER A 1 366 ? 19.459 -24.845 -36.443 1.00 38.25 366 SER A N 1
ATOM 2658 C CA . SER A 1 366 ? 20.254 -25.404 -35.358 1.00 38.25 366 SER A CA 1
ATOM 2659 C C . SER A 1 366 ? 21.751 -25.501 -35.665 1.00 38.25 366 SER A C 1
ATOM 2661 O O . SER A 1 366 ? 22.159 -26.219 -36.575 1.00 38.25 366 SER A O 1
ATOM 2663 N N . SER A 1 367 ? 22.557 -24.831 -34.840 1.00 35.47 367 SER A N 1
ATOM 2664 C CA . SER A 1 367 ? 23.990 -25.086 -34.672 1.00 35.47 367 SER A CA 1
ATOM 2665 C C . SER A 1 367 ? 24.253 -25.264 -33.181 1.00 35.47 367 SER A C 1
ATOM 2667 O O . SER A 1 367 ? 24.304 -24.307 -32.414 1.00 35.47 367 SER A O 1
ATOM 2669 N N . SER A 1 368 ? 24.319 -26.522 -32.769 1.00 42.09 368 SER A N 1
ATOM 2670 C CA . SER A 1 368 ? 24.722 -26.974 -31.445 1.00 42.09 368 SER A CA 1
ATOM 2671 C C . SER A 1 368 ? 26.242 -26.895 -31.327 1.00 42.09 368 SER A C 1
ATOM 2673 O O . SER A 1 368 ? 26.952 -27.724 -31.892 1.00 42.09 368 SER A O 1
ATOM 2675 N N . SER A 1 369 ? 26.734 -25.915 -30.576 1.00 39.34 369 SER A N 1
ATOM 2676 C CA . SER A 1 369 ? 28.117 -25.861 -30.106 1.00 39.34 369 SER A CA 1
ATOM 2677 C C . SER A 1 369 ? 28.104 -25.658 -28.597 1.00 39.34 369 SER A C 1
ATOM 2679 O O . SER A 1 369 ? 27.840 -24.573 -28.085 1.00 39.34 369 SER A O 1
ATOM 2681 N N . SER A 1 370 ? 28.332 -26.768 -27.905 1.00 44.91 370 SER A N 1
ATOM 2682 C CA . SER A 1 370 ? 28.554 -26.900 -26.474 1.00 44.91 370 SER A CA 1
ATOM 2683 C C . SER A 1 370 ? 29.894 -26.274 -26.090 1.00 44.91 370 SER A C 1
ATOM 2685 O O . SER A 1 370 ? 30.946 -26.887 -26.257 1.00 44.91 370 SER A O 1
ATOM 2687 N N . SER A 1 371 ? 29.845 -25.055 -25.564 1.00 40.75 371 SER A N 1
ATOM 2688 C CA . SER A 1 371 ? 30.943 -24.435 -24.826 1.00 40.75 371 SER A CA 1
ATOM 2689 C C . SER A 1 371 ? 30.527 -24.317 -23.364 1.00 40.75 371 SER A C 1
ATOM 2691 O O . SER A 1 371 ? 29.680 -23.501 -23.007 1.00 40.75 371 SER A O 1
ATOM 2693 N N . SER A 1 372 ? 31.110 -25.180 -22.540 1.00 44.97 372 SER A N 1
ATOM 2694 C CA . SER A 1 372 ? 31.054 -25.179 -21.083 1.00 44.97 372 SER A CA 1
ATOM 2695 C C . SER A 1 372 ? 31.721 -23.916 -20.532 1.00 44.97 372 SER A C 1
ATOM 2697 O O . SER A 1 372 ? 32.924 -23.893 -20.274 1.00 44.97 372 SER A O 1
ATOM 2699 N N . SER A 1 373 ? 30.939 -22.848 -20.392 1.00 42.94 373 SER A N 1
ATOM 2700 C CA . SER A 1 373 ? 31.305 -21.649 -19.642 1.00 42.94 373 SER A CA 1
ATOM 2701 C C . SER A 1 373 ? 31.038 -21.899 -18.160 1.00 42.94 373 SER A C 1
ATOM 2703 O O . SER A 1 373 ? 29.886 -21.970 -17.732 1.00 42.94 373 SER A O 1
ATOM 2705 N N . SER A 1 374 ? 32.121 -22.060 -17.406 1.00 43.38 374 SER A N 1
ATOM 2706 C CA . SER A 1 374 ? 32.154 -22.124 -15.949 1.00 43.38 374 SER A CA 1
ATOM 2707 C C . SER A 1 374 ? 31.360 -20.976 -15.322 1.00 43.38 374 SER A C 1
ATOM 2709 O O . SER A 1 374 ? 31.588 -19.801 -15.613 1.00 43.38 374 SER A O 1
ATOM 2711 N N . SER A 1 375 ? 30.428 -21.367 -14.466 1.00 45.16 375 SER A N 1
ATOM 2712 C CA . SER A 1 375 ? 29.490 -20.577 -13.682 1.00 45.16 375 SER A CA 1
ATOM 2713 C C . SER A 1 375 ? 30.185 -19.600 -12.729 1.00 45.16 375 SER A C 1
ATOM 2715 O O . SER A 1 375 ? 30.493 -19.937 -11.592 1.00 45.16 375 SER A O 1
ATOM 2717 N N . SER A 1 376 ? 30.373 -18.355 -13.169 1.00 46.47 376 SER A N 1
ATOM 2718 C CA . SER A 1 376 ? 30.607 -17.202 -12.289 1.00 46.47 376 SER A CA 1
ATOM 2719 C C . SER A 1 376 ? 29.271 -16.555 -11.887 1.00 46.47 376 SER A C 1
ATOM 2721 O O . SER A 1 376 ? 29.067 -15.351 -12.039 1.00 46.47 376 SER A O 1
ATOM 2723 N N . SER A 1 377 ? 28.320 -17.364 -11.412 1.00 46.38 377 SER A N 1
ATOM 2724 C CA . SER A 1 377 ? 26.979 -16.940 -10.977 1.00 46.38 377 SER A CA 1
ATOM 2725 C C . SER A 1 377 ? 26.973 -16.139 -9.663 1.00 46.38 377 SER A C 1
ATOM 2727 O O . SER A 1 377 ? 25.904 -15.773 -9.186 1.00 46.38 377 SER A O 1
ATOM 2729 N N . GLY A 1 378 ? 28.147 -15.847 -9.091 1.00 47.50 378 GLY A N 1
ATOM 2730 C CA . GLY A 1 378 ? 28.299 -15.181 -7.794 1.00 47.50 378 GLY A CA 1
ATOM 2731 C C . GLY A 1 378 ? 28.420 -13.651 -7.809 1.00 47.50 378 GLY A C 1
ATOM 2732 O O . GLY A 1 378 ? 28.286 -13.045 -6.756 1.00 47.50 378 GLY A O 1
ATOM 2733 N N . GLU A 1 379 ? 28.646 -12.990 -8.952 1.00 43.06 379 GLU A N 1
ATOM 2734 C CA . GLU A 1 379 ? 29.061 -11.566 -8.951 1.00 43.06 379 GLU A CA 1
ATOM 2735 C C . GLU A 1 379 ? 28.246 -10.638 -9.859 1.00 43.06 379 GLU A C 1
ATOM 2737 O O . GLU A 1 379 ? 28.708 -9.593 -10.312 1.00 43.06 379 GLU A O 1
ATOM 2742 N N . ALA A 1 380 ? 26.978 -10.963 -10.074 1.00 44.53 380 ALA A N 1
ATOM 2743 C CA . ALA A 1 380 ? 25.997 -9.938 -10.395 1.00 44.53 380 ALA A CA 1
ATOM 2744 C C . ALA A 1 380 ? 25.028 -9.824 -9.221 1.00 44.53 380 ALA A C 1
ATOM 2746 O O . ALA A 1 380 ? 23.820 -9.983 -9.385 1.00 44.53 380 ALA A O 1
ATOM 2747 N N . LEU A 1 381 ? 25.560 -9.499 -8.032 1.00 48.31 381 LEU A N 1
ATOM 2748 C CA . LEU A 1 381 ? 24.799 -8.748 -7.031 1.00 48.31 381 LEU A CA 1
ATOM 2749 C C . LEU A 1 381 ? 24.562 -7.349 -7.626 1.00 48.31 381 LEU A C 1
ATOM 2751 O O . LEU A 1 381 ? 25.210 -6.344 -7.336 1.00 48.31 381 LEU A O 1
ATOM 2755 N N . GLU A 1 382 ? 23.690 -7.384 -8.621 1.00 52.00 382 GLU A N 1
ATOM 2756 C CA . GLU A 1 382 ? 23.122 -6.335 -9.421 1.00 52.00 382 GLU A CA 1
ATOM 2757 C C . GLU A 1 382 ? 22.804 -5.179 -8.486 1.00 52.00 382 GLU A C 1
ATOM 2759 O O . GLU A 1 382 ? 22.058 -5.360 -7.524 1.00 52.00 382 GLU A O 1
ATOM 2764 N N . LYS A 1 383 ? 23.440 -4.022 -8.720 1.00 66.81 383 LYS A N 1
ATOM 2765 C CA . LYS A 1 383 ? 23.286 -2.803 -7.917 1.00 66.81 383 LYS A CA 1
ATOM 2766 C C . LYS A 1 383 ? 21.802 -2.506 -7.751 1.00 66.81 383 LYS A C 1
ATOM 2768 O O . LYS A 1 383 ? 21.196 -1.855 -8.606 1.00 66.81 383 LYS A O 1
ATOM 2773 N N . ARG A 1 384 ? 21.214 -3.001 -6.661 1.00 73.19 384 ARG A N 1
ATOM 2774 C CA . ARG A 1 384 ? 19.793 -2.829 -6.409 1.00 73.19 384 ARG A CA 1
ATOM 2775 C C . ARG A 1 384 ? 19.533 -1.333 -6.291 1.00 73.19 384 ARG A C 1
ATOM 2777 O O . ARG A 1 384 ? 20.346 -0.612 -5.704 1.00 73.19 384 ARG A O 1
ATOM 2784 N N . PRO A 1 385 ? 18.423 -0.844 -6.856 1.00 84.62 385 PRO A N 1
ATOM 2785 C CA . PRO A 1 385 ? 18.064 0.560 -6.833 1.00 84.62 385 PRO A CA 1
ATOM 2786 C C . PRO A 1 385 ? 17.610 1.006 -5.439 1.00 84.62 385 PRO A C 1
ATOM 2788 O O . PRO A 1 385 ? 16.460 1.403 -5.260 1.00 84.62 385 PRO A O 1
ATOM 2791 N N . TRP A 1 386 ? 18.505 0.960 -4.447 1.00 86.94 386 TRP A N 1
ATOM 2792 C CA . TRP A 1 386 ? 18.225 1.267 -3.042 1.00 86.94 386 TRP A CA 1
ATOM 2793 C C . TRP A 1 386 ? 17.605 2.651 -2.856 1.00 86.94 386 TRP A C 1
ATOM 2795 O O . TRP A 1 386 ? 16.698 2.813 -2.048 1.00 86.94 386 TRP A O 1
ATOM 2805 N N . GLY A 1 387 ? 18.006 3.634 -3.668 1.00 89.56 387 GLY A N 1
ATOM 2806 C CA . GLY A 1 387 ? 17.379 4.957 -3.661 1.00 89.56 387 GLY A CA 1
ATOM 2807 C C . GLY A 1 387 ? 15.888 4.913 -4.016 1.00 89.56 387 GLY A C 1
ATOM 2808 O O . GLY A 1 387 ? 15.079 5.519 -3.321 1.00 89.56 387 GLY A O 1
ATOM 2809 N N . ALA A 1 388 ? 15.503 4.157 -5.051 1.00 89.50 388 ALA A N 1
ATOM 2810 C CA . ALA A 1 388 ? 14.096 3.988 -5.425 1.00 89.50 388 ALA A CA 1
ATOM 2811 C C . ALA A 1 388 ? 13.334 3.161 -4.379 1.00 89.50 388 ALA A C 1
ATOM 2813 O O . ALA A 1 388 ? 12.194 3.486 -4.063 1.00 89.50 388 ALA A O 1
ATOM 2814 N N . PHE A 1 389 ? 13.979 2.137 -3.810 1.00 91.94 389 PHE A N 1
ATOM 2815 C CA . PHE A 1 389 ? 13.433 1.332 -2.716 1.00 91.94 389 PHE A CA 1
ATOM 2816 C C . PHE A 1 389 ? 13.057 2.215 -1.519 1.00 91.94 389 PHE A C 1
ATOM 2818 O O . PHE A 1 389 ? 11.889 2.266 -1.139 1.00 91.94 389 PHE A O 1
ATOM 2825 N N . VAL A 1 390 ? 14.025 2.968 -0.985 1.00 93.94 390 VAL A N 1
ATOM 2826 C CA . VAL A 1 390 ? 13.839 3.854 0.175 1.00 93.94 390 VAL A CA 1
ATOM 2827 C C . VAL A 1 390 ? 12.837 4.964 -0.133 1.00 93.94 390 VAL A C 1
ATOM 2829 O O . VAL A 1 390 ? 12.027 5.318 0.721 1.00 93.94 390 VAL A O 1
ATOM 2832 N N . ALA A 1 391 ? 12.860 5.512 -1.352 1.00 92.31 391 ALA A N 1
ATOM 2833 C CA . ALA A 1 391 ? 11.921 6.554 -1.750 1.00 92.31 391 ALA A CA 1
ATOM 2834 C C . ALA A 1 391 ? 10.470 6.054 -1.753 1.00 92.31 391 ALA A C 1
ATOM 2836 O O . ALA A 1 391 ? 9.589 6.730 -1.224 1.00 92.31 391 ALA A O 1
ATOM 2837 N N . VAL A 1 392 ? 10.225 4.861 -2.305 1.00 93.94 392 VAL A N 1
ATOM 2838 C CA . VAL A 1 392 ? 8.890 4.249 -2.342 1.00 93.94 392 VAL A CA 1
ATOM 2839 C C . VAL A 1 392 ? 8.398 3.917 -0.936 1.00 93.94 392 VAL A C 1
ATOM 2841 O O . VAL A 1 392 ? 7.252 4.227 -0.617 1.00 93.94 392 VAL A O 1
ATOM 2844 N N . THR A 1 393 ? 9.241 3.334 -0.078 1.00 95.31 393 THR A N 1
ATOM 2845 C CA . THR A 1 393 ? 8.836 2.985 1.294 1.00 95.31 393 THR A CA 1
ATOM 2846 C C . THR A 1 393 ? 8.588 4.226 2.148 1.00 95.31 393 THR A C 1
ATOM 2848 O O . THR A 1 393 ? 7.613 4.260 2.890 1.00 95.31 393 THR A O 1
ATOM 2851 N N . ALA A 1 394 ? 9.397 5.280 2.004 1.00 96.25 394 ALA A N 1
ATOM 2852 C CA . ALA A 1 394 ? 9.166 6.552 2.689 1.00 96.25 394 ALA A CA 1
ATOM 2853 C C . ALA A 1 394 ? 7.878 7.245 2.220 1.00 96.25 394 ALA A C 1
ATOM 2855 O O . ALA A 1 394 ? 7.116 7.744 3.049 1.00 96.25 394 ALA A O 1
ATOM 2856 N N . ALA A 1 395 ? 7.612 7.259 0.909 1.00 95.38 395 ALA A N 1
ATOM 2857 C CA . ALA A 1 395 ? 6.382 7.827 0.363 1.00 95.38 395 ALA A CA 1
ATOM 2858 C C . ALA A 1 395 ? 5.145 7.056 0.853 1.00 95.38 395 ALA A C 1
ATOM 2860 O O . ALA A 1 395 ? 4.192 7.681 1.324 1.00 95.38 395 ALA A O 1
ATOM 2861 N N . TYR A 1 396 ? 5.207 5.720 0.846 1.00 96.38 396 TYR A N 1
ATOM 2862 C CA . TYR A 1 396 ? 4.189 4.843 1.428 1.00 96.38 396 TYR A CA 1
ATOM 2863 C C . TYR A 1 396 ? 3.921 5.187 2.902 1.00 96.38 396 TYR A C 1
ATOM 2865 O O . TYR A 1 396 ? 2.792 5.486 3.276 1.00 96.38 396 TYR A O 1
ATOM 2873 N N . SER A 1 397 ? 4.956 5.261 3.739 1.00 97.06 397 SER A N 1
ATOM 2874 C CA . SER A 1 397 ? 4.783 5.594 5.159 1.00 97.06 397 SER A CA 1
ATOM 2875 C C . SER A 1 397 ? 4.225 6.989 5.404 1.00 97.06 397 SER A C 1
ATOM 2877 O O . SER A 1 397 ? 3.494 7.203 6.371 1.00 97.06 397 SER A O 1
ATOM 2879 N N . SER A 1 398 ? 4.582 7.957 4.556 1.00 96.62 398 SER A N 1
ATOM 2880 C CA . SER A 1 398 ? 4.267 9.368 4.787 1.00 96.62 398 SER A CA 1
ATOM 2881 C C . SER A 1 398 ? 2.768 9.664 4.807 1.00 96.62 398 SER A C 1
ATOM 2883 O O . SER A 1 398 ? 2.319 10.449 5.637 1.00 96.62 398 SER A O 1
ATOM 2885 N N . TYR A 1 399 ? 1.972 9.036 3.938 1.00 95.06 399 TYR A N 1
ATOM 2886 C CA . TYR A 1 399 ? 0.536 9.311 3.905 1.00 95.06 399 TYR A CA 1
ATOM 2887 C C . TYR A 1 399 ? -0.198 8.596 5.048 1.00 95.06 399 TYR A C 1
ATOM 2889 O O . TYR A 1 399 ? -1.100 9.172 5.656 1.00 95.06 399 TYR A O 1
ATOM 2897 N N . HIS A 1 400 ? 0.236 7.386 5.414 1.00 96.12 400 HIS A N 1
ATOM 2898 C CA . HIS A 1 400 ? -0.316 6.688 6.571 1.00 96.12 400 HIS A CA 1
ATOM 2899 C C . HIS A 1 400 ? 0.018 7.378 7.894 1.00 96.12 400 HIS A C 1
ATOM 2901 O O . HIS A 1 400 ? -0.796 7.334 8.810 1.00 96.12 400 HIS A O 1
ATOM 2907 N N . MET A 1 401 ? 1.160 8.067 7.993 1.00 96.06 401 MET A N 1
ATOM 2908 C CA . MET A 1 401 ? 1.476 8.912 9.147 1.00 96.06 401 MET A CA 1
ATOM 2909 C C . MET A 1 401 ? 0.354 9.926 9.422 1.00 96.06 401 MET A C 1
ATOM 2911 O O . MET A 1 401 ? -0.036 10.090 10.575 1.00 96.06 401 MET A O 1
ATOM 2915 N N . VAL A 1 402 ? -0.207 10.552 8.379 1.00 95.56 402 VAL A N 1
ATOM 2916 C CA . VAL A 1 402 ? -1.332 11.502 8.505 1.00 95.56 402 VAL A CA 1
ATOM 2917 C C . VAL A 1 402 ? -2.594 10.800 9.008 1.00 95.56 402 VAL A C 1
ATOM 2919 O O . VAL A 1 402 ? -3.310 11.326 9.858 1.00 95.56 402 VAL A O 1
ATOM 2922 N N . VAL A 1 403 ? -2.861 9.586 8.522 1.00 94.50 403 VAL A N 1
ATOM 2923 C CA . VAL A 1 403 ? -3.995 8.774 8.990 1.00 94.50 403 VAL A CA 1
ATOM 2924 C C . VAL A 1 403 ? -3.817 8.400 10.466 1.00 94.50 403 VAL A C 1
ATOM 2926 O O . VAL A 1 403 ? -4.738 8.570 11.263 1.00 94.50 403 VAL A O 1
ATOM 2929 N N . CYS A 1 404 ? -2.627 7.945 10.859 1.00 94.38 404 CYS A N 1
ATOM 2930 C CA . CYS A 1 404 ? -2.309 7.605 12.243 1.00 94.38 404 CYS A CA 1
ATOM 2931 C C . CYS A 1 404 ? -2.360 8.827 13.166 1.00 94.38 404 CYS A C 1
ATOM 2933 O O . CYS A 1 404 ? -2.888 8.718 14.270 1.00 94.38 404 CYS A O 1
ATOM 2935 N N . GLU A 1 405 ? -1.881 9.990 12.724 1.00 94.81 405 GLU A N 1
ATOM 2936 C CA . GLU A 1 405 ? -2.018 11.248 13.461 1.00 94.81 405 GLU A CA 1
ATOM 2937 C C . GLU A 1 405 ? -3.493 11.599 13.692 1.00 94.81 405 GLU A C 1
ATOM 2939 O O . GLU A 1 405 ? -3.885 11.915 14.815 1.00 94.81 405 GLU A O 1
ATOM 2944 N N . ALA A 1 406 ? -4.329 11.504 12.658 1.00 93.50 406 ALA A N 1
ATOM 2945 C CA . ALA A 1 406 ? -5.745 11.839 12.762 1.00 93.50 406 ALA A CA 1
ATOM 2946 C C . ALA A 1 406 ? -6.524 10.890 13.691 1.00 93.50 406 ALA A C 1
ATOM 2948 O O . ALA A 1 406 ? -7.477 11.315 14.350 1.00 93.50 406 ALA A O 1
ATOM 2949 N N . LEU A 1 407 ? -6.126 9.614 13.751 1.00 92.12 407 LEU A N 1
ATOM 2950 C CA . LEU A 1 407 ? -6.802 8.591 14.554 1.00 92.12 407 LEU A CA 1
ATOM 2951 C C . LEU A 1 407 ? -6.269 8.485 15.989 1.00 92.12 407 LEU A C 1
ATOM 2953 O O . LEU A 1 407 ? -7.056 8.317 16.919 1.00 92.12 407 LEU A O 1
ATOM 2957 N N . LEU A 1 408 ? -4.951 8.569 16.175 1.00 91.38 408 LEU A N 1
ATOM 2958 C CA . LEU A 1 408 ? -4.273 8.307 17.452 1.00 91.38 408 LEU A CA 1
ATOM 2959 C C . LEU A 1 408 ? -3.669 9.573 18.080 1.00 91.38 408 LEU A C 1
ATOM 2961 O O . LEU A 1 408 ? -3.408 9.597 19.283 1.00 91.38 408 LEU A O 1
ATOM 2965 N N . GLY A 1 409 ? -3.475 10.635 17.297 1.00 91.62 409 GLY A N 1
ATOM 2966 C CA . GLY A 1 409 ? -2.876 11.904 17.712 1.00 91.62 409 GLY A CA 1
ATOM 2967 C C . GLY A 1 409 ? -1.404 12.060 17.309 1.00 91.62 409 GLY A C 1
ATOM 2968 O O . GLY A 1 409 ? -0.716 11.099 16.965 1.00 91.62 409 GLY A O 1
ATOM 2969 N N . ALA A 1 410 ? -0.900 13.293 17.416 1.00 93.62 410 ALA A N 1
ATOM 2970 C CA . ALA A 1 410 ? 0.467 13.679 17.041 1.00 93.62 410 ALA A CA 1
ATOM 2971 C C . ALA A 1 410 ? 1.601 12.805 17.622 1.00 93.62 410 ALA A C 1
ATOM 2973 O O . ALA A 1 410 ? 2.537 12.506 16.877 1.00 93.62 410 ALA A O 1
ATOM 2974 N N . PRO A 1 411 ? 1.548 12.320 18.885 1.00 92.94 411 PRO A N 1
ATOM 2975 C CA . PRO A 1 411 ? 2.609 11.466 19.430 1.00 92.94 411 PRO A CA 1
ATOM 2976 C C . PRO A 1 411 ? 2.828 10.158 18.654 1.00 92.94 411 PRO A C 1
ATOM 2978 O O . PRO A 1 411 ? 3.907 9.575 18.726 1.00 92.94 411 PRO A O 1
ATOM 2981 N N . TRP A 1 412 ? 1.824 9.703 17.899 1.00 92.50 412 TRP A N 1
ATOM 2982 C CA . TRP A 1 412 ? 1.858 8.444 17.153 1.00 92.50 412 TRP A CA 1
ATOM 2983 C C . TRP A 1 412 ? 2.283 8.607 15.692 1.00 92.50 412 TRP A C 1
ATOM 2985 O O . TRP A 1 412 ? 2.574 7.609 15.031 1.00 92.50 412 TRP A O 1
ATOM 2995 N N . ALA A 1 413 ? 2.382 9.839 15.186 1.00 93.75 413 ALA A N 1
ATOM 2996 C CA . ALA A 1 413 ? 2.771 10.111 13.803 1.00 93.75 413 ALA A CA 1
ATOM 2997 C C . ALA A 1 413 ? 4.186 9.582 13.498 1.00 93.75 413 ALA A C 1
ATOM 2999 O O . ALA A 1 413 ? 4.379 8.756 12.611 1.00 93.75 413 ALA A O 1
ATOM 3000 N N . VAL A 1 414 ? 5.188 9.972 14.290 1.00 95.06 414 VAL A N 1
ATOM 3001 C CA . VAL A 1 414 ? 6.580 9.557 14.043 1.00 95.06 414 VAL A CA 1
ATOM 3002 C C . VAL A 1 414 ? 6.787 8.043 14.236 1.00 95.06 414 VAL A C 1
ATOM 3004 O O . VAL A 1 414 ? 7.350 7.414 13.338 1.00 95.06 414 VAL A O 1
ATOM 3007 N N . PRO A 1 415 ? 6.311 7.402 15.327 1.00 94.56 415 PRO A N 1
ATOM 3008 C CA . PRO A 1 415 ? 6.421 5.949 15.471 1.00 94.56 415 PRO A CA 1
ATOM 3009 C C . PRO A 1 415 ? 5.722 5.170 14.350 1.00 94.56 415 PRO A C 1
ATOM 3011 O O . PRO A 1 415 ? 6.272 4.181 13.860 1.00 94.56 415 PRO A O 1
ATOM 3014 N N . SER A 1 416 ? 4.537 5.618 13.912 1.00 94.69 416 SER A N 1
ATOM 3015 C CA . SER A 1 416 ? 3.818 4.965 12.810 1.00 94.69 416 SER A CA 1
ATOM 3016 C C . SER A 1 416 ? 4.567 5.085 11.487 1.00 94.69 416 SER A C 1
ATOM 3018 O O . SER A 1 416 ? 4.651 4.090 10.770 1.00 94.69 416 SER A O 1
ATOM 3020 N N . PHE A 1 417 ? 5.201 6.229 11.200 1.00 96.94 417 PHE A N 1
ATOM 3021 C CA . PHE A 1 417 ? 6.044 6.387 10.013 1.00 96.94 417 PHE A CA 1
ATOM 3022 C C . PHE A 1 417 ? 7.136 5.311 9.944 1.00 96.94 417 PHE A C 1
ATOM 3024 O O . PHE A 1 417 ? 7.264 4.633 8.924 1.00 96.94 417 PHE A O 1
ATOM 3031 N N . PHE A 1 418 ? 7.897 5.113 11.027 1.00 97.06 418 PHE A N 1
ATOM 3032 C CA . PHE A 1 418 ? 8.969 4.113 11.055 1.00 97.06 418 PHE A CA 1
ATOM 3033 C C . PHE A 1 418 ? 8.430 2.684 10.988 1.00 97.06 418 PHE A C 1
ATOM 3035 O O . PHE A 1 418 ? 8.927 1.885 10.197 1.00 97.06 418 PHE A O 1
ATOM 3042 N N . CYS A 1 419 ? 7.387 2.367 11.759 1.00 95.56 419 CYS A N 1
ATOM 3043 C CA . CYS A 1 419 ? 6.760 1.044 11.734 1.00 95.56 419 CYS A CA 1
ATOM 3044 C C . CYS A 1 419 ? 6.294 0.674 10.315 1.00 95.56 419 CYS A C 1
ATOM 3046 O O . CYS A 1 419 ? 6.644 -0.383 9.785 1.00 95.56 419 CYS A O 1
ATOM 3048 N N . LEU A 1 420 ? 5.588 1.594 9.656 1.00 96.00 420 LEU A N 1
ATOM 3049 C CA . LEU A 1 420 ? 5.090 1.398 8.298 1.00 96.00 420 LEU A CA 1
ATOM 3050 C C . LEU A 1 420 ? 6.201 1.456 7.248 1.00 96.00 420 LEU A C 1
ATOM 3052 O O . LEU A 1 420 ? 6.078 0.823 6.205 1.00 96.00 420 LEU A O 1
ATOM 3056 N N . PHE A 1 421 ? 7.316 2.137 7.529 1.00 97.19 421 PHE A N 1
ATOM 3057 C CA . PHE A 1 421 ? 8.484 2.134 6.645 1.00 97.19 421 PHE A CA 1
ATOM 3058 C C . PHE A 1 421 ? 9.102 0.742 6.586 1.00 97.19 421 PHE A C 1
ATOM 3060 O O . PHE A 1 421 ? 9.351 0.224 5.495 1.00 97.19 421 PHE A O 1
ATOM 3067 N N . PHE A 1 422 ? 9.289 0.110 7.747 1.00 96.81 422 PHE A N 1
ATOM 3068 C CA . PHE A 1 422 ? 9.793 -1.258 7.824 1.00 96.81 422 PHE A CA 1
ATOM 3069 C C . PHE A 1 422 ? 8.797 -2.269 7.256 1.00 96.81 422 PHE A C 1
ATOM 3071 O O . PHE A 1 422 ? 9.212 -3.172 6.532 1.00 96.81 422 PHE A O 1
ATOM 3078 N N . LEU A 1 423 ? 7.493 -2.096 7.499 1.00 95.62 423 LEU A N 1
ATOM 3079 C CA . LEU A 1 423 ? 6.467 -2.933 6.871 1.00 95.62 423 LEU A CA 1
ATOM 3080 C C . LEU A 1 423 ? 6.490 -2.795 5.340 1.00 95.62 423 LEU A C 1
ATOM 3082 O O . LEU A 1 423 ? 6.503 -3.794 4.620 1.00 95.62 423 LEU A O 1
ATOM 3086 N N . GLY A 1 424 ? 6.565 -1.561 4.839 1.00 95.31 424 GLY A N 1
ATOM 3087 C CA . GLY A 1 424 ? 6.697 -1.257 3.419 1.00 95.31 424 GLY A CA 1
ATOM 3088 C C . GLY A 1 424 ? 7.927 -1.933 2.810 1.00 95.31 424 GLY A C 1
ATOM 3089 O O . GLY A 1 424 ? 7.807 -2.611 1.786 1.00 95.31 424 GLY A O 1
ATOM 3090 N N . ALA A 1 425 ? 9.080 -1.819 3.474 1.00 95.44 425 ALA A N 1
ATOM 3091 C CA . ALA A 1 425 ? 10.326 -2.469 3.078 1.00 95.44 425 ALA A CA 1
ATOM 3092 C C . ALA A 1 425 ? 10.208 -4.003 3.070 1.00 95.44 425 ALA A C 1
ATOM 3094 O O . ALA A 1 425 ? 10.569 -4.632 2.077 1.00 95.44 425 ALA A O 1
ATOM 3095 N N . LEU A 1 426 ? 9.640 -4.607 4.119 1.00 94.81 426 LEU A N 1
ATOM 3096 C CA . LEU A 1 426 ? 9.427 -6.055 4.216 1.00 94.81 426 LEU A CA 1
ATOM 3097 C C . LEU A 1 426 ? 8.575 -6.572 3.058 1.00 94.81 426 LEU A C 1
ATOM 3099 O O . LEU A 1 426 ? 8.965 -7.493 2.343 1.00 94.81 426 LEU A O 1
ATOM 3103 N N . LEU A 1 427 ? 7.418 -5.958 2.841 1.00 94.50 427 LEU A N 1
ATOM 3104 C CA . LEU A 1 427 ? 6.528 -6.331 1.754 1.00 94.50 427 LEU A CA 1
ATOM 3105 C C . LEU A 1 427 ? 7.239 -6.168 0.386 1.00 94.50 427 LEU A C 1
ATOM 3107 O O . LEU A 1 427 ? 6.967 -6.924 -0.546 1.00 94.50 427 LEU A O 1
ATOM 3111 N N . LEU A 1 428 ? 8.118 -5.169 0.230 1.00 92.44 428 LEU A N 1
ATOM 3112 C CA . LEU A 1 428 ? 8.878 -4.940 -1.006 1.00 92.44 428 LEU A CA 1
ATOM 3113 C C . LEU A 1 428 ? 9.927 -6.043 -1.230 1.00 92.44 428 LEU A C 1
ATOM 3115 O O . LEU A 1 428 ? 10.068 -6.532 -2.352 1.00 92.44 428 LEU A O 1
ATOM 3119 N N . LEU A 1 429 ? 10.595 -6.490 -0.162 1.00 91.12 429 LEU A N 1
ATOM 3120 C CA . LEU A 1 429 ? 11.497 -7.646 -0.178 1.00 91.12 429 LEU A CA 1
ATOM 3121 C C . LEU A 1 429 ? 10.753 -8.941 -0.532 1.00 91.12 429 LEU A C 1
ATOM 3123 O O . LEU A 1 429 ? 11.212 -9.689 -1.396 1.00 91.12 429 LEU A O 1
ATOM 3127 N N . LEU A 1 430 ? 9.578 -9.177 0.063 1.00 89.31 430 LEU A N 1
ATOM 3128 C CA . LEU A 1 430 ? 8.738 -10.339 -0.254 1.00 89.31 430 LEU A CA 1
ATOM 3129 C C . LEU A 1 430 ? 8.350 -10.363 -1.732 1.00 89.31 430 LEU A C 1
ATOM 3131 O O . LEU A 1 430 ? 8.440 -11.406 -2.377 1.00 89.31 430 LEU A O 1
ATOM 3135 N N . ARG A 1 431 ? 7.996 -9.210 -2.305 1.00 89.50 431 ARG A N 1
ATOM 3136 C CA . ARG A 1 431 ? 7.695 -9.114 -3.736 1.00 89.50 431 ARG A CA 1
ATOM 3137 C C . ARG A 1 431 ? 8.901 -9.462 -4.612 1.00 89.50 431 ARG A C 1
ATOM 3139 O O . ARG A 1 431 ? 8.728 -10.125 -5.634 1.00 89.50 431 ARG A O 1
ATOM 3146 N N . CYS A 1 432 ? 10.084 -8.962 -4.263 1.00 86.31 432 CYS A N 1
ATOM 3147 C CA . CYS A 1 432 ? 11.306 -9.190 -5.036 1.00 86.31 432 CYS A CA 1
ATOM 3148 C C . CYS A 1 432 ? 11.838 -10.626 -4.899 1.00 86.31 432 CYS A C 1
ATOM 3150 O O . CYS A 1 432 ? 12.677 -11.040 -5.695 1.00 86.31 432 CYS A O 1
ATOM 3152 N N . SER A 1 433 ? 11.348 -11.395 -3.924 1.00 86.31 433 SER A N 1
ATOM 3153 C CA . SER A 1 433 ? 11.674 -12.811 -3.781 1.00 86.31 433 SER A CA 1
ATOM 3154 C C . SER A 1 433 ? 10.987 -13.655 -4.856 1.00 86.31 433 SER A C 1
ATOM 3156 O O . SER A 1 433 ? 9.774 -13.571 -5.059 1.00 86.31 433 SER A O 1
ATOM 3158 N N . SER A 1 434 ? 11.758 -14.534 -5.499 1.00 80.38 434 SER A N 1
ATOM 3159 C CA . SER A 1 434 ? 11.256 -15.517 -6.466 1.00 80.38 434 SER A CA 1
ATOM 3160 C C . SER A 1 434 ? 10.283 -16.525 -5.843 1.00 80.38 434 SER A C 1
ATOM 3162 O O . SER A 1 434 ? 9.378 -16.998 -6.529 1.00 80.38 434 SER A O 1
ATOM 3164 N N . LYS A 1 435 ? 10.443 -16.827 -4.544 1.00 84.94 435 LYS A N 1
ATOM 3165 C CA . LYS A 1 435 ? 9.611 -17.793 -3.804 1.00 84.94 435 LYS A CA 1
ATOM 3166 C C . LYS A 1 435 ? 8.239 -17.214 -3.436 1.00 84.94 435 LYS A C 1
ATOM 3168 O O . LYS A 1 435 ? 7.230 -17.901 -3.573 1.00 84.94 435 LYS A O 1
ATOM 3173 N N . PHE A 1 436 ? 8.195 -15.959 -2.985 1.00 87.75 436 PHE A N 1
ATOM 3174 C CA . PHE A 1 436 ? 6.978 -15.333 -2.452 1.00 87.75 436 PHE A CA 1
ATOM 3175 C C . PHE A 1 436 ? 6.204 -14.544 -3.518 1.00 87.75 436 PHE A C 1
ATOM 3177 O O . PHE A 1 436 ? 5.011 -14.780 -3.728 1.00 87.75 436 PHE A O 1
ATOM 3184 N N . GLY A 1 437 ? 6.869 -13.627 -4.222 1.00 89.19 437 GLY A N 1
ATOM 3185 C CA . GLY A 1 437 ? 6.262 -12.819 -5.277 1.00 89.19 437 GLY A CA 1
ATOM 3186 C C . GLY A 1 437 ? 5.179 -11.834 -4.806 1.00 89.19 437 GLY A C 1
ATOM 3187 O O . GLY A 1 437 ? 4.978 -11.580 -3.619 1.00 89.19 437 GLY A O 1
ATOM 3188 N N . LEU A 1 438 ? 4.472 -11.247 -5.780 1.00 90.88 438 LEU A N 1
ATOM 3189 C CA . LEU A 1 438 ? 3.501 -10.170 -5.554 1.00 90.88 438 LEU A CA 1
ATOM 3190 C C . LEU A 1 438 ? 2.285 -10.625 -4.739 1.00 90.88 438 LEU A C 1
ATOM 3192 O O . LEU A 1 438 ? 1.858 -9.901 -3.847 1.00 90.88 438 LEU A O 1
ATOM 3196 N N . LEU A 1 439 ? 1.728 -11.807 -5.023 1.00 91.62 439 LEU A N 1
ATOM 3197 C CA . LEU A 1 439 ? 0.502 -12.246 -4.351 1.00 91.62 439 LEU A CA 1
ATOM 3198 C C . LEU A 1 439 ? 0.730 -12.484 -2.849 1.00 91.62 439 LEU A C 1
ATOM 3200 O O . LEU A 1 439 ? -0.162 -12.217 -2.052 1.00 91.62 439 LEU A O 1
ATOM 3204 N N . THR A 1 440 ? 1.933 -12.912 -2.453 1.00 93.62 440 THR A N 1
ATOM 3205 C CA . THR A 1 440 ? 2.297 -13.045 -1.035 1.00 93.62 440 THR A CA 1
ATOM 3206 C C . THR A 1 440 ? 2.332 -11.696 -0.329 1.00 93.62 440 THR A C 1
ATOM 3208 O O . THR A 1 440 ? 1.817 -11.583 0.780 1.00 93.62 440 THR A O 1
ATOM 3211 N N . ALA A 1 441 ? 2.880 -10.664 -0.979 1.00 94.06 441 ALA A N 1
ATOM 3212 C CA . ALA A 1 441 ? 2.866 -9.307 -0.442 1.00 94.06 441 ALA A CA 1
ATOM 3213 C C . ALA A 1 441 ? 1.428 -8.766 -0.314 1.00 94.06 441 ALA A C 1
ATOM 3215 O O . ALA A 1 441 ? 1.076 -8.255 0.745 1.00 94.06 441 ALA A O 1
ATOM 3216 N N . VAL A 1 442 ? 0.568 -8.981 -1.323 1.00 95.69 442 VAL A N 1
ATOM 3217 C CA . VAL A 1 442 ? -0.870 -8.639 -1.242 1.00 95.69 442 VAL A CA 1
ATOM 3218 C C . VAL A 1 442 ? -1.547 -9.379 -0.089 1.00 95.69 442 VAL A C 1
ATOM 3220 O O . VAL A 1 442 ? -2.297 -8.769 0.663 1.00 95.69 442 VAL A O 1
ATOM 3223 N N . GLY A 1 443 ? -1.274 -10.677 0.072 1.00 96.94 443 GLY A N 1
ATOM 3224 C CA . GLY A 1 443 ? -1.822 -11.483 1.160 1.00 96.94 443 GLY A CA 1
ATOM 3225 C C . GLY A 1 443 ? -1.409 -10.956 2.533 1.00 96.94 443 GLY A C 1
ATOM 3226 O O . GLY A 1 443 ? -2.271 -10.726 3.376 1.00 96.94 443 GLY A O 1
ATOM 3227 N N . LEU A 1 444 ? -0.111 -10.699 2.739 1.00 97.00 444 LEU A N 1
ATOM 3228 C CA . LEU A 1 444 ? 0.409 -10.140 3.991 1.00 97.00 444 LEU A CA 1
ATOM 3229 C C . LEU A 1 444 ? -0.216 -8.778 4.310 1.00 97.00 444 LEU A C 1
ATOM 3231 O O . LEU A 1 444 ? -0.667 -8.569 5.435 1.00 97.00 444 LEU A O 1
ATOM 3235 N N . HIS A 1 445 ? -0.296 -7.890 3.319 1.00 97.62 445 HIS A N 1
ATOM 3236 C CA . HIS A 1 445 ? -0.932 -6.579 3.444 1.00 97.62 445 HIS A CA 1
ATOM 3237 C C . HIS A 1 445 ? -2.422 -6.716 3.809 1.00 97.62 445 HIS A C 1
ATOM 3239 O O . HIS A 1 445 ? -2.856 -6.148 4.805 1.00 97.62 445 HIS A O 1
ATOM 3245 N N . ALA A 1 446 ? -3.181 -7.565 3.108 1.00 97.81 446 ALA A N 1
ATOM 3246 C CA . ALA A 1 446 ? -4.585 -7.841 3.426 1.00 97.81 446 ALA A CA 1
ATOM 3247 C C . ALA A 1 446 ? -4.788 -8.370 4.856 1.00 97.81 446 ALA A C 1
ATOM 3249 O O . ALA A 1 446 ? -5.781 -8.045 5.506 1.00 97.81 446 ALA A O 1
ATOM 3250 N N . GLY A 1 447 ? -3.843 -9.167 5.363 1.00 97.88 447 GLY A N 1
ATOM 3251 C CA . GLY A 1 447 ? -3.848 -9.623 6.752 1.00 97.88 447 GLY A CA 1
ATOM 3252 C C . GLY A 1 447 ? -3.688 -8.472 7.748 1.00 97.88 447 GLY A C 1
ATOM 3253 O O . GLY A 1 447 ? -4.434 -8.393 8.725 1.00 97.88 447 GLY A O 1
ATOM 3254 N N . VAL A 1 448 ? -2.750 -7.557 7.488 1.00 97.56 448 VAL A N 1
ATOM 3255 C CA . VAL A 1 448 ? -2.561 -6.343 8.303 1.00 97.56 448 VAL A CA 1
ATOM 3256 C C . VAL A 1 448 ? -3.826 -5.481 8.285 1.00 97.56 448 VAL A C 1
ATOM 3258 O O . VAL A 1 448 ? -4.311 -5.093 9.350 1.00 97.56 448 VAL A O 1
ATOM 3261 N N . ASP A 1 449 ? -4.415 -5.258 7.111 1.00 97.12 449 ASP A N 1
ATOM 3262 C CA . ASP A 1 449 ? -5.641 -4.466 6.957 1.00 97.12 449 ASP A CA 1
ATOM 3263 C C . ASP A 1 449 ? -6.833 -5.105 7.680 1.00 97.12 449 ASP A C 1
ATOM 3265 O O . ASP A 1 449 ? -7.609 -4.415 8.347 1.00 97.12 449 ASP A O 1
ATOM 3269 N N . PHE A 1 450 ? -6.948 -6.436 7.633 1.00 97.38 450 PHE A N 1
ATOM 3270 C CA . PHE A 1 450 ? -7.944 -7.176 8.407 1.00 97.38 450 PHE A CA 1
ATOM 3271 C C . PHE A 1 450 ? -7.786 -6.946 9.913 1.00 97.38 450 PHE A C 1
ATOM 3273 O O . PHE A 1 450 ? -8.779 -6.700 10.602 1.00 97.38 450 PHE A O 1
ATOM 3280 N N . ALA A 1 451 ? -6.554 -6.980 10.428 1.00 96.94 451 ALA A N 1
ATOM 3281 C CA . ALA A 1 451 ? -6.299 -6.689 11.834 1.00 96.94 451 ALA A CA 1
ATOM 3282 C C . ALA A 1 451 ? -6.712 -5.253 12.193 1.00 96.94 451 ALA A C 1
ATOM 3284 O O . ALA A 1 451 ? -7.401 -5.060 13.192 1.00 96.94 451 ALA A O 1
ATOM 3285 N N . VAL A 1 452 ? -6.373 -4.259 11.366 1.00 95.19 452 VAL A N 1
ATOM 3286 C CA . VAL A 1 452 ? -6.786 -2.858 11.575 1.00 95.19 452 VAL A CA 1
ATOM 3287 C C . VAL A 1 452 ? -8.313 -2.726 11.616 1.00 95.19 452 VAL A C 1
ATOM 3289 O O . VAL A 1 452 ? -8.855 -2.109 12.535 1.00 95.19 452 VAL A O 1
ATOM 3292 N N . VAL A 1 453 ? -9.027 -3.364 10.683 1.00 95.94 453 VAL A N 1
ATOM 3293 C CA . VAL A 1 453 ? -10.500 -3.370 10.650 1.00 95.94 453 VAL A CA 1
ATOM 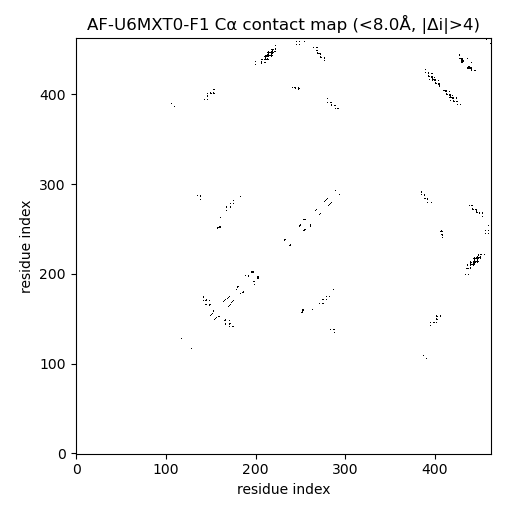3294 C C . VAL A 1 453 ? -11.093 -4.031 11.894 1.00 95.94 453 VAL A C 1
ATOM 3296 O O . VAL A 1 453 ? -12.028 -3.486 12.485 1.00 95.94 453 VAL A O 1
ATOM 3299 N N . ALA A 1 454 ? -10.550 -5.172 12.326 1.00 95.62 454 ALA A N 1
ATOM 3300 C CA . ALA A 1 454 ? -11.002 -5.858 13.535 1.00 95.62 454 ALA A CA 1
ATOM 3301 C C . ALA A 1 454 ? -10.837 -4.972 14.782 1.00 95.62 454 ALA A C 1
ATOM 3303 O O . ALA A 1 454 ? -11.729 -4.912 15.631 1.00 95.62 454 ALA A O 1
ATOM 3304 N N . LEU A 1 455 ? -9.733 -4.227 14.864 1.00 92.88 455 LEU A N 1
ATOM 3305 C CA . LEU A 1 455 ? -9.470 -3.287 15.953 1.00 92.88 455 LEU A CA 1
ATOM 3306 C C . LEU A 1 455 ? -10.410 -2.083 15.928 1.00 92.88 455 LEU A C 1
ATOM 3308 O O . LEU A 1 455 ? -10.895 -1.667 16.980 1.00 92.88 455 LEU A O 1
ATOM 3312 N N . PHE A 1 456 ? -10.710 -1.537 14.749 1.00 94.38 456 PHE A N 1
ATOM 3313 C CA . PHE A 1 456 ? -11.690 -0.456 14.623 1.00 94.38 456 PHE A CA 1
ATOM 3314 C C . PHE A 1 456 ? -13.088 -0.923 15.016 1.00 94.38 456 PHE A C 1
ATOM 3316 O O . PHE A 1 456 ? -13.785 -0.219 15.744 1.00 94.38 456 PHE A O 1
ATOM 3323 N N . ALA A 1 457 ? -13.481 -2.128 14.607 1.00 94.12 457 ALA A N 1
ATOM 3324 C CA . ALA A 1 457 ? -14.752 -2.713 15.008 1.00 94.12 457 ALA A CA 1
ATOM 3325 C C . ALA A 1 457 ? -14.833 -2.927 16.531 1.00 94.12 457 ALA A C 1
ATOM 3327 O O . ALA A 1 457 ? -15.852 -2.593 17.137 1.00 94.12 457 ALA A O 1
ATOM 3328 N N . GLN A 1 458 ? -13.744 -3.385 17.162 1.00 92.81 458 GLN A N 1
ATOM 3329 C CA . GLN A 1 458 ? -13.646 -3.480 18.621 1.00 92.81 458 GLN A CA 1
ATOM 3330 C C . GLN A 1 458 ? -13.762 -2.099 19.290 1.00 92.81 458 GLN A C 1
ATOM 3332 O O . GLN A 1 458 ? -14.521 -1.938 20.243 1.00 92.81 458 GLN A O 1
ATOM 3337 N N . ALA A 1 459 ? -13.053 -1.083 18.788 1.00 91.00 459 ALA A N 1
ATOM 3338 C CA . ALA A 1 459 ? -13.106 0.279 19.329 1.00 91.00 459 ALA A CA 1
ATOM 3339 C C . ALA A 1 459 ? -14.502 0.916 19.197 1.00 91.00 459 ALA A C 1
ATOM 3341 O O . ALA A 1 459 ? -14.925 1.681 20.066 1.00 91.00 459 ALA A O 1
ATOM 3342 N N . LEU A 1 460 ? -15.240 0.576 18.138 1.00 92.81 460 LEU A N 1
ATOM 3343 C CA . LEU A 1 460 ? -16.617 1.019 17.916 1.00 92.81 460 LEU A CA 1
ATOM 3344 C C . LEU A 1 460 ? -17.655 0.231 18.736 1.00 92.81 460 LEU A C 1
ATOM 3346 O O . LEU A 1 460 ? -18.812 0.648 18.785 1.00 92.81 460 LEU A O 1
ATOM 3350 N N . GLY A 1 461 ? -17.259 -0.861 19.402 1.00 92.44 461 GLY A N 1
ATOM 3351 C CA . GLY A 1 461 ? -18.161 -1.716 20.178 1.00 92.44 461 GLY A CA 1
ATOM 3352 C C . GLY A 1 461 ? -19.089 -2.568 19.309 1.00 92.44 461 GLY A C 1
ATOM 3353 O O . GLY A 1 461 ? -20.234 -2.800 19.687 1.00 92.44 461 GLY A O 1
ATOM 3354 N N . LEU A 1 462 ? -18.623 -2.984 18.126 1.00 90.31 462 LEU A N 1
ATOM 3355 C CA . LEU A 1 462 ? -19.357 -3.903 17.246 1.00 90.31 462 LEU A CA 1
ATOM 3356 C C . LEU A 1 462 ? -19.169 -5.381 17.633 1.00 90.31 462 LEU A C 1
ATOM 3358 O O . LEU A 1 462 ? -19.930 -6.223 17.158 1.00 90.31 462 LEU A O 1
ATOM 3362 N N . PHE A 1 463 ? -18.170 -5.678 18.471 1.00 84.12 463 PHE A N 1
ATOM 3363 C CA . PHE A 1 463 ? -17.821 -7.008 18.973 1.00 84.12 463 PHE A CA 1
ATOM 3364 C C . PHE A 1 463 ? -17.701 -7.024 20.492 1.00 84.12 463 PHE A C 1
ATOM 3366 O O . PHE A 1 463 ? -17.282 -5.983 21.056 1.00 84.12 463 PHE A O 1
#

pLDDT: mean 72.98, std 22.76, range [29.08, 97.94]

Radius of gyration: 38.33 Å; Cα contacts (8 Å, |Δi|>4): 303; chains: 1; bounding box: 61×133×106 Å

Mean predicted aligned error: 17.04 Å

Foldseek 3Di:
DDDDDDDDDDDDDDDDDDDDDDDDDDDDDDDDDDDPVVVVVVVVVVVVCVVVVVVVVVVVVVVVVVVVVVVVVVVVVVVVVVVVVVVVVVLVVVVVVVPPPPDDDPPVPLVVVLVVVLVVVPDDDPPPSVLLCVLVVLLLCLLCVLQVLLCCCCVPVLAVPVSVVCCLPVRLPVSLVVCLVPPDPCVVLVVCCPPCLHSLRHHVVLQVVLLQVLLQCLQCCLLVVVVVVVVVCVVVVNPCQLVLLLVLCVSNVCLDPPVVVVVVLCCLLPVVLVSLLCRLQVRSLVSVCCSRPVDDPPPPPPVPDPDPDDDDDDDDDDDPVVVVVVVVVVVVVPPDDDDDDDDDDDDDDDDDDDDDDDDDDDDDDDDDDDDPDDDPVPPPPPPPPVSSLQSSLQSQLSNVLSVCCSNRNDVCSVVSSVVSSVLSNVLSVLCVDPSNHSSSSSSNSSSNSNSVSVSNCVSNVVD

Solvent-accessible surface area (backbone atoms only — not comparable to full-atom values): 27582 Å² total; per-residue (Å²): 135,81,86,85,89,86,84,92,79,89,86,81,87,90,86,87,90,88,87,91,82,88,90,83,93,89,82,90,87,90,84,85,88,83,64,80,71,58,60,63,60,52,57,63,56,52,77,74,45,56,76,61,52,58,58,52,54,58,52,52,53,54,53,52,52,53,51,51,51,54,53,52,52,53,51,52,55,52,49,54,52,50,52,56,53,49,55,55,48,55,58,53,51,60,60,56,66,68,64,72,78,78,77,78,88,50,73,70,53,43,56,48,47,54,54,48,54,66,63,67,67,76,81,80,64,89,64,58,62,55,56,51,48,54,49,51,51,50,52,52,50,54,56,44,39,43,34,55,37,35,51,46,24,43,73,70,63,38,26,45,62,59,24,52,52,46,28,49,52,45,41,44,42,42,48,50,53,53,41,38,74,76,69,50,94,60,52,64,58,64,65,43,47,77,39,86,40,41,80,81,66,50,55,56,76,64,21,50,56,43,12,52,52,24,18,54,52,23,23,51,51,45,38,51,51,49,52,51,49,52,51,53,35,48,73,69,70,47,68,59,54,54,58,48,34,29,54,32,38,48,62,24,58,60,67,54,60,67,72,59,40,50,51,50,47,50,39,47,31,67,53,40,25,57,46,51,48,40,30,50,57,57,46,48,36,48,55,46,40,50,70,74,62,57,69,73,78,70,74,77,78,69,68,95,70,74,74,97,77,79,93,83,82,85,78,87,80,90,63,72,72,62,54,57,56,54,55,58,57,56,65,69,69,71,79,80,77,81,90,86,86,83,86,83,88,88,86,84,88,85,85,81,81,81,82,85,77,80,82,88,83,79,89,84,79,90,79,91,75,93,73,90,74,81,83,73,84,80,76,72,81,61,85,67,59,56,63,40,52,54,50,45,19,48,43,59,14,54,27,52,18,55,53,39,23,68,44,74,32,71,88,40,20,64,60,44,26,54,56,38,25,54,50,41,46,49,41,51,52,35,34,73,32,89,83,39,21,60,54,14,28,31,20,22,45,20,11,33,38,41,23,54,48,54,49,51,38,48,48,68,61,77,104

Secondary structure (DSSP, 8-state):
------PPP----------------------PPPPTHHHHHHHHHHTTTHHHHHHHHHHHHHHHHHHHHHHHHHHHHHHHHHHHHHHHHHHHHHHHHHSSSS----HHHHHHHHHHHHHH---S-TTHHHHHHHHHHHHHHHHHHHHHHHIIIIIIS--HHHHHHIIIIIIIIIHHHHHHHHT-S-HHHHHHHTSTT-TTS--HHHHHHHHHHHHHHHHHHHHHHHHHHHHHHHHTT-THHHHHHHHHHHHTT-S--HHHHHHHHHIIIIIHHHHHIIIIIIIIHHHHHHHHH-PPPPP----TTS-S-----PPPP-SHHHHHHHHHHHTTSSSS--------------PPPPP---------------------TTS------HHHHHHHHHHHHHHHHHHHHHHH-GGGHHHHHHHHHHHHHHHHHHHH-TTTHHHHHHHHHHHHHHHHHHHHHHHHT--

Sequence (463 aa):
MQDLEAPLSLGAPWGPSGAPRGPLAAAASPGAPPSFLAAKQQQQQQQQQEPKQQELALGLCADEQQQQLLQQQQQLLQQQQQEEDLESVEAAEGALQYELEVLPLGFAAAAAAAAAAAAAAGGGPARSWRVSLLRVGSLLLLSLLPLLSCLLFVSVLHSAAAAMLVLHWCCMLGAPAVYIHLASQDPLFYRRLGAPRGPLGGPWKQQSLWALVGFVLGAAAAFGGFQLLLLLLRAAAQQQLLLLLRDRLLQQGLGGPLPLTGALAFYFVFLNPPIEEFFWRVFLLKELTACVYCPPPSPLYVHPGGPPGGTLGGPPGGAAAAAAAAAAAAAAAAAEEGAAGAAAAQPLTGAPRPPQRRCCCSSCSSSSSSSSSSSSSGEALEKRPWGAFVAVTAAYSSYHMVVCEALLGAPWAVPSFFCLFFLGALLLLLRCSSKFGLLTAVGLHAGVDFAVVALFAQALGLF

Organism: NCBI:txid51315